Protein 8WCN (pdb70)

Structure (mmCIF, N/CA/C/O backbone):
data_8WCN
#
_entry.id   8WCN
#
_cell.length_a   1.00
_cell.length_b   1.00
_cell.length_c   1.00
_cell.angle_alpha   90.00
_cell.angle_beta   90.00
_cell.angle_gamma   90.00
#
_symmetry.space_group_name_H-M   'P 1'
#
loop_
_entity.id
_entity.type
_entity.pdbx_description
1 polymer 'Diguanylate cyclase'
2 non-polymer 'PHOSPHOMETHYLPHOSPHONIC ACID GUANYLATE ESTER'
3 non-polymer 'MAGNESIUM ION'
#
loop_
_atom_site.group_PDB
_atom_site.id
_atom_site.type_symbol
_atom_site.label_atom_id
_atom_site.label_alt_id
_atom_site.label_comp_id
_atom_site.label_asym_id
_atom_site.label_entity_id
_atom_site.label_seq_id
_atom_site.pdbx_PDB_ins_code
_atom_site.Cartn_x
_atom_site.Cartn_y
_atom_site.Cartn_z
_atom_site.occupancy
_atom_site.B_iso_or_equiv
_atom_site.auth_seq_id
_atom_site.auth_comp_id
_atom_site.auth_asym_id
_atom_site.auth_atom_id
_atom_site.pdbx_PDB_model_num
ATOM 1 N N . ASP A 1 32 ? 109.046 129.956 146.649 1.00 139.90 14 ASP A N 1
ATOM 2 C CA . ASP A 1 32 ? 110.446 129.559 146.720 1.00 142.03 14 ASP A CA 1
ATOM 3 C C . ASP A 1 32 ? 111.295 130.395 145.768 1.00 144.11 14 ASP A C 1
ATOM 4 O O . ASP A 1 32 ? 111.004 131.566 145.529 1.00 143.14 14 ASP A O 1
ATOM 9 N N . ASN A 1 33 ? 112.347 129.784 145.230 1.00 141.91 15 ASN A N 1
ATOM 10 C CA . ASN A 1 33 ? 113.223 130.484 144.309 1.00 139.25 15 ASN A CA 1
ATOM 11 C C . ASN A 1 33 ? 112.503 130.755 142.989 1.00 140.71 15 ASN A C 1
ATOM 12 O O . ASN A 1 33 ? 111.642 129.977 142.570 1.00 138.70 15 ASN A O 1
ATOM 17 N N . PRO A 1 34 ? 112.828 131.865 142.321 1.00 126.39 16 PRO A N 1
ATOM 18 C CA . PRO A 1 34 ? 112.303 132.065 140.961 1.00 125.04 16 PRO A CA 1
ATOM 19 C C . PRO A 1 34 ? 112.739 130.976 139.998 1.00 123.07 16 PRO A C 1
ATOM 20 O O . PRO A 1 34 ? 111.977 130.607 139.096 1.00 122.80 16 PRO A O 1
ATOM 24 N N . TYR A 1 35 ? 113.956 130.451 140.165 1.00 116.75 17 TYR A N 1
ATOM 25 C CA . TYR A 1 35 ? 114.423 129.368 139.306 1.00 113.47 17 TYR A CA 1
ATOM 26 C C . TYR A 1 35 ? 113.620 128.095 139.542 1.00 115.57 17 TYR A C 1
ATOM 27 O O . TYR A 1 35 ? 113.212 127.419 138.591 1.00 125.11 17 TYR A O 1
ATOM 36 N N . ALA A 1 36 ? 113.385 127.751 140.809 1.00 118.38 18 ALA A N 1
ATOM 37 C CA . ALA A 1 36 ? 112.578 126.574 141.112 1.00 114.97 18 ALA A CA 1
ATOM 38 C C . ALA A 1 36 ? 111.140 126.766 140.654 1.00 118.34 18 ALA A C 1
ATOM 39 O O . ALA A 1 36 ? 110.482 125.809 140.233 1.00 123.81 18 ALA A O 1
ATOM 41 N N . ARG A 1 37 ? 110.635 127.998 140.735 1.00 122.15 19 ARG A N 1
ATOM 42 C CA . ARG A 1 37 ? 109.263 128.266 140.318 1.00 125.93 19 ARG A CA 1
ATOM 43 C C . ARG A 1 37 ? 109.072 127.989 138.833 1.00 130.46 19 ARG A C 1
ATOM 44 O O . ARG A 1 37 ? 108.058 127.408 138.428 1.00 132.80 19 ARG A O 1
ATOM 52 N N . GLN A 1 38 ? 110.033 128.401 138.005 1.00 118.47 20 GLN A N 1
ATOM 53 C CA . GLN A 1 38 ? 109.926 128.155 136.571 1.00 111.16 20 GLN A CA 1
ATOM 54 C C . GLN A 1 38 ? 109.984 126.665 136.258 1.00 110.75 20 GLN A C 1
ATOM 55 O O . GLN A 1 38 ? 109.211 126.166 135.432 1.00 111.98 20 GLN A O 1
ATOM 61 N N . LEU A 1 39 ? 110.893 125.936 136.913 1.00 105.69 21 LEU A N 1
ATOM 62 C CA . LEU A 1 39 ? 111.048 124.512 136.629 1.00 110.04 21 LEU A CA 1
ATOM 63 C C . LEU A 1 39 ? 109.780 123.738 136.963 1.00 108.29 21 LEU A C 1
ATOM 64 O O . LEU A 1 39 ? 109.360 122.860 136.201 1.00 104.05 21 LEU A O 1
ATOM 69 N N . ARG A 1 40 ? 109.158 124.046 138.103 1.00 120.84 22 ARG A N 1
ATOM 70 C CA . ARG A 1 40 ? 107.891 123.409 138.445 1.00 118.21 22 ARG A CA 1
ATOM 71 C C . ARG A 1 40 ? 106.796 123.801 137.462 1.00 120.18 22 ARG A C 1
ATOM 72 O O . ARG A 1 40 ? 105.964 122.967 137.086 1.00 122.59 22 ARG A O 1
ATOM 80 N N . ASN A 1 41 ? 106.779 125.066 137.038 1.00 122.67 23 ASN A N 1
ATOM 81 C CA . ASN A 1 41 ? 105.757 125.522 136.103 1.00 127.25 23 ASN A CA 1
ATOM 82 C C . ASN A 1 41 ? 105.904 124.864 134.739 1.00 129.59 23 ASN A C 1
ATOM 83 O O . ASN A 1 41 ? 104.901 124.620 134.059 1.00 134.55 23 ASN A O 1
ATOM 88 N N . GLY A 1 42 ? 107.126 124.572 134.325 1.00 115.96 24 GLY A N 1
ATOM 89 C CA . GLY A 1 42 ? 107.340 124.066 132.980 1.00 115.64 24 GLY A CA 1
ATOM 90 C C . GLY A 1 42 ? 107.569 125.185 131.986 1.00 117.75 24 GLY A C 1
ATOM 91 O O . GLY A 1 42 ? 107.089 126.307 132.140 1.00 122.11 24 GLY A O 1
ATOM 92 N N . PHE A 1 43 ? 108.325 124.869 130.938 1.00 97.54 25 PHE A N 1
ATOM 93 C CA . PHE A 1 43 ? 108.731 125.875 129.964 1.00 94.61 25 PHE A CA 1
ATOM 94 C C . PHE A 1 43 ? 108.585 125.343 128.547 1.00 96.33 25 PHE A C 1
ATOM 95 O O . PHE A 1 43 ? 109.440 125.576 127.687 1.00 97.66 25 PHE A O 1
ATOM 103 N N . ARG A 1 44 ? 107.502 124.618 128.281 1.00 126.60 26 ARG A N 1
ATOM 104 C CA . ARG A 1 44 ? 107.182 124.275 126.904 1.00 127.27 26 ARG A CA 1
ATOM 105 C C . ARG A 1 44 ? 106.891 125.550 126.120 1.00 124.76 26 ARG A C 1
ATOM 106 O O . ARG A 1 44 ? 106.411 126.544 126.672 1.00 128.34 26 ARG A O 1
ATOM 114 N N . TRP A 1 45 ? 107.212 125.517 124.828 1.00 103.55 27 TRP A N 1
ATOM 115 C CA . TRP A 1 45 ? 107.233 126.641 123.892 1.00 110.37 27 TRP A CA 1
ATOM 116 C C . TRP A 1 45 ? 108.475 127.503 124.099 1.00 111.95 27 TRP A C 1
ATOM 117 O O . TRP A 1 45 ? 108.647 128.489 123.373 1.00 112.65 27 TRP A O 1
ATOM 128 N N . LEU A 1 46 ? 109.337 127.170 125.063 1.00 96.72 28 LEU A N 1
ATOM 129 C CA . LEU A 1 46 ? 110.662 127.774 125.222 1.00 98.86 28 LEU A CA 1
ATOM 130 C C . LEU A 1 46 ? 110.570 129.291 125.423 1.00 99.94 28 LEU A C 1
ATOM 131 O O . LEU A 1 46 ? 111.023 130.092 124.603 1.00 98.77 28 LEU A O 1
ATOM 136 N N . ARG A 1 47 ? 109.972 129.666 126.552 1.00 110.09 29 ARG A N 1
ATOM 137 C CA . ARG A 1 47 ? 109.904 131.069 126.941 1.00 103.78 29 ARG A CA 1
ATOM 138 C C . ARG A 1 47 ? 110.021 131.181 128.454 1.00 107.82 29 ARG A C 1
ATOM 139 O O . ARG A 1 47 ? 109.236 130.571 129.185 1.00 109.09 29 ARG A O 1
ATOM 147 N N . PHE A 1 48 ? 110.997 131.963 128.912 1.00 106.52 30 PHE A N 1
ATOM 148 C CA . PHE A 1 48 ? 111.205 132.230 130.326 1.00 105.18 30 PHE A CA 1
ATOM 149 C C . PHE A 1 48 ? 110.502 133.523 130.726 1.00 103.16 30 PHE A C 1
ATOM 150 O O . PHE A 1 48 ? 109.887 134.212 129.909 1.00 106.26 30 PHE A O 1
ATOM 158 N N . GLU A 1 49 ? 110.601 133.855 132.010 1.00 123.49 31 GLU A N 1
ATOM 159 C CA . GLU A 1 49 ? 110.149 135.150 132.488 1.00 131.76 31 GLU A CA 1
ATOM 160 C C . GLU A 1 49 ? 111.099 136.242 132.002 1.00 134.11 31 GLU A C 1
ATOM 161 O O . GLU A 1 49 ? 112.237 135.976 131.607 1.00 138.06 31 GLU A O 1
ATOM 167 N N . LYS A 1 50 ? 110.614 137.487 132.032 1.00 141.53 32 LYS A N 1
ATOM 168 C CA . LYS A 1 50 ? 111.385 138.599 131.484 1.00 143.63 32 LYS A CA 1
ATOM 169 C C . LYS A 1 50 ? 112.748 138.696 132.162 1.00 142.56 32 LYS A C 1
ATOM 170 O O . LYS A 1 50 ? 113.778 138.814 131.487 1.00 138.23 32 LYS A O 1
ATOM 176 N N . GLU A 1 51 ? 112.776 138.639 133.494 1.00 137.38 33 GLU A N 1
ATOM 177 C CA . GLU A 1 51 ? 114.053 138.663 134.201 1.00 135.76 33 GLU A CA 1
ATOM 178 C C . GLU A 1 51 ? 114.855 137.396 133.933 1.00 136.55 33 GLU A C 1
ATOM 179 O O . GLU A 1 51 ? 116.078 137.453 133.759 1.00 138.59 33 GLU A O 1
ATOM 185 N N . LEU A 1 52 ? 114.186 136.241 133.902 1.00 118.81 34 LEU A N 1
ATOM 186 C CA . LEU A 1 52 ? 114.885 134.990 133.632 1.00 115.79 34 LEU A CA 1
ATOM 187 C C . LEU A 1 52 ? 115.394 134.939 132.198 1.00 117.38 34 LEU A C 1
ATOM 188 O O . LEU A 1 52 ? 116.525 134.506 131.949 1.00 116.93 34 LEU A O 1
ATOM 193 N N . GLU A 1 53 ? 114.571 135.374 131.240 1.00 124.34 35 GLU A N 1
ATOM 194 C CA . GLU A 1 53 ? 114.986 135.344 129.841 1.00 123.16 35 GLU A CA 1
ATOM 195 C C . GLU A 1 53 ? 116.188 136.247 129.604 1.00 123.56 35 GLU A C 1
ATOM 196 O O . GLU A 1 53 ? 117.124 135.873 128.888 1.00 125.86 35 GLU A O 1
ATOM 202 N N . ASN A 1 54 ? 116.184 137.440 130.204 1.00 124.30 36 ASN A N 1
ATOM 203 C CA . ASN A 1 54 ? 117.332 138.332 130.079 1.00 128.69 36 ASN A CA 1
ATOM 204 C C . ASN A 1 54 ? 118.581 137.699 130.677 1.00 126.55 36 ASN A C 1
ATOM 205 O O . ASN A 1 54 ? 119.675 137.809 130.113 1.00 119.46 36 ASN A O 1
ATOM 210 N N . GLU A 1 55 ? 118.437 137.035 131.826 1.00 123.79 37 GLU A N 1
ATOM 211 C CA . GLU A 1 55 ? 119.551 136.277 132.381 1.00 121.02 37 GLU A CA 1
ATOM 212 C C . GLU A 1 55 ? 119.951 135.136 131.455 1.00 122.56 37 GLU A C 1
ATOM 213 O O . GLU A 1 55 ? 121.143 134.877 131.254 1.00 119.21 37 GLU A O 1
ATOM 219 N N . PHE A 1 56 ? 118.964 134.440 130.883 1.00 106.70 38 PHE A N 1
ATOM 220 C CA . PHE A 1 56 ? 119.267 133.340 129.974 1.00 95.62 38 PHE A CA 1
ATOM 221 C C . PHE A 1 56 ? 119.968 133.835 128.716 1.00 107.28 38 PHE A C 1
ATOM 222 O O . PHE A 1 56 ? 120.928 133.211 128.250 1.00 111.21 38 PHE A O 1
ATOM 230 N N . ARG A 1 57 ? 119.502 134.952 128.150 1.00 122.88 39 ARG A N 1
ATOM 231 C CA . ARG A 1 57 ? 120.136 135.487 126.949 1.00 118.40 39 ARG A CA 1
ATOM 232 C C . ARG A 1 57 ? 121.582 135.876 127.220 1.00 119.60 39 ARG A C 1
ATOM 233 O O . ARG A 1 57 ? 122.470 135.601 126.405 1.00 124.87 39 ARG A O 1
ATOM 241 N N . GLU A 1 58 ? 121.839 136.517 128.363 1.00 118.89 40 GLU A N 1
ATOM 242 C CA . GLU A 1 58 ? 123.215 136.793 128.757 1.00 120.35 40 GLU A CA 1
ATOM 243 C C . GLU A 1 58 ? 123.982 135.498 128.980 1.00 117.75 40 GLU A C 1
ATOM 244 O O . GLU A 1 58 ? 125.164 135.396 128.631 1.00 111.06 40 GLU A O 1
ATOM 250 N N . PHE A 1 59 ? 123.325 134.497 129.567 1.00 115.36 41 PHE A N 1
ATOM 251 C CA . PHE A 1 59 ? 123.938 133.180 129.694 1.00 114.68 41 PHE A CA 1
ATOM 252 C C . PHE A 1 59 ? 124.221 132.580 128.323 1.00 110.37 41 PHE A C 1
ATOM 253 O O . PHE A 1 59 ? 125.282 131.988 128.097 1.00 109.66 41 PHE A O 1
ATOM 261 N N . LEU A 1 60 ? 123.274 132.723 127.393 1.00 101.05 42 LEU A N 1
ATOM 262 C CA . LEU A 1 60 ? 123.470 132.197 126.047 1.00 100.96 42 LEU A CA 1
ATOM 263 C C . LEU A 1 60 ? 124.640 132.883 125.353 1.00 111.61 42 LEU A C 1
ATOM 264 O O . LEU A 1 60 ? 125.485 132.224 124.737 1.00 112.11 42 LEU A O 1
ATOM 269 N N . SER A 1 61 ? 124.709 134.213 125.451 1.00 123.24 43 SER A N 1
ATOM 270 C CA . SER A 1 61 ? 125.777 134.951 124.783 1.00 116.32 43 SER A CA 1
ATOM 271 C C . SER A 1 61 ? 127.139 134.620 125.379 1.00 115.64 43 SER A C 1
ATOM 272 O O . SER A 1 61 ? 128.132 134.511 124.652 1.00 116.48 43 SER A O 1
ATOM 275 N N . TRP A 1 62 ? 127.207 134.466 126.703 1.00 131.27 44 TRP A N 1
ATOM 276 C CA . TRP A 1 62 ? 128.484 134.194 127.354 1.00 135.88 44 TRP A CA 1
ATOM 277 C C . TRP A 1 62 ? 129.069 132.860 126.907 1.00 135.48 44 TRP A C 1
ATOM 278 O O . TRP A 1 62 ? 130.272 132.760 126.638 1.00 135.16 44 TRP A O 1
ATOM 289 N N . ASN A 1 63 ? 128.237 131.824 126.822 1.00 115.85 45 ASN A N 1
ATOM 290 C CA . ASN A 1 63 ? 128.727 130.499 126.468 1.00 108.51 45 ASN A CA 1
ATOM 291 C C . ASN A 1 63 ? 128.882 130.308 124.967 1.00 110.21 45 ASN A C 1
ATOM 292 O O . ASN A 1 63 ? 129.532 129.346 124.544 1.00 108.93 45 ASN A O 1
ATOM 297 N N . SER A 1 64 ? 128.309 131.194 124.158 1.00 112.83 46 SER A N 1
ATOM 298 C CA . SER A 1 64 ? 128.359 131.071 122.709 1.00 115.12 46 SER A CA 1
ATOM 299 C C . SER A 1 64 ? 129.547 131.796 122.093 1.00 117.32 46 SER A C 1
ATOM 300 O O . SER A 1 64 ? 129.687 131.787 120.867 1.00 116.84 46 SER A O 1
ATOM 303 N N . LEU A 1 65 ? 130.407 132.407 122.910 1.00 117.13 47 LEU A N 1
ATOM 304 C CA . LEU A 1 65 ? 131.534 133.162 122.370 1.00 115.65 47 LEU A CA 1
ATOM 305 C C . LEU A 1 65 ? 132.452 132.272 121.543 1.00 116.86 47 LEU A C 1
ATOM 306 O O . LEU A 1 65 ? 132.964 132.695 120.500 1.00 123.79 47 LEU A O 1
ATOM 311 N N . MET A 1 66 ? 132.675 131.035 121.992 1.00 101.92 48 MET A N 1
ATOM 312 C CA . MET A 1 66 ? 133.508 130.110 121.237 1.00 96.56 48 MET A CA 1
ATOM 313 C C . MET A 1 66 ? 132.894 129.764 119.888 1.00 103.15 48 MET A C 1
ATOM 314 O O . MET A 1 66 ? 133.632 129.576 118.916 1.00 115.42 48 MET A O 1
ATOM 319 N N . GLN A 1 67 ? 131.564 129.702 119.800 1.00 109.49 49 GLN A N 1
ATOM 320 C CA . GLN A 1 67 ? 130.921 129.281 118.561 1.00 114.93 49 GLN A CA 1
ATOM 321 C C . GLN A 1 67 ? 131.154 130.272 117.427 1.00 119.47 49 GLN A C 1
ATOM 322 O O . GLN A 1 67 ? 131.211 129.868 116.260 1.00 122.19 49 GLN A O 1
ATOM 328 N N . ARG A 1 68 ? 131.290 131.563 117.738 1.00 99.35 50 ARG A N 1
ATOM 329 C CA . ARG A 1 68 ? 131.518 132.546 116.684 1.00 95.11 50 ARG A CA 1
ATOM 330 C C . ARG A 1 68 ? 132.873 132.352 116.019 1.00 99.85 50 ARG A C 1
ATOM 331 O O . ARG A 1 68 ? 133.063 132.775 114.874 1.00 106.40 50 ARG A O 1
ATOM 339 N N . ARG A 1 69 ? 133.825 131.728 116.717 1.00 107.57 51 ARG A N 1
ATOM 340 C CA . ARG A 1 69 ? 135.110 131.418 116.099 1.00 111.67 51 ARG A CA 1
ATOM 341 C C . ARG A 1 69 ? 134.934 130.455 114.933 1.00 107.83 51 ARG A C 1
ATOM 342 O O . ARG A 1 69 ? 135.545 130.625 113.873 1.00 112.60 51 ARG A O 1
ATOM 350 N N . ALA A 1 70 ? 134.097 129.432 115.114 1.00 99.41 52 ALA A N 1
ATOM 351 C CA . ALA A 1 70 ? 133.874 128.466 114.044 1.00 106.57 52 ALA A CA 1
ATOM 352 C C . ALA A 1 70 ? 132.980 129.042 112.955 1.00 106.18 52 ALA A C 1
ATOM 353 O O . ALA A 1 70 ? 133.173 128.755 111.768 1.00 111.60 52 ALA A O 1
ATOM 355 N N . ALA A 1 71 ? 131.993 129.854 113.339 1.00 86.88 53 ALA A N 1
ATOM 356 C CA . ALA A 1 71 ? 131.059 130.408 112.362 1.00 91.58 53 ALA A CA 1
ATOM 357 C C . ALA A 1 71 ? 131.771 131.314 111.367 1.00 91.73 53 ALA A C 1
ATOM 358 O O . ALA A 1 71 ? 131.496 131.272 110.163 1.00 95.05 53 ALA A O 1
ATOM 360 N N . ILE A 1 72 ? 132.683 132.153 111.855 1.00 91.79 54 ILE A N 1
ATOM 361 C CA . ILE A 1 72 ? 133.471 132.989 110.955 1.00 89.41 54 ILE A CA 1
ATOM 362 C C . ILE A 1 72 ? 134.398 132.125 110.112 1.00 88.85 54 ILE A C 1
ATOM 363 O O . ILE A 1 72 ? 134.628 132.402 108.929 1.00 102.32 54 ILE A O 1
ATOM 368 N N . GLY A 1 73 ? 134.940 131.060 110.704 1.00 84.79 55 GLY A N 1
ATOM 369 C CA . GLY A 1 73 ? 135.836 130.189 109.961 1.00 86.32 55 GLY A CA 1
ATOM 370 C C . GLY A 1 73 ? 135.148 129.477 108.813 1.00 92.20 55 GLY A C 1
ATOM 371 O O . GLY A 1 73 ? 135.671 129.421 107.698 1.00 95.95 55 GLY A O 1
ATOM 372 N N . VAL A 1 74 ? 133.963 128.916 109.070 1.00 97.29 56 VAL A N 1
ATOM 373 C CA . VAL A 1 74 ? 133.277 128.153 108.030 1.00 97.42 56 VAL A CA 1
ATOM 374 C C . VAL A 1 74 ? 132.751 129.077 106.937 1.00 95.82 56 VAL A C 1
ATOM 375 O O . VAL A 1 74 ? 132.844 128.760 105.746 1.00 101.16 56 VAL A O 1
ATOM 379 N N . ALA A 1 75 ? 132.201 130.234 107.316 1.00 95.94 57 ALA A N 1
ATOM 380 C CA . ALA A 1 75 ? 131.653 131.153 106.323 1.00 95.61 57 ALA A CA 1
ATOM 381 C C . ALA A 1 75 ? 132.742 131.659 105.389 1.00 95.61 57 ALA A C 1
ATOM 382 O O . ALA A 1 75 ? 132.529 131.789 104.178 1.00 99.37 57 ALA A O 1
ATOM 384 N N . PHE A 1 76 ? 133.919 131.962 105.938 1.00 110.17 58 PHE A N 1
ATOM 385 C CA . PHE A 1 76 ? 135.061 132.311 105.101 1.00 111.44 58 PHE A CA 1
ATOM 386 C C . PHE A 1 76 ? 135.490 131.127 104.242 1.00 114.37 58 PHE A C 1
ATOM 387 O O . PHE A 1 76 ? 135.809 131.286 103.058 1.00 121.35 58 PHE A O 1
ATOM 395 N N . LEU A 1 77 ? 135.515 129.927 104.827 1.00 93.40 59 LEU A N 1
ATOM 396 C CA . LEU A 1 77 ? 135.922 128.747 104.071 1.00 97.45 59 LEU A CA 1
ATOM 397 C C . LEU A 1 77 ? 134.898 128.393 102.998 1.00 105.92 59 LEU A C 1
ATOM 398 O O . LEU A 1 77 ? 135.267 128.051 101.868 1.00 110.78 59 LEU A O 1
ATOM 403 N N . ILE A 1 78 ? 133.608 128.462 103.333 1.00 101.28 60 ILE A N 1
ATOM 404 C CA . ILE A 1 78 ? 132.572 128.066 102.381 1.00 98.84 60 ILE A CA 1
ATOM 405 C C . ILE A 1 78 ? 132.571 128.991 101.172 1.00 104.96 60 ILE A C 1
ATOM 406 O O . ILE A 1 78 ? 132.539 128.533 100.023 1.00 112.89 60 ILE A O 1
ATOM 411 N N . TRP A 1 79 ? 132.619 130.302 101.406 1.00 91.85 61 TRP A N 1
ATOM 412 C CA . TRP A 1 79 ? 132.583 131.244 100.293 1.00 85.29 61 TRP A CA 1
ATOM 413 C C . TRP A 1 79 ? 133.856 131.168 99.462 1.00 90.51 61 TRP A C 1
ATOM 414 O O . TRP A 1 79 ? 133.820 131.374 98.244 1.00 106.60 61 TRP A O 1
ATOM 425 N N . ALA A 1 80 ? 134.990 130.877 100.100 1.00 100.26 62 ALA A N 1
ATOM 426 C CA . ALA A 1 80 ? 136.218 130.660 99.345 1.00 106.78 62 ALA A CA 1
ATOM 427 C C . ALA A 1 80 ? 136.089 129.448 98.434 1.00 105.33 62 ALA A C 1
ATOM 428 O O . ALA A 1 80 ? 136.558 129.466 97.290 1.00 107.38 62 ALA A O 1
ATOM 430 N N . LEU A 1 81 ? 135.455 128.382 98.926 1.00 102.88 63 LEU A N 1
ATOM 431 C CA . LEU A 1 81 ? 135.242 127.196 98.106 1.00 110.60 63 LEU A CA 1
ATOM 432 C C . LEU A 1 81 ? 134.245 127.457 96.984 1.00 112.12 63 LEU A C 1
ATOM 433 O O . LEU A 1 81 ? 134.345 126.846 95.914 1.00 111.83 63 LEU A O 1
ATOM 438 N N . PHE A 1 82 ? 133.279 128.352 97.209 1.00 106.36 64 PHE A N 1
ATOM 439 C CA . PHE A 1 82 ? 132.344 128.716 96.149 1.00 103.52 64 PHE A CA 1
ATOM 440 C C . PHE A 1 82 ? 133.066 129.383 94.987 1.00 98.44 64 PHE A C 1
ATOM 441 O O . PHE A 1 82 ? 132.737 129.144 93.820 1.00 95.44 64 PHE A O 1
ATOM 449 N N . ILE A 1 83 ? 134.047 130.234 95.291 1.00 99.34 65 ILE A N 1
ATOM 450 C CA . ILE A 1 83 ? 134.804 130.916 94.245 1.00 100.60 65 ILE A CA 1
ATOM 451 C C . ILE A 1 83 ? 135.575 129.907 93.404 1.00 110.22 65 ILE A C 1
ATOM 452 O O . ILE A 1 83 ? 135.606 129.992 92.170 1.00 116.95 65 ILE A O 1
ATOM 457 N N . VAL A 1 84 ? 136.215 128.938 94.061 1.00 110.59 66 VAL A N 1
ATOM 458 C CA . VAL A 1 84 ? 136.997 127.938 93.341 1.00 110.41 66 VAL A CA 1
ATOM 459 C C . VAL A 1 84 ? 136.095 127.120 92.426 1.00 116.19 66 VAL A C 1
ATOM 460 O O . VAL A 1 84 ? 136.434 126.850 91.268 1.00 124.61 66 VAL A O 1
ATOM 464 N N . ALA A 1 85 ? 134.925 126.722 92.931 1.00 112.24 67 ALA A N 1
ATOM 465 C CA . ALA A 1 85 ? 134.001 125.931 92.125 1.00 109.60 67 ALA A CA 1
ATOM 466 C C . ALA A 1 85 ? 133.513 126.713 90.913 1.00 108.76 67 ALA A C 1
ATOM 467 O O . ALA A 1 85 ? 133.400 126.160 89.813 1.00 107.43 67 ALA A O 1
ATOM 469 N N . ASP A 1 86 ? 133.213 128.001 91.095 1.00 115.94 68 ASP A N 1
ATOM 470 C CA . ASP A 1 86 ? 132.731 128.811 89.981 1.00 115.96 68 ASP A CA 1
ATOM 471 C C . ASP A 1 86 ? 133.780 128.926 88.884 1.00 118.01 68 ASP A C 1
ATOM 472 O O . ASP A 1 86 ? 133.466 128.781 87.698 1.00 120.60 68 ASP A O 1
ATOM 477 N N . TRP A 1 87 ? 135.033 129.183 89.260 1.00 123.71 69 TRP A N 1
ATOM 478 C CA . TRP A 1 87 ? 136.105 129.257 88.276 1.00 124.19 69 TRP A CA 1
ATOM 479 C C . TRP A 1 87 ? 136.465 127.888 87.715 1.00 125.79 69 TRP A C 1
ATOM 480 O O . TRP A 1 87 ? 137.078 127.810 86.644 1.00 125.66 69 TRP A O 1
ATOM 491 N N . MET A 1 88 ? 136.080 126.810 88.403 1.00 128.39 70 MET A N 1
ATOM 492 C CA . MET A 1 88 ? 136.508 125.475 87.998 1.00 127.99 70 MET A CA 1
ATOM 493 C C . MET A 1 88 ? 135.988 125.117 86.611 1.00 134.68 70 MET A C 1
ATOM 494 O O . MET A 1 88 ? 136.731 124.574 85.785 1.00 141.00 70 MET A O 1
ATOM 499 N N . MET A 1 89 ? 134.725 125.426 86.326 1.00 135.89 71 MET A N 1
ATOM 500 C CA . MET A 1 89 ? 134.107 124.971 85.088 1.00 137.88 71 MET A CA 1
ATOM 501 C C . MET A 1 89 ? 133.548 126.075 84.202 1.00 133.46 71 MET A C 1
ATOM 502 O O . MET A 1 89 ? 133.363 125.837 83.007 1.00 135.11 71 MET A O 1
ATOM 507 N N . VAL A 1 90 ? 133.262 127.263 84.745 1.00 129.47 72 VAL A N 1
ATOM 508 C CA . VAL A 1 90 ? 132.663 128.321 83.937 1.00 133.01 72 VAL A CA 1
ATOM 509 C C . VAL A 1 90 ? 133.602 128.691 82.800 1.00 137.90 72 VAL A C 1
ATOM 510 O O . VAL A 1 90 ? 134.800 128.920 83.007 1.00 141.46 72 VAL A O 1
ATOM 514 N N . ASP A 1 91 ? 133.058 128.748 81.586 1.00 149.19 73 ASP A N 1
ATOM 515 C CA . ASP A 1 91 ? 133.843 129.068 80.399 1.00 149.40 73 ASP A CA 1
ATOM 516 C C . ASP A 1 91 ? 134.122 130.565 80.377 1.00 149.32 73 ASP A C 1
ATOM 517 O O . ASP A 1 91 ? 133.247 131.364 80.025 1.00 151.55 73 ASP A O 1
ATOM 522 N N . ILE A 1 92 ? 135.342 130.947 80.758 1.00 137.26 74 ILE A N 1
ATOM 523 C CA . ILE A 1 92 ? 135.722 132.355 80.727 1.00 137.25 74 ILE A CA 1
ATOM 524 C C . ILE A 1 92 ? 135.790 132.855 79.290 1.00 137.32 74 ILE A C 1
ATOM 525 O O . ILE A 1 92 ? 135.445 134.007 79.001 1.00 136.50 74 ILE A O 1
ATOM 530 N N . ARG A 1 93 ? 136.235 131.998 78.368 1.00 156.06 75 ARG A N 1
ATOM 531 C CA . ARG A 1 93 ? 136.342 132.401 76.969 1.00 161.15 75 ARG A CA 1
ATOM 532 C C . ARG A 1 93 ? 134.979 132.747 76.385 1.00 158.03 75 ARG A C 1
ATOM 533 O O . ARG A 1 93 ? 134.838 133.742 75.665 1.00 159.31 75 ARG A O 1
ATOM 541 N N . LEU A 1 94 ? 133.961 131.940 76.685 1.00 140.36 76 LEU A N 1
ATOM 542 C CA . LEU A 1 94 ? 132.635 132.193 76.134 1.00 141.15 76 LEU A CA 1
ATOM 543 C C . LEU A 1 94 ? 131.896 133.275 76.913 1.00 139.27 76 LEU A C 1
ATOM 544 O O . LEU A 1 94 ? 131.234 134.129 76.314 1.00 140.04 76 LEU A O 1
ATOM 549 N N . HIS A 1 95 ? 131.992 133.255 78.240 1.00 136.40 77 HIS A N 1
ATOM 550 C CA . HIS A 1 95 ? 131.291 134.207 79.102 1.00 138.41 77 HIS A CA 1
ATOM 551 C C . HIS A 1 95 ? 132.271 134.789 80.111 1.00 140.65 77 HIS A C 1
ATOM 552 O O . HIS A 1 95 ? 132.307 134.367 81.275 1.00 140.63 77 HIS A O 1
ATOM 559 N N . PRO A 1 96 ? 133.084 135.763 79.701 1.00 136.48 78 PRO A N 1
ATOM 560 C CA . PRO A 1 96 ? 134.000 136.401 80.655 1.00 135.14 78 PRO A CA 1
ATOM 561 C C . PRO A 1 96 ? 133.281 137.379 81.568 1.00 138.14 78 PRO A C 1
ATOM 562 O O . PRO A 1 96 ? 133.658 137.547 82.732 1.00 140.55 78 PRO A O 1
ATOM 566 N N . SER A 1 97 ? 132.242 138.032 81.043 1.00 136.05 79 SER A N 1
ATOM 567 C CA . SER A 1 97 ? 131.490 138.995 81.840 1.00 132.98 79 SER A CA 1
ATOM 568 C C . SER A 1 97 ? 130.796 138.319 83.015 1.00 132.12 79 SER A C 1
ATOM 569 O O . SER A 1 97 ? 130.780 138.857 84.128 1.00 133.39 79 SER A O 1
ATOM 572 N N . LEU A 1 98 ? 130.211 137.141 82.785 1.00 119.91 80 LEU A N 1
ATOM 573 C CA . LEU A 1 98 ? 129.532 136.424 83.861 1.00 119.22 80 LEU A CA 1
ATOM 574 C C . LEU A 1 98 ? 130.503 136.057 84.975 1.00 124.60 80 LEU A C 1
ATOM 575 O O . LEU A 1 98 ? 130.195 136.219 86.161 1.00 128.39 80 LEU A O 1
ATOM 580 N N . PHE A 1 99 ? 131.684 135.556 84.610 1.00 129.21 81 PHE A N 1
ATOM 581 C CA . PHE A 1 99 ? 132.664 135.172 85.619 1.00 130.85 81 PHE A CA 1
ATOM 582 C C . PHE A 1 99 ? 133.120 136.377 86.431 1.00 126.00 81 PHE A C 1
ATOM 583 O O . PHE A 1 99 ? 133.294 136.283 87.651 1.00 119.70 81 PHE A O 1
ATOM 591 N N . GLU A 1 100 ? 133.325 137.517 85.768 1.00 127.91 82 GLU A N 1
ATOM 592 C CA . GLU A 1 100 ? 133.775 138.712 86.474 1.00 129.10 82 GLU A CA 1
ATOM 593 C C . GLU A 1 100 ? 132.718 139.218 87.449 1.00 127.82 82 GLU A C 1
ATOM 594 O O . GLU A 1 100 ? 133.042 139.607 88.576 1.00 133.99 82 GLU A O 1
ATOM 600 N N . GLN A 1 101 ? 131.450 139.229 87.032 1.00 104.94 83 GLN A N 1
ATOM 601 C CA . GLN A 1 101 ? 130.395 139.713 87.917 1.00 108.71 83 GLN A CA 1
ATOM 602 C C . GLN A 1 101 ? 130.244 138.817 89.140 1.00 119.13 83 GLN A C 1
ATOM 603 O O . GLN A 1 101 ? 130.091 139.310 90.264 1.00 120.18 83 GLN A O 1
ATOM 609 N N . LEU A 1 102 ? 130.281 137.498 88.941 1.00 120.35 84 LEU A N 1
ATOM 610 C CA . LEU A 1 102 ? 130.196 136.576 90.069 1.00 112.50 84 LEU A CA 1
ATOM 611 C C . LEU A 1 102 ? 131.402 136.718 90.986 1.00 114.58 84 LEU A C 1
ATOM 612 O O . LEU A 1 102 ? 131.269 136.668 92.214 1.00 115.47 84 LEU A O 1
ATOM 617 N N . LEU A 1 103 ? 132.590 136.893 90.404 1.00 114.74 85 LEU A N 1
ATOM 618 C CA . LEU A 1 103 ? 133.799 137.044 91.206 1.00 110.99 85 LEU A CA 1
ATOM 619 C C . LEU A 1 103 ? 133.731 138.295 92.072 1.00 106.55 85 LEU A C 1
ATOM 620 O O . LEU A 1 103 ? 134.231 138.304 93.202 1.00 106.80 85 LEU A O 1
ATOM 625 N N . GLY A 1 104 ? 133.121 139.363 91.557 1.00 103.66 86 GLY A N 1
ATOM 626 C CA . GLY A 1 104 ? 132.981 140.574 92.349 1.00 104.25 86 GLY A CA 1
ATOM 627 C C . GLY A 1 104 ? 132.055 140.393 93.536 1.00 100.98 86 GLY A C 1
ATOM 628 O O . GLY A 1 104 ? 132.333 140.872 94.638 1.00 98.17 86 GLY A O 1
ATOM 629 N N . VAL A 1 105 ? 130.932 139.703 93.324 1.00 102.58 87 VAL A N 1
ATOM 630 C CA . VAL A 1 105 ? 129.948 139.534 94.391 1.00 108.21 87 VAL A CA 1
ATOM 631 C C . VAL A 1 105 ? 130.526 138.695 95.524 1.00 111.09 87 VAL A C 1
ATOM 632 O O . VAL A 1 105 ? 130.403 139.042 96.704 1.00 111.28 87 VAL A O 1
ATOM 636 N N . ARG A 1 106 ? 131.170 137.576 95.181 1.00 114.99 88 ARG A N 1
ATOM 637 C CA . ARG A 1 106 ? 131.674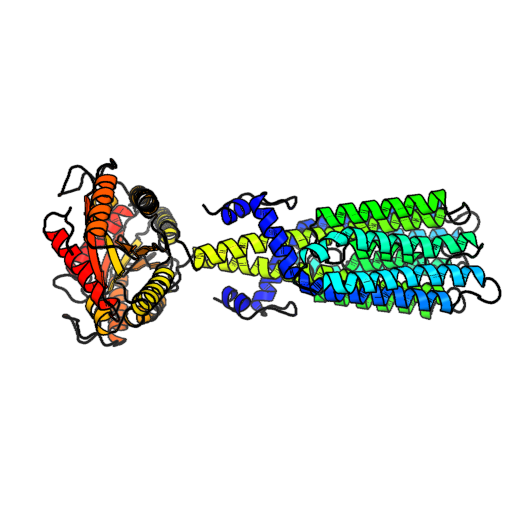 136.670 96.208 1.00 106.20 88 ARG A CA 1
ATOM 638 C C . ARG A 1 106 ? 132.773 137.319 97.043 1.00 121.21 88 ARG A C 1
ATOM 639 O O . ARG A 1 106 ? 132.797 137.164 98.270 1.00 125.03 88 ARG A O 1
ATOM 647 N N . LEU A 1 107 ? 133.693 138.046 96.404 1.00 123.19 89 LEU A N 1
ATOM 648 C CA . LEU A 1 107 ? 134.736 138.732 97.163 1.00 110.27 89 LEU A CA 1
ATOM 649 C C . LEU A 1 107 ? 134.151 139.832 98.037 1.00 112.06 89 LEU A C 1
ATOM 650 O O . LEU A 1 107 ? 134.745 140.203 99.056 1.00 117.22 89 LEU A O 1
ATOM 655 N N . GLY A 1 108 ? 132.995 140.373 97.652 1.00 118.68 90 GLY A N 1
ATOM 656 C CA . GLY A 1 108 ? 132.391 141.430 98.445 1.00 125.05 90 GLY A CA 1
ATOM 657 C C . GLY A 1 108 ? 132.021 140.974 99.843 1.00 124.79 90 GLY A C 1
ATOM 658 O O . GLY A 1 108 ? 132.311 141.659 100.826 1.00 129.40 90 GLY A O 1
ATOM 659 N N . MET A 1 109 ? 131.381 139.808 99.952 1.00 120.98 91 MET A N 1
ATOM 660 C CA . MET A 1 109 ? 131.010 139.299 101.266 1.00 121.20 91 MET A CA 1
ATOM 661 C C . MET A 1 109 ? 132.228 138.843 102.056 1.00 121.27 91 MET A C 1
ATOM 662 O O . MET A 1 109 ? 132.240 138.954 103.286 1.00 133.39 91 MET A O 1
ATOM 667 N N . ILE A 1 110 ? 133.253 138.325 101.376 1.00 104.89 92 ILE A N 1
ATOM 668 C CA . ILE A 1 110 ? 134.502 138.006 102.061 1.00 114.49 92 ILE A CA 1
ATOM 669 C C . ILE A 1 110 ? 135.106 139.268 102.662 1.00 113.96 92 ILE A C 1
ATOM 670 O O . ILE A 1 110 ? 135.627 139.254 103.784 1.00 105.83 92 ILE A O 1
ATOM 675 N N . GLY A 1 111 ? 135.037 140.380 101.929 1.00 120.94 93 GLY A N 1
ATOM 676 C CA . GLY A 1 111 ? 135.408 141.658 102.512 1.00 118.43 93 GLY A CA 1
ATOM 677 C C . GLY A 1 111 ? 134.508 142.044 103.670 1.00 124.63 93 GLY A C 1
ATOM 678 O O . GLY A 1 111 ? 134.970 142.592 104.673 1.00 128.85 93 GLY A O 1
ATOM 679 N N . LEU A 1 112 ? 133.209 141.764 103.546 1.00 113.56 94 LEU A N 1
ATOM 680 C CA . LEU A 1 112 ? 132.292 142.001 104.656 1.00 109.78 94 LEU A CA 1
ATOM 681 C C . LEU A 1 112 ? 132.616 141.084 105.829 1.00 111.67 94 LEU A C 1
ATOM 682 O O . LEU A 1 112 ? 132.462 141.473 106.992 1.00 111.17 94 LEU A O 1
ATOM 687 N N . LEU A 1 113 ? 133.064 139.859 105.546 1.00 119.60 95 LEU A N 1
ATOM 688 C CA . LEU A 1 113 ? 133.440 138.950 106.623 1.00 115.56 95 LEU A CA 1
ATOM 689 C C . LEU A 1 113 ? 134.711 139.414 107.322 1.00 122.21 95 LEU A C 1
ATOM 690 O O . LEU A 1 113 ? 134.892 139.165 108.519 1.00 132.21 95 LEU A O 1
ATOM 695 N N . LEU A 1 114 ? 135.611 140.080 106.594 1.00 110.52 96 LEU A N 1
ATOM 696 C CA . LEU A 1 114 ? 136.834 140.570 107.220 1.00 108.01 96 LEU A CA 1
ATOM 697 C C . LEU A 1 114 ? 136.624 141.892 107.946 1.00 107.72 96 LEU A C 1
ATOM 698 O O . LEU A 1 114 ? 137.503 142.309 108.707 1.00 107.73 96 LEU A O 1
ATOM 703 N N . VAL A 1 115 ? 135.493 142.561 107.732 1.00 96.82 97 VAL A N 1
ATOM 704 C CA . VAL A 1 115 ? 135.210 143.787 108.470 1.00 99.36 97 VAL A CA 1
ATOM 705 C C . VAL A 1 115 ? 134.321 143.519 109.684 1.00 98.22 97 VAL A C 1
ATOM 706 O O . VAL A 1 115 ? 134.339 144.293 110.645 1.00 101.67 97 VAL A O 1
ATOM 710 N N . VAL A 1 116 ? 133.546 142.433 109.666 1.00 105.14 98 VAL A N 1
ATOM 711 C CA . VAL A 1 116 ? 132.764 142.060 110.838 1.00 107.30 98 VAL A CA 1
ATOM 712 C C . VAL A 1 116 ? 133.603 141.218 111.795 1.00 104.99 98 VAL A C 1
ATOM 713 O O . VAL A 1 116 ? 133.368 141.228 113.010 1.00 106.72 98 VAL A O 1
ATOM 717 N N . TRP A 1 117 ? 134.602 140.508 111.274 1.00 119.60 99 TRP A N 1
ATOM 718 C CA . TRP A 1 117 ? 135.493 139.696 112.102 1.00 119.12 99 TRP A CA 1
ATOM 719 C C . TRP A 1 117 ? 136.132 140.465 113.253 1.00 120.53 99 TRP A C 1
ATOM 720 O O . TRP A 1 117 ? 136.150 139.937 114.376 1.00 121.06 99 TRP A O 1
ATOM 731 N N . PRO A 1 118 ? 136.673 141.677 113.069 1.00 123.33 100 PRO A N 1
ATOM 732 C CA . PRO A 1 118 ? 137.185 142.409 114.237 1.00 122.97 100 PRO A CA 1
ATOM 733 C C . PRO A 1 118 ? 136.099 142.806 115.218 1.00 124.14 100 PRO A C 1
ATOM 734 O O . PRO A 1 118 ? 136.407 143.089 116.382 1.00 128.20 100 PRO A O 1
ATOM 738 N N . ALA A 1 119 ? 134.841 142.842 114.787 1.00 114.48 101 ALA A N 1
ATOM 739 C CA . ALA A 1 119 ? 133.742 143.236 115.656 1.00 114.26 101 ALA A CA 1
ATOM 740 C C . ALA A 1 119 ? 133.099 142.062 116.381 1.00 106.45 101 ALA A C 1
ATOM 741 O O . ALA A 1 119 ? 132.126 142.270 117.113 1.00 106.44 101 ALA A O 1
ATOM 743 N N . ALA A 1 120 ? 133.605 140.843 116.199 1.00 100.00 102 ALA A N 1
ATOM 744 C CA . ALA A 1 120 ? 133.026 139.667 116.834 1.00 106.12 102 ALA A CA 1
ATOM 745 C C . ALA A 1 120 ? 133.968 138.955 117.790 1.00 106.30 102 ALA A C 1
ATOM 746 O O . ALA A 1 120 ? 133.496 138.312 118.729 1.00 109.52 102 ALA A O 1
ATOM 748 N N . PHE A 1 121 ? 135.278 139.045 117.577 1.00 111.16 103 PHE A N 1
ATOM 749 C CA . PHE A 1 121 ? 136.240 138.381 118.445 1.00 115.55 103 PHE A CA 1
ATOM 750 C C . PHE A 1 121 ? 136.628 139.210 119.661 1.00 115.85 103 PHE A C 1
ATOM 751 O O . PHE A 1 121 ? 137.238 138.670 120.589 1.00 113.51 103 PHE A O 1
ATOM 759 N N . LEU A 1 122 ? 136.296 140.496 119.681 1.00 111.86 104 LEU A N 1
ATOM 760 C CA . LEU A 1 122 ? 136.695 141.362 120.780 1.00 115.16 104 LEU A CA 1
ATOM 761 C C . LEU A 1 122 ? 135.677 141.265 121.906 1.00 119.35 104 LEU A C 1
ATOM 762 O O . LEU A 1 122 ? 134.506 141.609 121.697 1.00 118.61 104 LEU A O 1
ATOM 767 N N . PRO A 1 123 ? 136.066 140.804 123.097 1.00 128.31 105 PRO A N 1
ATOM 768 C CA . PRO A 1 123 ? 135.090 140.693 124.193 1.00 125.73 105 PRO A CA 1
ATOM 769 C C . PRO A 1 123 ? 134.521 142.026 124.640 1.00 129.84 105 PRO A C 1
ATOM 770 O O . PRO A 1 123 ? 133.456 142.051 125.269 1.00 134.72 105 PRO A O 1
ATOM 774 N N . SER A 1 124 ? 135.199 143.137 124.341 1.00 128.54 106 SER A N 1
ATOM 775 C CA . SER A 1 124 ? 134.736 144.436 124.815 1.00 132.51 106 SER A CA 1
ATOM 776 C C . SER A 1 124 ? 133.393 144.819 124.207 1.00 130.12 106 SER A C 1
ATOM 777 O O . SER A 1 124 ? 132.599 145.514 124.850 1.00 131.87 106 SER A O 1
ATOM 780 N N . LEU A 1 125 ? 133.119 144.382 122.981 1.00 117.22 107 LEU A N 1
ATOM 781 C CA . LEU A 1 125 ? 131.866 144.679 122.299 1.00 120.52 107 LEU A CA 1
ATOM 782 C C . LEU A 1 125 ? 131.176 143.401 121.832 1.00 119.69 107 LEU A C 1
ATOM 783 O O . LEU A 1 125 ? 130.659 143.321 120.716 1.00 119.72 107 LEU A O 1
ATOM 788 N N . ARG A 1 126 ? 131.149 142.383 122.696 1.00 118.42 108 ARG A N 1
ATOM 789 C CA . ARG A 1 126 ? 130.491 141.133 122.332 1.00 116.49 108 ARG A CA 1
ATOM 790 C C . ARG A 1 126 ? 129.000 141.334 122.100 1.00 117.88 108 ARG A C 1
ATOM 791 O O . ARG A 1 126 ? 128.393 140.606 121.308 1.00 126.36 108 ARG A O 1
ATOM 799 N N . LYS A 1 127 ? 128.391 142.310 122.776 1.00 127.15 109 LYS A N 1
ATOM 800 C CA . LYS A 1 127 ? 126.995 142.634 122.503 1.00 132.71 109 LYS A CA 1
ATOM 801 C C . LYS A 1 127 ? 126.839 143.201 121.097 1.00 132.12 109 LYS A C 1
ATOM 802 O O . LYS A 1 127 ? 125.832 142.960 120.422 1.00 126.55 109 LYS A O 1
ATOM 808 N N . VAL A 1 128 ? 127.826 143.976 120.646 1.00 131.44 110 VAL A N 1
ATOM 809 C CA . VAL A 1 128 ? 127.835 144.435 119.261 1.00 129.86 110 VAL A CA 1
ATOM 810 C C . VAL A 1 128 ? 128.059 143.265 118.313 1.00 136.86 110 VAL A C 1
ATOM 811 O O . VAL A 1 128 ? 127.495 143.230 117.212 1.00 142.59 110 VAL A O 1
ATOM 815 N N . GLY A 1 129 ? 128.874 142.290 118.723 1.00 139.86 111 GLY A N 1
ATOM 816 C CA . GLY A 1 129 ? 129.179 141.169 117.846 1.00 137.13 111 GLY A CA 1
ATOM 817 C C . GLY A 1 129 ? 127.953 140.369 117.451 1.00 134.26 111 GLY A C 1
ATOM 818 O O . GLY A 1 129 ? 127.850 139.894 116.318 1.00 137.50 111 GLY A O 1
ATOM 819 N N . ASP A 1 130 ? 127.006 140.206 118.376 1.00 125.15 112 ASP A N 1
ATOM 820 C CA . ASP A 1 130 ? 125.761 139.506 118.084 1.00 121.85 112 ASP A CA 1
ATOM 821 C C . ASP A 1 130 ? 124.613 140.473 117.829 1.00 122.47 112 ASP A C 1
ATOM 822 O O . ASP A 1 130 ? 123.454 140.052 117.760 1.00 126.87 112 ASP A O 1
ATOM 827 N N . ALA A 1 131 ? 124.910 141.761 117.692 1.00 110.57 113 ALA A N 1
ATOM 828 C CA . ALA A 1 131 ? 123.917 142.741 117.284 1.00 113.61 113 ALA A CA 1
ATOM 829 C C . ALA A 1 131 ? 123.721 142.772 115.776 1.00 111.73 113 ALA A C 1
ATOM 830 O O . ALA A 1 131 ? 122.831 143.478 115.293 1.00 119.15 113 ALA A O 1
ATOM 832 N N . ILE A 1 132 ? 124.526 142.020 115.029 1.00 97.38 114 ILE A N 1
ATOM 833 C CA . ILE A 1 132 ? 124.478 142.027 113.573 1.00 101.25 114 ILE A CA 1
ATOM 834 C C . ILE A 1 132 ? 124.393 140.596 113.060 1.00 108.11 114 ILE A C 1
ATOM 835 O O . ILE A 1 132 ? 124.500 140.353 111.853 1.00 102.46 114 ILE A O 1
ATOM 840 N N . ALA A 1 133 ? 124.219 139.639 113.973 1.00 106.50 115 ALA A N 1
ATOM 841 C CA . ALA A 1 133 ? 124.154 138.235 113.570 1.00 96.81 115 ALA A CA 1
ATOM 842 C C . ALA A 1 133 ? 122.999 137.948 112.620 1.00 94.29 115 ALA A C 1
ATOM 843 O O . ALA A 1 133 ? 123.221 137.259 111.609 1.00 95.40 115 ALA A O 1
ATOM 845 N N . PRO A 1 134 ? 121.764 138.407 112.865 1.00 92.35 116 PRO A N 1
ATOM 846 C CA . PRO A 1 134 ? 120.751 138.307 111.802 1.00 93.34 116 PRO A CA 1
ATOM 847 C C . PRO A 1 134 ? 121.122 139.092 110.556 1.00 100.98 116 PRO A C 1
ATOM 848 O O . PRO A 1 134 ? 120.765 138.687 109.443 1.00 99.54 116 PRO A O 1
ATOM 852 N N . TYR A 1 135 ? 121.822 140.218 110.716 1.00 116.41 117 TYR A N 1
ATOM 853 C CA . TYR A 1 135 ? 122.246 141.001 109.559 1.00 107.98 117 TYR A CA 1
ATOM 854 C C . TYR A 1 135 ? 123.277 140.243 108.734 1.00 106.84 117 TYR A C 1
ATOM 855 O O . TYR A 1 135 ? 123.199 140.208 107.501 1.00 111.91 117 TYR A O 1
ATOM 864 N N . CYS A 1 136 ? 124.259 139.634 109.402 1.00 97.57 118 CYS A N 1
ATOM 865 C CA . CYS A 1 136 ? 125.321 138.936 108.684 1.00 101.97 118 CYS A CA 1
ATOM 866 C C . CYS A 1 136 ? 124.781 137.738 107.915 1.00 108.69 118 CYS A C 1
ATOM 867 O O . CYS A 1 136 ? 125.191 137.489 106.776 1.00 111.21 118 CYS A O 1
ATOM 870 N N . LEU A 1 137 ? 123.866 136.978 108.523 1.00 107.30 119 LEU A N 1
ATOM 871 C CA . LEU A 1 137 ? 123.337 135.789 107.861 1.00 104.74 119 LEU A CA 1
ATOM 872 C C . LEU A 1 137 ? 122.503 136.154 106.639 1.00 101.70 119 LEU A C 1
ATOM 873 O O . LEU A 1 137 ? 122.572 135.473 105.610 1.00 97.43 119 LEU A O 1
ATOM 878 N N . LEU A 1 138 ? 121.708 137.222 106.735 1.00 103.01 120 LEU A N 1
ATOM 879 C CA . LEU A 1 138 ? 120.868 137.621 105.611 1.00 102.67 120 LEU A CA 1
ATOM 880 C C . LEU A 1 138 ? 121.715 138.019 104.408 1.00 104.01 120 LEU A C 1
ATOM 881 O O . LEU A 1 138 ? 121.374 137.695 103.265 1.00 108.12 120 LEU A O 1
ATOM 886 N N . LEU A 1 139 ? 122.821 138.726 104.647 1.00 98.20 121 LEU A N 1
ATOM 887 C CA . LEU A 1 139 ? 123.712 139.098 103.553 1.00 98.32 121 LEU A CA 1
ATOM 888 C C . LEU A 1 139 ? 124.312 137.865 102.889 1.00 103.81 121 LEU A C 1
ATOM 889 O O . LEU A 1 139 ? 124.475 137.827 101.664 1.00 108.56 121 LEU A O 1
ATOM 894 N N . ILE A 1 140 ? 124.653 136.848 103.684 1.00 106.78 122 ILE A N 1
ATOM 895 C CA . ILE A 1 140 ? 125.188 135.609 103.126 1.00 107.60 122 ILE A CA 1
ATOM 896 C C . ILE A 1 140 ? 124.156 134.937 102.230 1.00 109.57 122 ILE A C 1
ATOM 897 O O . ILE A 1 140 ? 124.481 134.440 101.145 1.00 108.40 122 ILE A O 1
ATOM 902 N N . ASN A 1 141 ? 122.896 134.909 102.669 1.00 103.06 123 ASN A N 1
ATOM 903 C CA . ASN A 1 141 ? 121.839 134.348 101.836 1.00 95.75 123 ASN A CA 1
ATOM 904 C C . ASN A 1 141 ? 121.670 135.146 100.550 1.00 103.00 123 ASN A C 1
ATOM 905 O O . ASN A 1 141 ? 121.413 134.574 99.486 1.00 113.15 123 ASN A O 1
ATOM 910 N N . LEU A 1 142 ? 121.805 136.472 100.631 1.00 100.97 124 LEU A N 1
ATOM 911 C CA . LEU A 1 142 ? 121.632 137.309 99.448 1.00 93.87 124 LEU A CA 1
ATOM 912 C C . LEU A 1 142 ? 122.668 136.982 98.382 1.00 85.73 124 LEU A C 1
ATOM 913 O O . LEU A 1 142 ? 122.342 136.909 97.192 1.00 95.76 124 LEU A O 1
ATOM 918 N N . ALA A 1 143 ? 123.921 136.786 98.787 1.00 78.29 125 ALA A N 1
ATOM 919 C CA . ALA A 1 143 ? 124.966 136.501 97.811 1.00 91.98 125 ALA A CA 1
ATOM 920 C C . ALA A 1 143 ? 124.831 135.095 97.245 1.00 100.65 125 ALA A C 1
ATOM 921 O O . ALA A 1 143 ? 125.285 134.826 96.127 1.00 111.57 125 ALA A O 1
ATOM 923 N N . VAL A 1 144 ? 124.224 134.182 98.005 1.00 91.48 126 VAL A N 1
ATOM 924 C CA . VAL A 1 144 ? 123.988 132.833 97.495 1.00 90.23 126 VAL A CA 1
ATOM 925 C C . VAL A 1 144 ? 123.054 132.879 96.293 1.00 85.30 126 VAL A C 1
ATOM 926 O O . VAL A 1 144 ? 123.275 132.194 95.287 1.00 84.79 126 VAL A O 1
ATOM 930 N N . LEU A 1 145 ? 121.997 133.685 96.377 1.00 87.53 127 LEU A N 1
ATOM 931 C CA . LEU A 1 145 ? 121.082 133.827 95.253 1.00 89.04 127 LEU A CA 1
ATOM 932 C C . LEU A 1 145 ? 121.651 134.726 94.165 1.00 99.20 127 LEU A C 1
ATOM 933 O O . LEU A 1 145 ? 121.433 134.468 92.977 1.00 100.03 127 LEU A O 1
ATOM 938 N N . ALA A 1 146 ? 122.375 135.781 94.548 1.00 98.96 128 ALA A N 1
ATOM 939 C CA . ALA A 1 146 ? 122.934 136.694 93.557 1.00 89.50 128 ALA A CA 1
ATOM 940 C C . ALA A 1 146 ? 123.995 136.015 92.703 1.00 93.47 128 ALA A C 1
ATOM 941 O O . ALA A 1 146 ? 124.115 136.321 91.512 1.00 104.52 128 ALA A O 1
ATOM 943 N N . CYS A 1 147 ? 124.772 135.101 93.284 1.00 98.67 129 CYS A N 1
ATOM 944 C CA . CYS A 1 147 ? 125.740 134.351 92.496 1.00 100.90 129 CYS A CA 1
ATOM 945 C C . CYS A 1 147 ? 125.086 133.254 91.672 1.00 103.48 129 CYS A C 1
ATOM 946 O O . CYS A 1 147 ? 125.784 132.564 90.923 1.00 108.04 129 CYS A O 1
ATOM 949 N N . ASP A 1 148 ? 123.766 133.153 91.719 1.00 105.40 130 ASP A N 1
ATOM 950 C CA . ASP A 1 148 ? 123.075 132.167 90.891 1.00 102.99 130 ASP A CA 1
ATOM 951 C C . ASP A 1 148 ? 122.307 132.835 89.841 1.00 94.23 130 ASP A C 1
ATOM 952 O O . ASP A 1 148 ? 122.452 132.516 88.676 1.00 98.42 130 ASP A O 1
ATOM 957 N N . VAL A 1 149 ? 121.472 133.776 90.233 1.00 91.68 131 VAL A N 1
ATOM 958 C CA . VAL A 1 149 ? 120.588 134.374 89.236 1.00 99.64 131 VAL A CA 1
ATOM 959 C C . VAL A 1 149 ? 121.379 134.936 88.060 1.00 103.37 131 VAL A C 1
ATOM 960 O O . VAL A 1 149 ? 120.839 135.089 86.959 1.00 112.17 131 VAL A O 1
ATOM 964 N N . LEU A 1 150 ? 122.662 135.248 88.260 1.00 96.44 132 LEU A N 1
ATOM 965 C CA . LEU A 1 150 ? 123.459 135.785 87.163 1.00 95.79 132 LEU A CA 1
ATOM 966 C C . LEU A 1 150 ? 123.735 134.734 86.096 1.00 100.59 132 LEU A C 1
ATOM 967 O O . LEU A 1 150 ? 124.036 135.085 84.950 1.00 99.57 132 LEU A O 1
ATOM 972 N N . PHE A 1 151 ? 123.637 133.448 86.445 1.00 108.63 133 PHE A N 1
ATOM 973 C CA . PHE A 1 151 ? 123.768 132.396 85.440 1.00 103.41 133 PHE A CA 1
ATOM 974 C C . PHE A 1 151 ? 122.687 132.523 84.375 1.00 102.55 133 PHE A C 1
ATOM 975 O O . PHE A 1 151 ? 122.963 132.414 83.175 1.00 103.48 133 PHE A O 1
ATOM 983 N N . GLU A 1 152 ? 121.444 132.751 84.797 1.00 112.80 134 GLU A N 1
ATOM 984 C CA . GLU A 1 152 ? 120.355 132.941 83.850 1.00 108.98 134 GLU A CA 1
ATOM 985 C C . GLU A 1 152 ? 120.360 134.331 83.229 1.00 115.64 134 GLU A C 1
ATOM 986 O O . GLU A 1 152 ? 119.781 134.519 82.153 1.00 118.56 134 GLU A O 1
ATOM 992 N N . TRP A 1 153 ? 120.999 135.307 83.880 1.00 113.54 135 TRP A N 1
ATOM 993 C CA . TRP A 1 153 ? 121.171 136.618 83.263 1.00 108.51 135 TRP A CA 1
ATOM 994 C C . TRP A 1 153 ? 122.035 136.521 82.013 1.00 105.82 135 TRP A C 1
ATOM 995 O O . TRP A 1 153 ? 121.745 137.159 80.995 1.00 107.09 135 TRP A O 1
ATOM 1006 N N . HIS A 1 154 ? 123.094 135.719 82.069 1.00 101.46 136 HIS A N 1
ATOM 1007 C CA . HIS A 1 154 ? 124.003 135.544 80.947 1.00 106.66 136 HIS A CA 1
ATOM 1008 C C . HIS A 1 154 ? 123.660 134.327 80.096 1.00 113.28 136 HIS A C 1
ATOM 1009 O O . HIS A 1 154 ? 124.445 133.959 79.218 1.00 116.59 136 HIS A O 1
ATOM 1016 N N . GLY A 1 155 ? 122.513 133.700 80.337 1.00 121.69 137 GLY A N 1
ATOM 1017 C CA . GLY A 1 155 ? 122.074 132.572 79.532 1.00 118.02 137 GLY A CA 1
ATOM 1018 C C . GLY A 1 155 ? 122.916 131.321 79.654 1.00 112.64 137 GLY A C 1
ATOM 1019 O O . GLY A 1 155 ? 123.206 130.674 78.639 1.00 113.00 137 GLY A O 1
ATOM 1020 N N . VAL A 1 156 ? 123.318 130.961 80.868 1.00 111.50 138 VAL A N 1
ATOM 1021 C CA . VAL A 1 156 ? 124.061 129.725 81.104 1.00 114.42 138 VAL A CA 1
ATOM 1022 C C . VAL A 1 156 ? 123.343 128.928 82.187 1.00 117.45 138 VAL A C 1
ATOM 1023 O O . VAL A 1 156 ? 123.102 129.455 83.282 1.00 114.30 138 VAL A O 1
ATOM 1027 N N . PRO A 1 157 ? 122.974 127.673 81.928 1.00 110.69 139 PRO A N 1
ATOM 1028 C CA . PRO A 1 157 ? 122.282 126.884 82.954 1.00 102.62 139 PRO A CA 1
ATOM 1029 C C . PRO A 1 157 ? 123.176 126.628 84.157 1.00 107.22 139 PRO A C 1
ATOM 1030 O O . PRO A 1 157 ? 124.387 126.441 84.027 1.00 111.20 139 PRO A O 1
ATOM 1034 N N . ARG A 1 158 ? 122.562 126.608 85.337 1.00 100.61 140 ARG A N 1
ATOM 1035 C CA . ARG A 1 158 ? 123.307 126.383 86.564 1.00 100.88 140 ARG A CA 1
ATOM 1036 C C . ARG A 1 158 ? 123.629 124.901 86.729 1.00 91.62 140 ARG A C 1
ATOM 1037 O O . ARG A 1 158 ? 123.160 124.044 85.977 1.00 96.73 140 ARG A O 1
ATOM 1045 N N . PHE A 1 159 ? 124.451 124.606 87.731 1.00 96.94 141 PHE A N 1
ATOM 1046 C CA . PHE A 1 159 ? 124.955 123.255 87.923 1.00 105.37 141 PHE A CA 1
ATOM 1047 C C . PHE A 1 159 ? 124.979 122.804 89.377 1.00 116.73 141 PHE A C 1
ATOM 1048 O O . PHE A 1 159 ? 125.315 121.644 89.635 1.00 125.75 141 PHE A O 1
ATOM 1056 N N . THR A 1 160 ? 124.638 123.669 90.328 1.00 107.29 142 THR A N 1
ATOM 1057 C CA . THR A 1 160 ? 124.752 123.370 91.753 1.00 101.63 142 THR A CA 1
ATOM 1058 C C . THR A 1 160 ? 123.506 123.838 92.497 1.00 98.65 142 THR A C 1
ATOM 1059 O O . THR A 1 160 ? 123.585 124.605 93.456 1.00 107.05 142 THR A O 1
ATOM 1063 N N . GLN A 1 161 ? 122.330 123.402 92.031 1.00 63.12 143 GLN A N 1
ATOM 1064 C CA . GLN A 1 161 ? 121.067 123.765 92.672 1.00 72.85 143 GLN A CA 1
ATOM 1065 C C . GLN A 1 161 ? 121.100 123.620 94.191 1.00 81.92 143 GLN A C 1
ATOM 1066 O O . GLN A 1 161 ? 120.297 124.257 94.881 1.00 87.48 143 GLN A O 1
ATOM 1072 N N . LEU A 1 162 ? 122.006 122.799 94.725 1.00 85.12 144 LEU A N 1
ATOM 1073 C CA . LEU A 1 162 ? 122.150 122.662 96.170 1.00 81.47 144 LEU A CA 1
ATOM 1074 C C . LEU A 1 162 ? 122.664 123.935 96.830 1.00 83.29 144 LEU A C 1
ATOM 1075 O O . LEU A 1 162 ? 122.663 124.020 98.063 1.00 88.01 144 LEU A O 1
ATOM 1080 N N . GLY A 1 163 ? 123.120 124.913 96.046 1.00 83.52 145 GLY A N 1
ATOM 1081 C CA . GLY A 1 163 ? 123.691 126.117 96.631 1.00 76.75 145 GLY A CA 1
ATOM 1082 C C . GLY A 1 163 ? 122.706 126.887 97.489 1.00 79.54 145 GLY A C 1
ATOM 1083 O O . GLY A 1 163 ? 123.055 127.386 98.561 1.00 84.05 145 GLY A O 1
ATOM 1084 N N . ALA A 1 164 ? 121.458 126.998 97.028 1.00 79.53 146 ALA A N 1
ATOM 1085 C CA . ALA A 1 164 ? 120.455 127.735 97.790 1.00 74.26 146 ALA A CA 1
ATOM 1086 C C . ALA A 1 164 ? 120.177 127.069 99.131 1.00 74.99 146 ALA A C 1
ATOM 1087 O O . ALA A 1 164 ? 119.842 127.744 100.111 1.00 76.56 146 ALA A O 1
ATOM 1089 N N . THR A 1 165 ? 120.301 125.742 99.191 1.00 87.43 147 THR A N 1
ATOM 1090 C CA . THR A 1 165 ? 120.072 125.029 100.444 1.00 87.19 147 THR A CA 1
ATOM 1091 C C . THR A 1 165 ? 121.111 125.404 101.492 1.00 86.87 147 THR A C 1
ATOM 1092 O O . THR A 1 165 ? 120.778 125.584 102.670 1.00 88.65 147 THR A O 1
ATOM 1096 N N . LEU A 1 166 ? 122.375 125.534 101.083 1.00 85.58 148 LEU A N 1
ATOM 1097 C CA . LEU A 1 166 ? 123.432 125.861 102.036 1.00 85.04 148 LEU A CA 1
ATOM 1098 C C . LEU A 1 166 ? 123.212 127.231 102.663 1.00 86.67 148 LEU A C 1
ATOM 1099 O O . LEU A 1 166 ? 123.642 127.480 103.795 1.00 86.72 148 LEU A O 1
ATOM 1104 N N . GLY A 1 167 ? 122.550 128.137 101.943 1.00 89.09 149 GLY A N 1
ATOM 1105 C CA . GLY A 1 167 ? 122.205 129.423 102.519 1.00 88.48 149 GLY A CA 1
ATOM 1106 C C . GLY A 1 167 ? 121.143 129.338 103.593 1.00 87.70 149 GLY A C 1
ATOM 1107 O O . GLY A 1 167 ? 121.045 130.239 104.432 1.00 81.98 149 GLY A O 1
ATOM 1108 N N . ILE A 1 168 ? 120.342 128.276 103.584 1.00 72.95 150 ILE A N 1
ATOM 1109 C CA . ILE A 1 168 ? 119.330 128.071 104.613 1.00 69.35 150 ILE A CA 1
ATOM 1110 C C . ILE A 1 168 ? 119.915 127.382 105.838 1.00 69.72 150 ILE A C 1
ATOM 1111 O O . ILE A 1 168 ? 119.609 127.756 106.972 1.00 79.77 150 ILE A O 1
ATOM 1116 N N . LEU A 1 169 ? 120.763 126.372 105.635 1.00 70.54 151 LEU A N 1
ATOM 1117 C CA . LEU A 1 169 ? 121.368 125.670 106.760 1.00 76.48 151 LEU A CA 1
ATOM 1118 C C . LEU A 1 169 ? 122.288 126.563 107.579 1.00 83.62 151 LEU A C 1
ATOM 1119 O O . LEU A 1 169 ? 122.558 126.248 108.742 1.00 91.63 151 LEU A O 1
ATOM 1124 N N . ALA A 1 170 ? 122.782 127.659 107.003 1.00 90.81 152 ALA A N 1
ATOM 1125 C CA . ALA A 1 170 ? 123.579 128.601 107.777 1.00 88.50 152 ALA A CA 1
ATOM 1126 C C . ALA A 1 170 ? 122.763 129.264 108.875 1.00 89.70 152 ALA A C 1
ATOM 1127 O O . ALA A 1 170 ? 123.331 129.678 109.890 1.00 111.18 152 ALA A O 1
ATOM 1129 N N . VAL A 1 171 ? 121.446 129.369 108.694 1.00 65.57 153 VAL A N 1
ATOM 1130 C CA . VAL A 1 171 ? 120.596 129.977 109.712 1.00 66.41 153 VAL A CA 1
ATOM 1131 C C . VAL A 1 171 ? 120.601 129.136 110.981 1.00 76.89 153 VAL A C 1
ATOM 1132 O O . VAL A 1 171 ? 120.563 129.667 112.097 1.00 86.06 153 VAL A O 1
ATOM 1136 N N . PHE A 1 172 ? 120.670 127.818 110.834 1.00 75.58 154 PHE A N 1
ATOM 1137 C CA . PHE A 1 172 ? 120.601 126.907 111.967 1.00 73.96 154 PHE A CA 1
ATOM 1138 C C . PHE A 1 172 ? 121.952 126.667 112.621 1.00 75.42 154 PHE A C 1
ATOM 1139 O O . PHE A 1 172 ? 122.042 125.841 113.533 1.00 92.39 154 PHE A O 1
ATOM 1147 N N . PHE A 1 173 ? 122.997 127.354 112.176 1.00 76.26 155 PHE A N 1
ATOM 1148 C CA . PHE A 1 173 ? 124.284 127.239 112.837 1.00 75.49 155 PHE A CA 1
ATOM 1149 C C . PHE A 1 173 ? 124.182 127.775 114.263 1.00 91.99 155 PHE A C 1
ATOM 1150 O O . PHE A 1 173 ? 123.502 128.777 114.503 1.00 104.45 155 PHE A O 1
ATOM 1158 N N . PRO A 1 174 ? 124.840 127.133 115.230 1.00 100.48 156 PRO A N 1
ATOM 1159 C CA . PRO A 1 174 ? 124.703 127.569 116.626 1.00 101.88 156 PRO A CA 1
ATOM 1160 C C . PRO A 1 174 ? 125.388 128.898 116.897 1.00 104.02 156 PRO A C 1
ATOM 1161 O O . PRO A 1 174 ? 126.516 128.941 117.397 1.00 98.14 156 PRO A O 1
ATOM 1165 N N . LEU A 1 175 ? 124.708 129.992 116.565 1.00 108.73 157 LEU A N 1
ATOM 1166 C CA . LEU A 1 175 ? 125.220 131.336 116.787 1.00 99.85 157 LEU A CA 1
ATOM 1167 C C . LEU A 1 175 ? 124.872 131.884 118.162 1.00 109.20 157 LEU A C 1
ATOM 1168 O O . LEU A 1 175 ? 125.171 133.049 118.440 1.00 112.04 157 LEU A O 1
ATOM 1173 N N . GLY A 1 176 ? 124.249 131.084 119.022 1.00 112.52 158 GLY A N 1
ATOM 1174 C CA . GLY A 1 176 ? 123.830 131.567 120.318 1.00 112.03 158 GLY A CA 1
ATOM 1175 C C . GLY A 1 176 ? 122.513 132.305 120.325 1.00 117.47 158 GLY A C 1
ATOM 1176 O O . GLY A 1 176 ? 122.157 132.893 121.351 1.00 121.74 158 GLY A O 1
ATOM 1177 N N . LEU A 1 177 ? 121.784 132.302 119.214 1.00 108.47 159 LEU A N 1
ATOM 1178 C CA . LEU A 1 177 ? 120.487 132.952 119.159 1.00 103.99 159 LEU A CA 1
ATOM 1179 C C . LEU A 1 177 ? 119.412 132.045 119.754 1.00 108.55 159 LEU A C 1
ATOM 1180 O O . LEU A 1 177 ? 119.616 130.848 119.970 1.00 105.54 159 LEU A O 1
ATOM 1185 N N . ALA A 1 178 ? 118.251 132.634 120.018 1.00 111.59 160 ALA A N 1
ATOM 1186 C CA . ALA A 1 178 ? 117.144 131.893 120.598 1.00 109.01 160 ALA A CA 1
ATOM 1187 C C . ALA A 1 178 ? 116.525 130.957 119.563 1.00 109.58 160 ALA A C 1
ATOM 1188 O O . ALA A 1 178 ? 116.879 130.966 118.382 1.00 108.64 160 ALA A O 1
ATOM 1190 N N . PHE A 1 179 ? 115.589 130.128 120.028 1.00 86.93 161 PHE A N 1
ATOM 1191 C CA . PHE A 1 179 ? 114.901 129.215 119.122 1.00 84.60 161 PHE A CA 1
ATOM 1192 C C . PHE A 1 179 ? 114.076 129.981 118.098 1.00 81.22 161 PHE A C 1
ATOM 1193 O O . PHE A 1 179 ? 114.180 129.734 116.892 1.00 87.12 161 PHE A O 1
ATOM 1201 N N . TRP A 1 180 ? 113.254 130.923 118.561 1.00 86.17 162 TRP A N 1
ATOM 1202 C CA . TRP A 1 180 ? 112.359 131.629 117.652 1.00 89.34 162 TRP A CA 1
ATOM 1203 C C . TRP A 1 180 ? 113.114 132.582 116.737 1.00 92.24 162 TRP A C 1
ATOM 1204 O O . TRP A 1 180 ? 112.621 132.917 115.655 1.00 96.66 162 TRP A O 1
ATOM 1215 N N . ALA A 1 181 ? 114.298 133.036 117.150 1.00 91.97 163 ALA A N 1
ATOM 1216 C CA . ALA A 1 181 ? 115.105 133.883 116.279 1.00 86.66 163 ALA A CA 1
ATOM 1217 C C . ALA A 1 181 ? 115.575 133.113 115.051 1.00 88.15 163 ALA A C 1
ATOM 1218 O O . ALA A 1 181 ? 115.503 133.614 113.923 1.00 92.76 163 ALA A O 1
ATOM 1220 N N . CYS A 1 182 ? 116.060 131.886 115.252 1.00 94.58 164 CYS A N 1
ATOM 1221 C CA . CYS A 1 182 ? 116.527 131.082 114.128 1.00 95.35 164 CYS A CA 1
ATOM 1222 C C . CYS A 1 182 ? 115.368 130.628 113.248 1.00 93.24 164 CYS A C 1
ATOM 1223 O O . CYS A 1 182 ? 115.488 130.600 112.018 1.00 97.28 164 CYS A O 1
ATOM 1226 N N . VAL A 1 183 ? 114.241 130.261 113.860 1.00 100.79 165 VAL A N 1
ATOM 1227 C CA . VAL A 1 183 ? 113.107 129.747 113.095 1.00 89.58 165 VAL A CA 1
ATOM 1228 C C . VAL A 1 183 ? 112.539 130.830 112.185 1.00 102.80 165 VAL A C 1
ATOM 1229 O O . VAL A 1 183 ? 112.254 130.588 111.007 1.00 114.99 165 VAL A O 1
ATOM 1233 N N . ARG A 1 184 ? 112.368 132.042 112.717 1.00 103.21 166 ARG A N 1
ATOM 1234 C CA . ARG A 1 184 ? 111.825 133.123 111.900 1.00 99.59 166 ARG A CA 1
ATOM 1235 C C . ARG A 1 184 ? 112.820 133.562 110.834 1.00 101.82 166 ARG A C 1
ATOM 1236 O O . ARG A 1 184 ? 112.422 134.059 109.775 1.00 114.77 166 ARG A O 1
ATOM 1244 N N . LEU A 1 185 ? 114.116 133.388 111.094 1.00 78.53 167 LEU A N 1
ATOM 1245 C CA . LEU A 1 185 ? 115.121 133.784 110.114 1.00 85.74 167 LEU A CA 1
ATOM 1246 C C . LEU A 1 185 ? 115.114 132.856 108.907 1.00 93.51 167 LEU A C 1
ATOM 1247 O O . LEU A 1 185 ? 115.150 133.319 107.762 1.00 101.49 167 LEU A O 1
ATOM 1252 N N . ALA A 1 186 ? 115.065 131.542 109.144 1.00 88.89 168 ALA A N 1
ATOM 1253 C CA . ALA A 1 186 ? 115.077 130.587 108.040 1.00 81.26 168 ALA A CA 1
ATOM 1254 C C . ALA A 1 186 ? 113.809 130.689 107.205 1.00 81.46 168 ALA A C 1
ATOM 1255 O O . ALA A 1 186 ? 113.849 130.524 105.981 1.00 97.32 168 ALA A O 1
ATOM 1257 N N . LEU A 1 187 ? 112.670 130.952 107.849 1.00 82.27 169 LEU A N 1
ATOM 1258 C CA . LEU A 1 187 ? 111.430 131.139 107.104 1.00 89.23 169 LEU A CA 1
ATOM 1259 C C . LEU A 1 187 ? 111.522 132.346 106.179 1.00 87.97 169 LEU A C 1
ATOM 1260 O O . LEU A 1 187 ? 111.031 132.307 105.045 1.00 88.89 169 LEU A O 1
ATOM 1265 N N . LEU A 1 188 ? 112.138 133.432 106.649 1.00 84.05 170 LEU A N 1
ATOM 1266 C CA . LEU A 1 188 ? 112.360 134.585 105.782 1.00 93.32 170 LEU A CA 1
ATOM 1267 C C . LEU A 1 188 ? 113.305 134.239 104.638 1.00 100.30 170 LEU A C 1
ATOM 1268 O O . LEU A 1 188 ? 113.086 134.657 103.495 1.00 100.24 170 LEU A O 1
ATOM 1273 N N . CYS A 1 189 ? 114.367 133.481 104.926 1.00 91.32 171 CYS A N 1
ATOM 1274 C CA . CYS A 1 189 ? 115.268 133.036 103.867 1.00 85.10 171 CYS A CA 1
ATOM 1275 C C . CYS A 1 189 ? 114.544 132.132 102.879 1.00 92.56 171 CYS A C 1
ATOM 1276 O O . CYS A 1 189 ? 114.843 132.141 101.679 1.00 92.31 171 CYS A O 1
ATOM 1279 N N . LEU A 1 190 ? 113.593 131.335 103.368 1.00 102.07 172 LEU A N 1
ATOM 1280 C CA . LEU A 1 190 ? 112.783 130.513 102.478 1.00 93.44 172 LEU A CA 1
ATOM 1281 C C . LEU A 1 190 ? 111.949 131.378 101.544 1.00 91.23 172 LEU A C 1
ATOM 1282 O O . LEU A 1 190 ? 111.763 131.039 100.370 1.00 96.76 172 LEU A O 1
ATOM 1287 N N . ALA A 1 191 ? 111.432 132.499 102.051 1.00 90.06 173 ALA A N 1
ATOM 1288 C CA . ALA A 1 191 ? 110.612 133.379 101.226 1.00 92.45 173 ALA A CA 1
ATOM 1289 C C . ALA A 1 191 ? 111.418 133.981 100.082 1.00 96.44 173 ALA A C 1
ATOM 1290 O O . ALA A 1 191 ? 110.918 134.100 98.958 1.00 102.36 173 ALA A O 1
ATOM 1292 N N . LEU A 1 192 ? 112.664 134.376 100.352 1.00 92.28 174 LEU A N 1
ATOM 1293 C CA . LEU A 1 192 ? 113.483 134.993 99.313 1.00 91.16 174 LEU A CA 1
ATOM 1294 C C . LEU A 1 192 ? 113.793 134.012 98.190 1.00 93.59 174 LEU A C 1
ATOM 1295 O O . LEU A 1 192 ? 113.804 134.391 97.013 1.00 90.03 174 LEU A O 1
ATOM 1300 N N . ASN A 1 193 ? 114.052 132.747 98.532 1.00 97.09 175 ASN A N 1
ATOM 1301 C CA . ASN A 1 193 ? 114.309 131.737 97.508 1.00 95.70 175 ASN A CA 1
ATOM 1302 C C . ASN A 1 193 ? 113.118 131.594 96.570 1.00 100.56 175 ASN A C 1
ATOM 1303 O O . ASN A 1 193 ? 113.279 131.531 95.346 1.00 103.69 175 ASN A O 1
ATOM 1308 N N . LEU A 1 194 ? 111.909 131.539 97.130 1.00 99.12 176 LEU A N 1
ATOM 1309 C CA . LEU A 1 194 ? 110.712 131.428 96.305 1.00 93.68 176 LEU A CA 1
ATOM 1310 C C . LEU A 1 194 ? 110.476 132.704 95.506 1.00 99.12 176 LEU A C 1
ATOM 1311 O O . LEU A 1 194 ? 110.004 132.658 94.364 1.00 104.86 176 LEU A O 1
ATOM 1316 N N . ALA A 1 195 ? 110.790 133.859 96.096 1.00 86.63 177 ALA A N 1
ATOM 1317 C CA . ALA A 1 195 ? 110.530 135.124 95.418 1.00 83.46 177 ALA A CA 1
ATOM 1318 C C . ALA A 1 195 ? 111.491 135.349 94.258 1.00 93.86 177 ALA A C 1
ATOM 1319 O O . ALA A 1 195 ? 111.070 135.749 93.166 1.00 109.38 177 ALA A O 1
ATOM 1321 N N . VAL A 1 196 ? 112.785 135.102 94.471 1.00 94.09 178 VAL A N 1
ATOM 1322 C CA . VAL A 1 196 ? 113.768 135.411 93.436 1.00 98.27 178 VAL A CA 1
ATOM 1323 C C . VAL A 1 196 ? 113.623 134.481 92.237 1.00 103.09 178 VAL A C 1
ATOM 1324 O O . VAL A 1 196 ? 113.791 134.910 91.089 1.00 102.14 178 VAL A O 1
ATOM 1328 N N . PHE A 1 197 ? 113.308 133.205 92.469 1.00 94.22 179 PHE A N 1
ATOM 1329 C CA . PHE A 1 197 ? 113.210 132.254 91.369 1.00 88.72 179 PHE A CA 1
ATOM 1330 C C . PHE A 1 197 ? 111.930 132.437 90.567 1.00 91.41 179 PHE A C 1
ATOM 1331 O O . PHE A 1 197 ? 111.905 132.132 89.371 1.00 95.75 179 PHE A O 1
ATOM 1339 N N . LEU A 1 198 ? 110.862 132.919 91.200 1.00 96.86 180 LEU A N 1
ATOM 1340 C CA . LEU A 1 198 ? 109.633 133.207 90.476 1.00 100.40 180 LEU A CA 1
ATOM 1341 C C . LEU A 1 198 ? 109.709 134.502 89.678 1.00 103.50 180 LEU A C 1
ATOM 1342 O O . LEU A 1 198 ? 109.048 134.614 88.641 1.00 104.89 180 LEU A O 1
ATOM 1347 N N . LEU A 1 199 ? 110.494 135.477 90.135 1.00 101.77 181 LEU A N 1
ATOM 1348 C CA . LEU A 1 199 ? 110.526 136.792 89.502 1.00 101.91 181 LEU A CA 1
ATOM 1349 C C . LEU A 1 199 ? 111.764 136.972 88.624 1.00 109.51 181 LEU A C 1
ATOM 1350 O O . LEU A 1 199 ? 111.647 137.285 87.436 1.00 114.78 181 LEU A O 1
ATOM 1355 N N . PHE A 1 200 ? 112.954 136.776 89.191 1.00 120.37 182 PHE A N 1
ATOM 1356 C CA . PHE A 1 200 ? 114.202 136.879 88.444 1.00 123.49 182 PHE A CA 1
ATOM 1357 C C . PHE A 1 200 ? 114.684 135.538 87.905 1.00 124.10 182 PHE A C 1
ATOM 1358 O O . PHE A 1 200 ? 115.759 135.476 87.302 1.00 121.66 182 PHE A O 1
ATOM 1366 N N . GLY A 1 201 ? 113.922 134.470 88.108 1.00 130.80 183 GLY A N 1
ATOM 1367 C CA . GLY A 1 201 ? 114.304 133.149 87.659 1.00 131.19 183 GLY A CA 1
ATOM 1368 C C . GLY A 1 201 ? 113.833 132.769 86.274 1.00 133.72 183 GLY A C 1
ATOM 1369 O O . GLY A 1 201 ? 113.957 131.600 85.894 1.00 134.45 183 GLY A O 1
ATOM 1370 N N . GLY A 1 202 ? 113.281 133.711 85.511 1.00 140.63 184 GLY A N 1
ATOM 1371 C CA . GLY A 1 202 ? 112.853 133.407 84.161 1.00 139.65 184 GLY A CA 1
ATOM 1372 C C . GLY A 1 202 ? 111.713 132.403 84.132 1.00 143.03 184 GLY A C 1
ATOM 1373 O O . GLY A 1 202 ? 110.902 132.306 85.058 1.00 141.10 184 GLY A O 1
ATOM 1374 N N . GLU A 1 203 ? 111.655 131.639 83.039 1.00 150.37 185 GLU A N 1
ATOM 1375 C CA . GLU A 1 203 ? 110.606 130.642 82.872 1.00 150.04 185 GLU A CA 1
ATOM 1376 C C . GLU A 1 203 ? 111.132 129.349 82.258 1.00 147.59 185 GLU A C 1
ATOM 1377 O O . GLU A 1 203 ? 110.328 128.507 81.842 1.00 150.05 185 GLU A O 1
ATOM 1383 N N . GLU A 1 204 ? 112.450 129.156 82.195 1.00 139.66 186 GLU A N 1
ATOM 1384 C CA . GLU A 1 204 ? 113.018 127.987 81.540 1.00 143.64 186 GLU A CA 1
ATOM 1385 C C . GLU A 1 204 ? 113.344 126.849 82.497 1.00 143.18 186 GLU A C 1
ATOM 1386 O O . GLU A 1 204 ? 113.333 125.688 82.076 1.00 139.53 186 GLU A O 1
ATOM 1392 N N . ASN A 1 205 ? 113.626 127.143 83.763 1.00 119.83 187 ASN A N 1
ATOM 1393 C CA . ASN A 1 205 ? 113.937 126.123 84.757 1.00 113.55 187 ASN A CA 1
ATOM 1394 C C . ASN A 1 205 ? 113.072 126.297 85.993 1.00 109.11 187 ASN A C 1
ATOM 1395 O O . ASN A 1 205 ? 113.502 126.026 87.117 1.00 106.71 187 ASN A O 1
ATOM 1400 N N . LEU A 1 206 ? 111.835 126.757 85.804 1.00 110.56 188 LEU A N 1
ATOM 1401 C CA . LEU A 1 206 ? 110.965 127.000 86.948 1.00 105.58 188 LEU A CA 1
ATOM 1402 C C . LEU A 1 206 ? 110.604 125.705 87.662 1.00 109.25 188 LEU A C 1
ATOM 1403 O O . LEU A 1 206 ? 110.790 125.593 88.878 1.00 110.88 188 LEU A O 1
ATOM 1408 N N . ARG A 1 207 ? 110.127 124.701 86.919 1.00 112.43 189 ARG A N 1
ATOM 1409 C CA . ARG A 1 207 ? 109.630 123.479 87.550 1.00 112.45 189 ARG A CA 1
ATOM 1410 C C . ARG A 1 207 ? 110.705 122.814 88.401 1.00 108.83 189 ARG A C 1
ATOM 1411 O O . ARG A 1 207 ? 110.396 122.147 89.395 1.00 112.78 189 ARG A O 1
ATOM 1419 N N . THR A 1 208 ? 111.973 122.981 88.028 1.00 91.77 190 THR A N 1
ATOM 1420 C CA . THR A 1 208 ? 113.056 122.531 88.894 1.00 92.33 190 THR A CA 1
ATOM 1421 C C . THR A 1 208 ? 113.162 123.405 90.139 1.00 107.38 190 THR A C 1
ATOM 1422 O O . THR A 1 208 ? 113.502 122.917 91.223 1.00 113.75 190 THR A O 1
ATOM 1426 N N . ASN A 1 209 ? 112.865 124.701 90.006 1.00 103.19 191 ASN A N 1
ATOM 1427 C CA . ASN A 1 209 ? 113.079 125.627 91.115 1.00 89.44 191 ASN A CA 1
ATOM 1428 C C . ASN A 1 209 ? 112.092 125.393 92.253 1.00 91.64 191 ASN A C 1
ATOM 1429 O O . ASN A 1 209 ? 112.495 125.325 93.420 1.00 99.14 191 ASN A O 1
ATOM 1434 N N . LEU A 1 210 ? 110.797 125.278 91.945 1.00 81.31 192 LEU A N 1
ATOM 1435 C CA . LEU A 1 210 ? 109.825 125.063 93.014 1.00 86.91 192 LEU A CA 1
ATOM 1436 C C . LEU A 1 210 ? 110.053 123.729 93.711 1.00 93.87 192 LEU A C 1
ATOM 1437 O O . LEU A 1 210 ? 109.848 123.615 94.925 1.00 93.45 192 LEU A O 1
ATOM 1442 N N . LEU A 1 211 ? 110.468 122.706 92.962 1.00 92.29 193 LEU A N 1
ATOM 1443 C CA . LEU A 1 211 ? 110.779 121.424 93.586 1.00 85.38 193 LEU A CA 1
ATOM 1444 C C . LEU A 1 211 ? 111.920 121.562 94.584 1.00 88.99 193 LEU A C 1
ATOM 1445 O O . LEU A 1 211 ? 111.851 121.026 95.695 1.00 96.90 193 LEU A O 1
ATOM 1450 N N . ASN A 1 212 ? 112.978 122.280 94.206 1.00 75.16 194 ASN A N 1
ATOM 1451 C CA . ASN A 1 212 ? 114.093 122.484 95.123 1.00 78.61 194 ASN A CA 1
ATOM 1452 C C . ASN A 1 212 ? 113.682 123.343 96.312 1.00 89.66 194 ASN A C 1
ATOM 1453 O O . ASN A 1 212 ? 114.085 123.075 97.449 1.00 89.63 194 ASN A O 1
ATOM 1458 N N . THR A 1 213 ? 112.887 124.387 96.069 1.00 89.62 195 THR A N 1
ATOM 1459 C CA . THR A 1 213 ? 112.401 125.215 97.168 1.00 83.35 195 THR A CA 1
ATOM 1460 C C . THR A 1 213 ? 111.474 124.427 98.084 1.00 94.67 195 THR A C 1
ATOM 1461 O O . THR A 1 213 ? 111.520 124.587 99.309 1.00 93.30 195 THR A O 1
ATOM 1465 N N . LEU A 1 214 ? 110.619 123.576 97.511 1.00 87.79 196 LEU A N 1
ATOM 1466 C CA . LEU A 1 214 ? 109.778 122.713 98.334 1.00 78.32 196 LEU A CA 1
ATOM 1467 C C . LEU A 1 214 ? 110.622 121.730 99.134 1.00 80.52 196 LEU A C 1
ATOM 1468 O O . LEU A 1 214 ? 110.332 121.461 100.305 1.00 96.76 196 LEU A O 1
ATOM 1473 N N . TYR A 1 215 ? 111.667 121.175 98.516 1.00 71.63 197 TYR A N 1
ATOM 1474 C CA . TYR A 1 215 ? 112.555 120.275 99.243 1.00 72.76 197 TYR A CA 1
ATOM 1475 C C . TYR A 1 215 ? 113.285 121.011 100.357 1.00 85.27 197 TYR A C 1
ATOM 1476 O O . TYR A 1 215 ? 113.560 120.435 101.415 1.00 95.99 197 TYR A O 1
ATOM 1485 N N . ASN A 1 216 ? 113.615 122.285 100.133 1.00 75.75 198 ASN A N 1
ATOM 1486 C CA . ASN A 1 216 ? 114.245 123.078 101.183 1.00 75.26 198 ASN A CA 1
ATOM 1487 C C . ASN A 1 216 ? 113.300 123.289 102.357 1.00 75.98 198 ASN A C 1
ATOM 1488 O O . ASN A 1 216 ? 113.743 123.394 103.505 1.00 78.12 198 ASN A O 1
ATOM 1493 N N . GLY A 1 217 ? 111.995 123.365 102.089 1.00 77.15 199 GLY A N 1
ATOM 1494 C CA . GLY A 1 217 ? 111.036 123.473 103.175 1.00 80.47 199 GLY A CA 1
ATOM 1495 C C . GLY A 1 217 ? 111.089 122.281 104.109 1.00 75.01 199 GLY A C 1
ATOM 1496 O O . GLY A 1 217 ? 110.960 122.426 105.327 1.00 81.01 199 GLY A O 1
ATOM 1497 N N . LEU A 1 218 ? 111.279 121.085 103.551 1.00 68.88 200 LEU A N 1
ATOM 1498 C CA . LEU A 1 218 ? 111.460 119.900 104.381 1.00 69.23 200 LEU A CA 1
ATOM 1499 C C . LEU A 1 218 ? 112.773 119.969 105.149 1.00 72.43 200 LEU A C 1
ATOM 1500 O O . LEU A 1 218 ? 112.876 119.449 106.266 1.00 82.67 200 LEU A O 1
ATOM 1505 N N . VAL A 1 219 ? 113.790 120.601 104.560 1.00 72.48 201 VAL A N 1
ATOM 1506 C CA . VAL A 1 219 ? 115.070 120.759 105.243 1.00 78.51 201 VAL A CA 1
ATOM 1507 C C . VAL A 1 219 ? 114.901 121.611 106.494 1.00 81.81 201 VAL A C 1
ATOM 1508 O O . VAL A 1 219 ? 115.457 121.303 107.555 1.00 77.01 201 VAL A O 1
ATOM 1512 N N . VAL A 1 220 ? 114.136 122.699 106.387 1.00 91.90 202 VAL A N 1
ATOM 1513 C CA . VAL A 1 220 ? 113.862 123.543 107.547 1.00 82.18 202 VAL A CA 1
ATOM 1514 C C . VAL A 1 220 ? 113.072 122.770 108.595 1.00 89.77 202 VAL A C 1
ATOM 1515 O O . VAL A 1 220 ? 113.360 122.848 109.795 1.00 94.47 202 VAL A O 1
ATOM 1519 N N . LEU A 1 221 ? 112.060 122.017 108.158 1.00 85.23 203 LEU A N 1
ATOM 1520 C CA . LEU A 1 221 ? 111.231 121.268 109.097 1.00 69.86 203 LEU A CA 1
ATOM 1521 C C . LEU A 1 221 ? 112.044 120.213 109.835 1.00 74.59 203 LEU A C 1
ATOM 1522 O O . LEU A 1 221 ? 111.884 120.034 111.048 1.00 89.68 203 LEU A O 1
ATOM 1527 N N . ILE A 1 222 ? 112.914 119.498 109.122 1.00 67.61 204 ILE A N 1
ATOM 1528 C CA . ILE A 1 222 ? 113.724 118.467 109.761 1.00 72.29 204 ILE A CA 1
ATOM 1529 C C . ILE A 1 222 ? 114.679 119.086 110.773 1.00 75.84 204 ILE A C 1
ATOM 1530 O O . ILE A 1 222 ? 114.843 118.574 111.886 1.00 85.70 204 ILE A O 1
ATOM 1535 N N . CYS A 1 223 ? 115.321 120.197 110.407 1.00 75.13 205 CYS A N 1
ATOM 1536 C CA . CYS A 1 223 ? 116.267 120.835 111.315 1.00 75.48 205 CYS A CA 1
ATOM 1537 C C . CYS A 1 223 ? 115.564 121.507 112.487 1.00 76.51 205 CYS A C 1
ATOM 1538 O O . CYS A 1 223 ? 116.179 121.717 113.537 1.00 82.57 205 CYS A O 1
ATOM 1541 N N . SER A 1 224 ? 114.285 121.854 112.328 1.00 83.92 206 SER A N 1
ATOM 1542 C CA . SER A 1 224 ? 113.544 122.458 113.431 1.00 89.48 206 SER A CA 1
ATOM 1543 C C . SER A 1 224 ? 113.292 121.450 114.545 1.00 90.26 206 SER A C 1
ATOM 1544 O O . SER A 1 224 ? 113.249 121.818 115.725 1.00 93.84 206 SER A O 1
ATOM 1547 N N . PHE A 1 225 ? 113.111 120.176 114.191 1.00 80.04 207 PHE A N 1
ATOM 1548 C CA . PHE A 1 225 ? 112.945 119.139 115.205 1.00 74.34 207 PHE A CA 1
ATOM 1549 C C . PHE A 1 225 ? 114.164 119.063 116.114 1.00 85.08 207 PHE A C 1
ATOM 1550 O O . PHE A 1 225 ? 114.038 119.035 117.342 1.00 100.61 207 PHE A O 1
ATOM 1558 N N . ALA A 1 226 ? 115.360 119.027 115.522 1.00 78.69 208 ALA A N 1
ATOM 1559 C CA . ALA A 1 226 ? 116.575 118.930 116.322 1.00 85.72 208 ALA A CA 1
ATOM 1560 C C . ALA A 1 226 ? 116.831 120.215 117.098 1.00 88.71 208 ALA A C 1
ATOM 1561 O O . ALA A 1 226 ? 117.365 120.181 118.212 1.00 93.68 208 ALA A O 1
ATOM 1563 N N . LEU A 1 227 ? 116.466 121.361 116.519 1.00 81.30 209 LEU A N 1
ATOM 1564 C CA . LEU A 1 227 ? 116.675 122.632 117.205 1.00 74.30 209 LEU A CA 1
ATOM 1565 C C . LEU A 1 227 ? 115.826 122.726 118.464 1.00 74.06 209 LEU A C 1
ATOM 1566 O O . LEU A 1 227 ? 116.278 123.253 119.487 1.00 87.48 209 LEU A O 1
ATOM 1571 N N . TYR A 1 228 ? 114.589 122.227 118.409 1.00 86.64 210 TYR A N 1
ATOM 1572 C CA . TYR A 1 228 ? 113.710 122.302 119.571 1.00 91.07 210 TYR A CA 1
ATOM 1573 C C . TYR A 1 228 ? 114.276 121.507 120.738 1.00 78.07 210 TYR A C 1
ATOM 1574 O O . TYR A 1 228 ? 114.242 121.959 121.887 1.00 83.63 210 TYR A O 1
ATOM 1583 N N . LEU A 1 229 ? 114.795 120.310 120.464 1.00 71.76 211 LEU A N 1
ATOM 1584 C CA . LEU A 1 229 ? 115.362 119.498 121.533 1.00 75.82 211 LEU A CA 1
ATOM 1585 C C . LEU A 1 229 ? 116.616 120.141 122.107 1.00 94.35 211 LEU A C 1
ATOM 1586 O O . LEU A 1 229 ? 116.886 120.030 123.308 1.00 104.95 211 LEU A O 1
ATOM 1591 N N . GLN A 1 230 ? 117.402 120.811 121.261 1.00 93.03 212 GLN A N 1
ATOM 1592 C CA . GLN A 1 230 ? 118.601 121.490 121.743 1.00 83.38 212 GLN A CA 1
ATOM 1593 C C . GLN A 1 230 ? 118.251 122.609 122.714 1.00 89.07 212 GLN A C 1
ATOM 1594 O O . GLN A 1 230 ? 118.803 122.685 123.817 1.00 90.89 212 GLN A O 1
ATOM 1600 N N . ASP A 1 231 ? 117.336 123.494 122.317 1.00 94.50 213 ASP A N 1
ATOM 1601 C CA . ASP A 1 231 ? 116.994 124.628 123.169 1.00 90.89 213 ASP A CA 1
ATOM 1602 C C . ASP A 1 231 ? 116.276 124.178 124.434 1.00 92.64 213 ASP A C 1
ATOM 1603 O O . ASP A 1 231 ? 116.521 124.721 125.517 1.00 98.45 213 ASP A O 1
ATOM 1608 N N . TYR A 1 232 ? 115.384 123.191 124.321 1.00 80.12 214 TYR A N 1
ATOM 1609 C CA . TYR A 1 232 ? 114.688 122.690 125.502 1.00 75.62 214 TYR A CA 1
ATOM 1610 C C . TYR A 1 232 ? 115.666 122.075 126.493 1.00 81.45 214 TYR A C 1
ATOM 1611 O O . TYR A 1 232 ? 115.566 122.299 127.704 1.00 101.65 214 TYR A O 1
ATOM 1620 N N . ALA A 1 233 ? 116.620 121.285 125.996 1.00 76.47 215 ALA A N 1
ATOM 1621 C CA . ALA A 1 233 ? 117.616 120.692 126.880 1.00 83.26 215 ALA A CA 1
ATOM 1622 C C . ALA A 1 233 ? 118.496 121.761 127.512 1.00 94.35 215 ALA A C 1
ATOM 1623 O O . ALA A 1 233 ? 118.870 121.653 128.686 1.00 100.33 215 ALA A O 1
ATOM 1625 N N . GLN A 1 234 ? 118.846 122.795 126.746 1.00 96.93 216 GLN A N 1
ATOM 1626 C CA . GLN A 1 234 ? 119.680 123.868 127.279 1.00 96.40 216 GLN A CA 1
ATOM 1627 C C . GLN A 1 234 ? 118.957 124.637 128.377 1.00 92.99 216 GLN A C 1
ATOM 1628 O O . GLN A 1 234 ? 119.535 124.928 129.430 1.00 96.18 216 GLN A O 1
ATOM 1634 N N . ARG A 1 235 ? 117.686 124.975 128.148 1.00 79.91 217 ARG A N 1
ATOM 1635 C CA . ARG A 1 235 ? 116.960 125.816 129.095 1.00 81.97 217 ARG A CA 1
ATOM 1636 C C . ARG A 1 235 ? 116.763 125.120 130.434 1.00 93.76 217 ARG A C 1
ATOM 1637 O O . ARG A 1 235 ? 116.848 125.759 131.490 1.00 104.80 217 ARG A O 1
ATOM 1645 N N . GLU A 1 236 ? 116.480 123.814 130.413 1.00 95.33 218 GLU A N 1
ATOM 1646 C CA . GLU A 1 236 ? 116.278 123.082 131.659 1.00 90.06 218 GLU A CA 1
ATOM 1647 C C . GLU A 1 236 ? 117.544 123.053 132.498 1.00 92.94 218 GLU A C 1
ATOM 1648 O O . GLU A 1 236 ? 117.472 123.120 133.729 1.00 93.80 218 GLU A O 1
ATOM 1654 N N . GLN A 1 237 ? 118.704 122.959 131.854 1.00 101.75 219 GLN A N 1
ATOM 1655 C CA . GLN A 1 237 ? 119.958 122.955 132.592 1.00 111.44 219 GLN A CA 1
ATOM 1656 C C . GLN A 1 237 ? 120.154 124.263 133.352 1.00 114.36 219 GLN A C 1
ATOM 1657 O O . GLN A 1 237 ? 120.503 124.254 134.538 1.00 113.83 219 GLN A O 1
ATOM 1663 N N . PHE A 1 238 ? 119.915 125.399 132.690 1.00 101.60 220 PHE A N 1
ATOM 1664 C CA . PHE A 1 238 ? 120.140 126.695 133.325 1.00 92.84 220 PHE A CA 1
ATOM 1665 C C . PHE A 1 238 ? 119.251 126.864 134.550 1.00 102.42 220 PHE A C 1
ATOM 1666 O O . PHE A 1 238 ? 119.695 127.361 135.591 1.00 107.03 220 PHE A O 1
ATOM 1674 N N . LEU A 1 239 ? 117.984 126.456 134.443 1.00 93.22 221 LEU A N 1
ATOM 1675 C CA . LEU A 1 239 ? 117.129 126.421 135.623 1.00 85.30 221 LEU A CA 1
ATOM 1676 C C . LEU A 1 239 ? 117.673 125.446 136.657 1.00 89.60 221 LEU A C 1
ATOM 1677 O O . LEU A 1 239 ? 117.698 125.748 137.855 1.00 97.34 221 LEU A O 1
ATOM 1682 N N . GLY A 1 240 ? 118.114 124.270 136.211 1.00 95.42 222 GLY A N 1
ATOM 1683 C CA . GLY A 1 240 ? 118.641 123.290 137.143 1.00 101.47 222 GLY A CA 1
ATOM 1684 C C . GLY A 1 240 ? 119.933 123.734 137.799 1.00 105.41 222 GLY A C 1
ATOM 1685 O O . GLY A 1 240 ? 120.103 123.592 139.012 1.00 113.54 222 GLY A O 1
ATOM 1686 N N . ARG A 1 241 ? 120.859 124.282 137.010 1.00 103.65 223 ARG A N 1
ATOM 1687 C CA . ARG A 1 241 ? 122.157 124.669 137.556 1.00 102.09 223 ARG A CA 1
ATOM 1688 C C . ARG A 1 241 ? 122.021 125.799 138.568 1.00 101.11 223 ARG A C 1
ATOM 1689 O O . ARG A 1 241 ? 122.669 125.777 139.620 1.00 100.68 223 ARG A O 1
ATOM 1697 N N . ARG A 1 242 ? 121.188 126.797 138.267 1.00 101.78 224 ARG A N 1
ATOM 1698 C CA . ARG A 1 242 ? 120.950 127.874 139.222 1.00 103.09 224 ARG A CA 1
ATOM 1699 C C . ARG A 1 242 ? 120.286 127.340 140.484 1.00 104.19 224 ARG A C 1
ATOM 1700 O O . ARG A 1 242 ? 120.642 127.728 141.602 1.00 107.73 224 ARG A O 1
ATOM 1708 N N . LEU A 1 243 ? 119.311 126.444 140.319 1.00 98.47 225 LEU A N 1
ATOM 1709 C CA . LEU A 1 243 ? 118.609 125.888 141.470 1.00 98.55 225 LEU A CA 1
ATOM 1710 C C . LEU A 1 243 ? 119.505 124.951 142.270 1.00 96.66 225 LEU A C 1
ATOM 1711 O O . LEU A 1 243 ? 119.509 124.991 143.506 1.00 95.14 225 LEU A O 1
ATOM 1716 N N . LEU A 1 244 ? 120.264 124.095 141.584 1.00 98.82 226 LEU A N 1
ATOM 1717 C CA . LEU A 1 244 ? 121.131 123.150 142.280 1.00 96.93 226 LEU A CA 1
ATOM 1718 C C . LEU A 1 244 ? 122.206 123.875 143.079 1.00 101.34 226 LEU A C 1
ATOM 1719 O O . LEU A 1 244 ? 122.446 123.559 144.249 1.00 106.79 226 LEU A O 1
ATOM 1724 N N . GLY A 1 245 ? 122.865 124.855 142.460 1.00 116.65 227 GLY A N 1
ATOM 1725 C CA . GLY A 1 245 ? 123.931 125.561 143.153 1.00 118.82 227 GLY A CA 1
ATOM 1726 C C . GLY A 1 245 ? 123.425 126.375 144.327 1.00 122.03 227 GLY A C 1
ATOM 1727 O O . GLY A 1 245 ? 124.019 126.369 145.407 1.00 124.53 227 GLY A O 1
ATOM 1728 N N . MET A 1 246 ? 122.316 127.091 144.129 1.00 124.49 228 MET A N 1
ATOM 1729 C CA . MET A 1 246 ? 121.788 127.941 145.190 1.00 120.19 228 MET A CA 1
ATOM 1730 C C . MET A 1 246 ? 121.276 127.125 146.369 1.00 122.02 228 MET A C 1
ATOM 1731 O O . MET A 1 246 ? 121.503 127.501 147.523 1.00 127.40 228 MET A O 1
ATOM 1736 N N . MET A 1 247 ? 120.591 126.010 146.106 1.00 129.46 229 MET A N 1
ATOM 1737 C CA . MET A 1 247 ? 120.048 125.206 147.196 1.00 131.49 229 MET A CA 1
ATOM 1738 C C . MET A 1 247 ? 121.150 124.464 147.943 1.00 129.62 229 MET A C 1
ATOM 1739 O O . MET A 1 247 ? 121.104 124.349 149.173 1.00 131.84 229 MET A O 1
ATOM 1744 N N . ALA A 1 248 ? 122.152 123.961 147.222 1.00 128.32 230 ALA A N 1
ATOM 1745 C CA . ALA A 1 248 ? 123.212 123.189 147.861 1.00 127.09 230 ALA A CA 1
ATOM 1746 C C . ALA A 1 248 ? 124.188 124.093 148.603 1.00 131.05 230 ALA A C 1
ATOM 1747 O O . ALA A 1 248 ? 124.347 123.986 149.824 1.00 134.83 230 ALA A O 1
ATOM 1749 N N . GLU A 1 249 ? 124.857 124.988 147.875 1.00 148.13 231 GLU A N 1
ATOM 1750 C CA . GLU A 1 249 ? 125.858 125.844 148.502 1.00 148.75 231 GLU A CA 1
ATOM 1751 C C . GLU A 1 249 ? 125.220 126.816 149.487 1.00 146.44 231 GLU A C 1
ATOM 1752 O O . GLU A 1 249 ? 125.648 126.904 150.643 1.00 149.11 231 GLU A O 1
ATOM 1758 N N . GLN A 1 250 ? 124.186 127.531 149.062 1.00 150.12 232 GLN A N 1
ATOM 1759 C CA . GLN A 1 250 ? 123.550 128.557 149.876 1.00 151.91 232 GLN A CA 1
ATOM 1760 C C . GLN A 1 250 ? 122.237 128.029 150.445 1.00 148.36 232 GLN A C 1
ATOM 1761 O O . GLN A 1 250 ? 121.851 126.879 150.222 1.00 146.00 232 GLN A O 1
ATOM 1767 N N . ASP A 1 251 ? 121.560 128.896 151.198 1.00 154.11 233 ASP A N 1
ATOM 1768 C CA . ASP A 1 251 ? 120.177 128.696 151.615 1.00 155.63 233 ASP A CA 1
ATOM 1769 C C . ASP A 1 251 ? 119.964 127.425 152.428 1.00 156.43 233 ASP A C 1
ATOM 1770 O O . ASP A 1 251 ? 120.922 126.785 152.871 1.00 159.11 233 ASP A O 1
ATOM 1775 N N . SER A 1 252 ? 118.699 127.071 152.639 1.00 154.60 234 SER A N 1
ATOM 1776 C CA . SER A 1 252 ? 118.322 125.871 153.368 1.00 153.95 234 SER A CA 1
ATOM 1777 C C . SER A 1 252 ? 116.913 125.484 152.949 1.00 156.68 234 SER A C 1
ATOM 1778 O O . SER A 1 252 ? 116.204 126.260 152.303 1.00 158.24 234 SER A O 1
ATOM 1781 N N . LEU A 1 253 ? 116.514 124.265 153.316 1.00 158.15 235 LEU A N 1
ATOM 1782 C CA . LEU A 1 253 ? 115.188 123.785 152.941 1.00 157.04 235 LEU A CA 1
ATOM 1783 C C . LEU A 1 253 ? 114.094 124.641 153.568 1.00 155.09 235 LEU A C 1
ATOM 1784 O O . LEU A 1 253 ? 113.094 124.959 152.914 1.00 154.34 235 LEU A O 1
ATOM 1789 N N . THR A 1 254 ? 114.266 125.025 154.831 1.00 153.30 236 THR A N 1
ATOM 1790 C CA . THR A 1 254 ? 113.283 125.856 155.515 1.00 155.30 236 THR A CA 1
ATOM 1791 C C . THR A 1 254 ? 113.963 127.041 156.190 1.00 155.00 236 THR A C 1
ATOM 1792 O O . THR A 1 254 ? 113.341 128.087 156.401 1.00 150.96 236 THR A O 1
ATOM 1796 N N . GLY A 1 255 ? 115.243 126.890 156.516 1.00 160.01 237 GLY A N 1
ATOM 1797 C CA . GLY A 1 255 ? 115.962 127.915 157.246 1.00 158.11 237 GLY A CA 1
ATOM 1798 C C . GLY A 1 255 ? 116.435 129.072 156.392 1.00 157.01 237 GLY A C 1
ATOM 1799 O O . GLY A 1 255 ? 115.726 129.521 155.487 1.00 155.17 237 GLY A O 1
ATOM 1800 N N . LEU A 1 256 ? 117.639 129.568 156.679 1.00 158.37 238 LEU A N 1
ATOM 1801 C CA . LEU A 1 256 ? 118.183 130.746 156.016 1.00 155.06 238 LEU A CA 1
ATOM 1802 C C . LEU A 1 256 ? 119.401 130.418 155.163 1.00 154.07 238 LEU A C 1
ATOM 1803 O O . LEU A 1 256 ? 119.402 130.688 153.960 1.00 157.54 238 LEU A O 1
ATOM 1808 N N . VAL A 1 257 ? 120.446 129.841 155.760 1.00 154.98 239 VAL A N 1
ATOM 1809 C CA . VAL A 1 257 ? 121.687 129.524 155.060 1.00 157.96 239 VAL A CA 1
ATOM 1810 C C . VAL A 1 257 ? 122.210 128.201 155.603 1.00 160.37 239 VAL A C 1
ATOM 1811 O O . VAL A 1 257 ? 122.048 127.892 156.787 1.00 161.55 239 VAL A O 1
ATOM 1815 N N . ASN A 1 258 ? 122.832 127.412 154.727 1.00 162.87 240 ASN A N 1
ATOM 1816 C CA . ASN A 1 258 ? 123.433 126.152 155.144 1.00 160.17 240 ASN A CA 1
ATOM 1817 C C . ASN A 1 258 ? 124.524 126.391 156.181 1.00 163.54 240 ASN A C 1
ATOM 1818 O O . ASN A 1 258 ? 125.183 127.434 156.197 1.00 164.88 240 ASN A O 1
ATOM 1823 N N . ARG A 1 259 ? 124.706 125.403 157.060 1.00 173.86 241 ARG A N 1
ATOM 1824 C CA . ARG A 1 259 ? 125.711 125.522 158.111 1.00 173.70 241 ARG A CA 1
ATOM 1825 C C . ARG A 1 259 ? 127.116 125.622 157.532 1.00 175.82 241 ARG A C 1
ATOM 1826 O O . ARG A 1 259 ? 127.931 126.425 158.002 1.00 178.02 241 ARG A O 1
ATOM 1834 N N . ARG A 1 260 ? 127.424 124.812 156.517 1.00 169.89 242 ARG A N 1
ATOM 1835 C CA . ARG A 1 260 ? 128.768 124.832 155.949 1.00 171.61 242 ARG A CA 1
ATOM 1836 C C . ARG A 1 260 ? 129.070 126.174 155.288 1.00 173.01 242 ARG A C 1
ATOM 1837 O O . ARG A 1 260 ? 130.197 126.675 155.375 1.00 172.03 242 ARG A O 1
ATOM 1845 N N . TYR A 1 261 ? 128.078 126.774 154.622 1.00 165.77 243 TYR A N 1
ATOM 1846 C CA . TYR A 1 261 ? 128.293 128.087 154.025 1.00 164.11 243 TYR A CA 1
ATOM 1847 C C . TYR A 1 261 ? 128.421 129.161 155.098 1.00 167.38 243 TYR A C 1
ATOM 1848 O O . TYR A 1 261 ? 129.186 130.117 154.929 1.00 171.41 243 TYR A O 1
ATOM 1857 N N . TYR A 1 262 ? 127.693 129.015 156.207 1.00 177.68 244 TYR A N 1
ATOM 1858 C CA . TYR A 1 262 ? 127.864 129.928 157.332 1.00 179.24 244 TYR A CA 1
ATOM 1859 C C . TYR A 1 262 ? 129.294 129.892 157.852 1.00 179.88 244 TYR A C 1
ATOM 1860 O O . TYR A 1 262 ? 129.851 130.929 158.231 1.00 180.67 244 TYR A O 1
ATOM 1869 N N . GLU A 1 263 ? 129.900 128.704 157.889 1.00 188.03 245 GLU A N 1
ATOM 1870 C CA . GLU A 1 263 ? 131.279 128.592 158.352 1.00 189.98 245 GLU A CA 1
ATOM 1871 C C . GLU A 1 263 ? 132.232 129.353 157.440 1.00 191.70 245 GLU A C 1
ATOM 1872 O O . GLU A 1 263 ? 133.146 130.037 157.916 1.00 193.34 245 GLU A O 1
ATOM 1878 N N . LEU A 1 264 ? 132.038 129.244 156.124 1.00 188.26 246 LEU A N 1
ATOM 1879 C CA . LEU A 1 264 ? 132.908 129.945 155.184 1.00 188.41 246 LEU A CA 1
ATOM 1880 C C . LEU A 1 264 ? 132.768 131.456 155.337 1.00 188.70 246 LEU A C 1
ATOM 1881 O O . LEU A 1 264 ? 133.763 132.189 155.315 1.00 189.65 246 LEU A O 1
ATOM 1886 N N . LEU A 1 265 ? 131.533 131.941 155.487 1.00 195.47 247 LEU A N 1
ATOM 1887 C CA . LEU A 1 265 ? 131.323 133.371 155.688 1.00 197.13 247 LEU A CA 1
ATOM 1888 C C . LEU A 1 265 ? 131.924 133.841 157.005 1.00 198.30 247 LEU A C 1
ATOM 1889 O O . LEU A 1 265 ? 132.560 134.900 157.062 1.00 200.66 247 LEU A O 1
ATOM 1894 N N . ALA A 1 266 ? 131.729 133.069 158.076 1.00 204.26 248 ALA A N 1
ATOM 1895 C CA . ALA A 1 266 ? 132.240 133.474 159.381 1.00 204.81 248 ALA A CA 1
ATOM 1896 C C . ALA A 1 266 ? 133.760 133.553 159.381 1.00 205.92 248 ALA A C 1
ATOM 1897 O O . ALA A 1 266 ? 134.341 134.494 159.933 1.00 207.42 248 ALA A O 1
ATOM 1899 N N . GLN A 1 267 ? 134.424 132.569 158.768 1.00 219.70 249 GLN A N 1
ATOM 1900 C CA . GLN A 1 267 ? 135.878 132.620 158.659 1.00 221.58 249 GLN A CA 1
ATOM 1901 C C . GLN A 1 267 ? 136.323 133.798 157.801 1.00 221.39 249 GLN A C 1
ATOM 1902 O O . GLN A 1 267 ? 137.289 134.493 158.139 1.00 221.52 249 GLN A O 1
ATOM 1908 N N . ARG A 1 268 ? 135.633 134.034 156.683 1.00 217.49 250 ARG A N 1
ATOM 1909 C CA . ARG A 1 268 ? 135.960 135.178 155.839 1.00 216.49 250 ARG A CA 1
ATOM 1910 C C . ARG A 1 268 ? 135.687 136.492 156.560 1.00 216.33 250 ARG A C 1
ATOM 1911 O O . ARG A 1 268 ? 136.474 137.440 156.457 1.00 217.78 250 ARG A O 1
ATOM 1919 N N . ALA A 1 269 ? 134.571 136.570 157.289 1.00 221.75 251 ALA A N 1
ATOM 1920 C CA . ALA A 1 269 ? 134.259 137.784 158.036 1.00 222.85 251 ALA A CA 1
ATOM 1921 C C . ALA A 1 269 ? 135.288 138.041 159.130 1.00 223.41 251 ALA A C 1
ATOM 1922 O O . ALA A 1 269 ? 135.715 139.184 159.331 1.00 223.92 251 ALA A O 1
ATOM 1924 N N . LEU A 1 270 ? 135.691 136.993 159.851 1.00 233.75 252 LEU A N 1
ATOM 1925 C CA . LEU A 1 270 ? 136.722 137.153 160.872 1.00 234.50 252 LEU A CA 1
ATOM 1926 C C . LEU A 1 270 ? 138.047 137.574 160.252 1.00 236.02 252 LEU A C 1
ATOM 1927 O O . LEU A 1 270 ? 138.751 138.434 160.795 1.00 236.42 252 LEU A O 1
ATOM 1932 N N . GLU A 1 271 ? 138.409 136.974 159.115 1.00 253.40 253 GLU A N 1
ATOM 1933 C CA . GLU A 1 271 ? 139.630 137.373 158.424 1.00 254.14 253 GLU A CA 1
ATOM 1934 C C . GLU A 1 271 ? 139.543 138.815 157.940 1.00 254.78 253 GLU A C 1
ATOM 1935 O O . GLU A 1 271 ? 140.505 139.581 158.072 1.00 254.42 253 GLU A O 1
ATOM 1941 N N . GLN A 1 272 ? 138.399 139.201 157.371 1.00 255.49 254 GLN A N 1
ATOM 1942 C CA . GLN A 1 272 ? 138.222 140.581 156.933 1.00 254.23 254 GLN A CA 1
ATOM 1943 C C . GLN A 1 272 ? 138.220 141.539 158.117 1.00 255.34 254 GLN A C 1
ATOM 1944 O O . GLN A 1 272 ? 138.813 142.622 158.049 1.00 255.98 254 GLN A O 1
ATOM 1950 N N . GLY A 1 273 ? 137.556 141.159 159.210 1.00 267.33 255 GLY A N 1
ATOM 1951 C CA . GLY A 1 273 ? 137.526 142.019 160.382 1.00 267.44 255 GLY A CA 1
ATOM 1952 C C . GLY A 1 273 ? 138.900 142.233 160.988 1.00 267.63 255 GLY A C 1
ATOM 1953 O O . GLY A 1 273 ? 139.239 143.342 161.406 1.00 267.94 255 GLY A O 1
ATOM 1954 N N . ALA A 1 274 ? 139.707 141.171 161.047 1.00 272.10 256 ALA A N 1
ATOM 1955 C CA . ALA A 1 274 ? 141.065 141.305 161.566 1.00 271.77 256 ALA A CA 1
ATOM 1956 C C . ALA A 1 274 ? 141.930 142.144 160.634 1.00 272.04 256 ALA A C 1
ATOM 1957 O O . ALA A 1 274 ? 142.837 142.853 161.087 1.00 271.57 256 ALA A O 1
ATOM 1959 N N . ARG A 1 275 ? 141.671 142.068 159.326 1.00 276.47 257 ARG A N 1
ATOM 1960 C CA . ARG A 1 275 ? 142.457 142.839 158.368 1.00 275.97 257 ARG A CA 1
ATOM 1961 C C . ARG A 1 275 ? 142.286 144.337 158.585 1.00 276.40 257 ARG A C 1
ATOM 1962 O O . ARG A 1 275 ? 143.266 145.091 158.563 1.00 276.84 257 ARG A O 1
ATOM 1970 N N . GLU A 1 276 ? 141.051 144.788 158.796 1.00 272.66 258 GLU A N 1
ATOM 1971 C CA . GLU A 1 276 ? 140.769 146.195 159.046 1.00 272.15 258 GLU A CA 1
ATOM 1972 C C . GLU A 1 276 ? 140.644 146.523 160.528 1.00 272.24 258 GLU A C 1
ATOM 1973 O O . GLU A 1 276 ? 140.311 147.662 160.870 1.00 272.06 258 GLU A O 1
ATOM 1979 N N . GLU A 1 277 ? 140.902 145.553 161.409 1.00 280.47 259 GLU A N 1
ATOM 1980 C CA . GLU A 1 277 ? 141.003 145.775 162.853 1.00 280.21 259 GLU A CA 1
ATOM 1981 C C . GLU A 1 277 ? 139.714 146.366 163.429 1.00 279.58 259 GLU A C 1
ATOM 1982 O O . GLU A 1 277 ? 139.681 147.489 163.937 1.00 279.16 259 GLU A O 1
ATOM 1988 N N . LYS A 1 278 ? 138.642 145.583 163.339 1.00 258.90 260 LYS A N 1
ATOM 1989 C CA . LYS A 1 278 ? 137.376 145.951 163.955 1.00 257.56 260 LYS A CA 1
ATOM 1990 C C . LYS A 1 278 ? 136.692 144.692 164.466 1.00 256.99 260 LYS A C 1
ATOM 1991 O O . LYS A 1 278 ? 136.759 143.632 163.837 1.00 256.42 260 LYS A O 1
ATOM 1997 N N . GLY A 1 279 ? 136.035 144.820 165.616 1.00 246.36 261 GLY A N 1
ATOM 1998 C CA . GLY A 1 279 ? 135.371 143.683 166.214 1.00 246.71 261 GLY A CA 1
ATOM 1999 C C . GLY A 1 279 ? 134.139 143.252 165.444 1.00 246.85 261 GLY A C 1
ATOM 2000 O O . GLY A 1 279 ? 133.530 144.015 164.693 1.00 246.59 261 GLY A O 1
ATOM 2001 N N . VAL A 1 280 ? 133.770 141.989 165.641 1.00 237.89 262 VAL A N 1
ATOM 2002 C CA . VAL A 1 280 ? 132.606 141.388 165.002 1.00 238.18 262 VAL A CA 1
ATOM 2003 C C . VAL A 1 280 ? 131.697 140.840 166.093 1.00 237.84 262 VAL A C 1
ATOM 2004 O O . VAL A 1 280 ? 132.153 140.100 166.972 1.00 237.93 262 VAL A O 1
ATOM 2008 N N . ALA A 1 281 ? 130.420 141.203 166.038 1.00 225.84 263 ALA A N 1
ATOM 2009 C CA . ALA A 1 281 ? 129.450 140.797 167.043 1.00 225.42 263 ALA A CA 1
ATOM 2010 C C . ALA A 1 281 ? 128.660 139.583 166.569 1.00 225.41 263 ALA A C 1
ATOM 2011 O O . ALA A 1 281 ? 128.254 139.496 165.407 1.00 225.24 263 ALA A O 1
ATOM 2013 N N . LEU A 1 282 ? 128.446 138.643 167.488 1.00 214.10 264 LEU A N 1
ATOM 2014 C CA . LEU A 1 282 ? 127.710 137.419 167.207 1.00 212.35 264 LEU A CA 1
ATOM 2015 C C . LEU A 1 282 ? 126.548 137.289 168.179 1.00 211.80 264 LEU A C 1
ATOM 2016 O O . LEU A 1 282 ? 126.691 137.567 169.373 1.00 210.90 264 LEU A O 1
ATOM 2021 N N . ILE A 1 283 ? 125.398 136.868 167.660 1.00 206.90 265 ILE A N 1
ATOM 2022 C CA . ILE A 1 283 ? 124.196 136.652 168.455 1.00 207.95 265 ILE A CA 1
A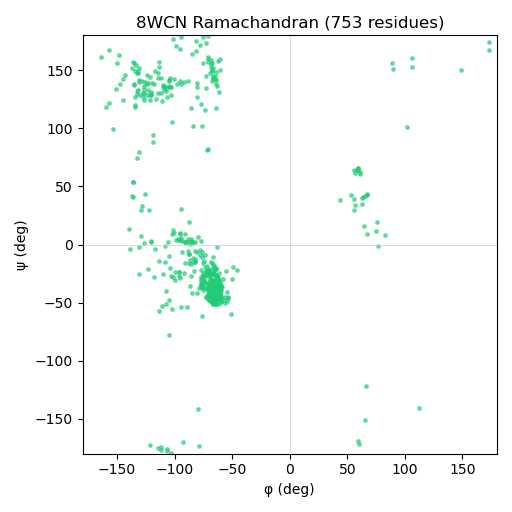TOM 2023 C C . ILE A 1 283 ? 123.619 135.289 168.096 1.00 208.87 265 ILE A C 1
ATOM 2024 O O . ILE A 1 283 ? 123.504 134.950 166.913 1.00 210.06 265 ILE A O 1
ATOM 2029 N N . LEU A 1 284 ? 123.279 134.502 169.113 1.00 205.00 266 LEU A N 1
ATOM 2030 C CA . LEU A 1 284 ? 122.646 133.203 168.928 1.00 203.13 266 LEU A CA 1
ATOM 2031 C C . LEU A 1 284 ? 121.218 133.260 169.448 1.00 203.12 266 LEU A C 1
ATOM 2032 O O . LEU A 1 284 ? 120.979 133.708 170.575 1.00 203.16 266 LEU A O 1
ATOM 2037 N N . VAL A 1 285 ? 120.277 132.805 168.629 1.00 199.53 267 VAL A N 1
ATOM 2038 C CA . VAL A 1 285 ? 118.860 132.787 168.971 1.00 200.97 267 VAL A CA 1
ATOM 2039 C C . VAL A 1 285 ? 118.448 131.345 169.235 1.00 200.95 267 VAL A C 1
ATOM 2040 O O . VAL A 1 285 ? 118.791 130.440 168.465 1.00 201.26 267 VAL A O 1
ATOM 2044 N N . ASP A 1 286 ? 117.739 131.129 170.340 1.00 202.27 268 ASP A N 1
ATOM 2045 C CA . ASP A 1 286 ? 117.327 129.800 170.760 1.00 200.02 268 ASP A CA 1
ATOM 2046 C C . ASP A 1 286 ? 115.854 129.812 171.141 1.00 200.61 268 ASP A C 1
ATOM 2047 O O . ASP A 1 286 ? 115.325 130.811 171.635 1.00 203.28 268 ASP A O 1
ATOM 2052 N N . VAL A 1 287 ? 115.194 128.682 170.904 1.00 197.21 269 VAL A N 1
ATOM 2053 C CA . VAL A 1 287 ? 113.790 128.488 171.246 1.00 198.59 269 VAL A CA 1
ATOM 2054 C C . VAL A 1 287 ? 113.730 127.795 172.600 1.00 200.86 269 VAL A C 1
ATOM 2055 O O . VAL A 1 287 ? 114.540 126.904 172.883 1.00 202.49 269 VAL A O 1
ATOM 2059 N N . ASP A 1 288 ? 112.779 128.205 173.435 1.00 209.96 270 ASP A N 1
ATOM 2060 C CA . ASP A 1 288 ? 112.664 127.707 174.799 1.00 209.33 270 ASP A CA 1
ATOM 2061 C C . ASP A 1 288 ? 111.447 126.800 174.923 1.00 209.23 270 ASP A C 1
ATOM 2062 O O . ASP A 1 288 ? 110.370 127.124 174.411 1.00 208.68 270 ASP A O 1
ATOM 2067 N N . ASP A 1 289 ? 111.629 125.664 175.595 1.00 207.64 271 ASP A N 1
ATOM 2068 C CA . ASP A 1 289 ? 110.553 124.719 175.889 1.00 207.76 271 ASP A CA 1
ATOM 2069 C C . ASP A 1 289 ? 109.857 124.254 174.609 1.00 205.81 271 ASP A C 1
ATOM 2070 O O . ASP A 1 289 ? 108.662 124.466 174.402 1.00 206.00 271 ASP A O 1
ATOM 2075 N N . PHE A 1 290 ? 110.636 123.605 173.744 1.00 192.58 272 PHE A N 1
ATOM 2076 C CA . PHE A 1 290 ? 110.126 123.128 172.466 1.00 190.88 272 PHE A CA 1
ATOM 2077 C C . PHE A 1 290 ? 109.479 121.752 172.558 1.00 192.77 272 PHE A C 1
ATOM 2078 O O . PHE A 1 290 ? 108.738 121.375 171.643 1.00 193.19 272 PHE A O 1
ATOM 2086 N N . LYS A 1 291 ? 109.738 120.994 173.629 1.00 203.57 273 LYS A N 1
ATOM 2087 C CA . LYS A 1 291 ? 109.073 119.704 173.793 1.00 205.57 273 LYS A CA 1
ATOM 2088 C C . LYS A 1 291 ? 107.561 119.860 173.874 1.00 205.94 273 LYS A C 1
ATOM 2089 O O . LYS A 1 291 ? 106.819 119.084 173.261 1.00 206.11 273 LYS A O 1
ATOM 2095 N N . ALA A 1 292 ? 107.084 120.857 174.625 1.00 216.95 274 ALA A N 1
ATOM 2096 C CA . ALA A 1 292 ? 105.644 121.061 174.750 1.00 217.34 274 ALA A CA 1
ATOM 2097 C C . ALA A 1 292 ? 105.013 121.364 173.399 1.00 217.21 274 ALA A C 1
ATOM 2098 O O . ALA A 1 292 ? 103.934 120.853 173.078 1.00 216.71 274 ALA A O 1
ATOM 2100 N N . TYR A 1 293 ? 105.675 122.194 172.594 1.00 219.71 275 TYR A N 1
ATOM 2101 C CA . TYR A 1 293 ? 105.136 122.544 171.285 1.00 219.80 275 TYR A CA 1
ATOM 2102 C C . TYR A 1 293 ? 105.056 121.320 170.380 1.00 219.34 275 TYR A C 1
ATOM 2103 O O . TYR A 1 293 ? 104.062 121.127 169.669 1.00 219.50 275 TYR A O 1
ATOM 2112 N N . ASN A 1 294 ? 106.088 120.474 170.401 1.00 214.51 276 ASN A N 1
ATOM 2113 C CA . ASN A 1 294 ? 106.123 119.325 169.502 1.00 216.24 276 ASN A CA 1
ATOM 2114 C C . ASN A 1 294 ? 105.055 118.297 169.860 1.00 217.51 276 ASN A C 1
ATOM 2115 O O . ASN A 1 294 ? 104.345 117.795 168.981 1.00 217.02 276 ASN A O 1
ATOM 2120 N N . ASP A 1 295 ? 104.922 117.969 171.144 1.00 230.89 277 ASP A N 1
ATOM 2121 C CA . ASP A 1 295 ? 104.062 116.865 171.555 1.00 230.90 277 ASP A CA 1
ATOM 2122 C C . ASP A 1 295 ? 102.614 117.277 171.792 1.00 231.32 277 ASP A C 1
ATOM 2123 O O . ASP A 1 295 ? 101.763 116.404 171.990 1.00 230.60 277 ASP A O 1
ATOM 2128 N N . HIS A 1 296 ? 102.311 118.572 171.777 1.00 239.26 278 HIS A N 1
ATOM 2129 C CA . HIS A 1 296 ? 100.948 119.060 171.951 1.00 239.19 278 HIS A CA 1
ATOM 2130 C C . HIS A 1 296 ? 100.335 119.592 170.667 1.00 239.01 278 HIS A C 1
ATOM 2131 O O . HIS A 1 296 ? 99.153 119.356 170.409 1.00 238.02 278 HIS A O 1
ATOM 2138 N N . TYR A 1 297 ? 101.113 120.304 169.856 1.00 231.39 279 TYR A N 1
ATOM 2139 C CA . TYR A 1 297 ? 100.622 120.881 168.612 1.00 230.51 279 TYR A CA 1
ATOM 2140 C C . TYR A 1 297 ? 100.990 120.061 167.384 1.00 231.31 279 TYR A C 1
ATOM 2141 O O . TYR A 1 297 ? 100.307 120.164 166.360 1.00 231.99 279 TYR A O 1
ATOM 2150 N N . GLY A 1 298 ? 102.040 119.259 167.459 1.00 223.56 280 GLY A N 1
ATOM 2151 C CA . GLY A 1 298 ? 102.401 118.362 166.384 1.00 222.34 280 GLY A CA 1
ATOM 2152 C C . GLY A 1 298 ? 103.630 118.840 165.625 1.00 221.20 280 GLY A C 1
ATOM 2153 O O . GLY A 1 298 ? 104.021 120.010 165.674 1.00 219.43 280 GLY A O 1
ATOM 2154 N N . HIS A 1 299 ? 104.247 117.896 164.914 1.00 213.22 281 HIS A N 1
ATOM 2155 C CA . HIS A 1 299 ? 105.402 118.221 164.080 1.00 212.66 281 HIS A CA 1
ATOM 2156 C C . HIS A 1 299 ? 105.092 119.236 162.986 1.00 211.56 281 HIS A C 1
ATOM 2157 O O . HIS A 1 299 ? 105.871 120.193 162.833 1.00 210.90 281 HIS A O 1
ATOM 2164 N N . PRO A 1 300 ? 104.016 119.106 162.194 1.00 208.09 282 PRO A N 1
ATOM 2165 C CA . PRO A 1 300 ? 103.758 120.144 161.181 1.00 207.23 282 PRO A CA 1
ATOM 2166 C C . PRO A 1 300 ? 103.541 121.519 161.783 1.00 208.03 282 PRO A C 1
ATOM 2167 O O . PRO A 1 300 ? 103.870 122.529 161.149 1.00 206.47 282 PRO A O 1
ATOM 2171 N N . ALA A 1 301 ? 102.988 121.589 162.995 1.00 210.25 283 ALA A N 1
ATOM 2172 C CA . ALA A 1 301 ? 102.966 122.858 163.712 1.00 209.41 283 ALA A CA 1
ATOM 2173 C C . ALA A 1 301 ? 104.364 123.263 164.157 1.00 207.82 283 ALA A C 1
ATOM 2174 O O . ALA A 1 301 ? 104.691 124.456 164.168 1.00 206.62 283 ALA A O 1
ATOM 2176 N N . GLY A 1 302 ? 105.199 122.289 164.526 1.00 202.50 284 GLY A N 1
ATOM 2177 C CA . GLY A 1 302 ? 106.549 122.610 164.961 1.00 203.74 284 GLY A CA 1
ATOM 2178 C C . GLY A 1 302 ? 107.388 123.221 163.856 1.00 203.12 284 GLY A C 1
ATOM 2179 O O . GLY A 1 302 ? 108.069 124.229 164.061 1.00 201.62 284 GLY A O 1
ATOM 2180 N N . ASP A 1 303 ? 107.351 122.619 162.664 1.00 198.59 285 ASP A N 1
ATOM 2181 C CA . ASP A 1 303 ? 108.080 123.198 161.542 1.00 197.93 285 ASP A CA 1
ATOM 2182 C C . ASP A 1 303 ? 107.397 124.457 161.026 1.00 197.15 285 ASP A C 1
ATOM 2183 O O . ASP A 1 303 ? 108.046 125.296 160.391 1.00 197.12 285 ASP A O 1
ATOM 2188 N N . ALA A 1 304 ? 106.097 124.603 161.278 1.00 194.42 286 ALA A N 1
ATOM 2189 C CA . ALA A 1 304 ? 105.402 125.844 160.965 1.00 194.28 286 ALA A CA 1
ATOM 2190 C C . ALA A 1 304 ? 105.966 126.982 161.804 1.00 194.65 286 ALA A C 1
ATOM 2191 O O . ALA A 1 304 ? 106.219 128.070 161.286 1.00 194.47 286 ALA A O 1
ATOM 2193 N N . ALA A 1 305 ? 106.184 126.737 163.098 1.00 195.26 287 ALA A N 1
ATOM 2194 C CA . ALA A 1 305 ? 106.759 127.771 163.953 1.00 196.37 287 ALA A CA 1
ATOM 2195 C C . ALA A 1 305 ? 108.152 128.167 163.480 1.00 193.92 287 ALA A C 1
ATOM 2196 O O . ALA A 1 305 ? 108.618 129.280 163.748 1.00 191.34 287 ALA A O 1
ATOM 2198 N N . LEU A 1 306 ? 108.832 127.261 162.775 1.00 187.12 288 LEU A N 1
ATOM 2199 C CA . LEU A 1 306 ? 110.179 127.544 162.292 1.00 185.69 288 LEU A CA 1
ATOM 2200 C C . LEU A 1 306 ? 110.174 128.597 161.188 1.00 185.88 288 LEU A C 1
ATOM 2201 O O . LEU A 1 306 ? 110.993 129.524 161.203 1.00 187.61 288 LEU A O 1
ATOM 2206 N N . ARG A 1 307 ? 109.269 128.469 160.214 1.00 184.32 289 ARG A N 1
ATOM 2207 C CA . ARG A 1 307 ? 109.376 129.290 159.010 1.00 185.42 289 ARG A CA 1
ATOM 2208 C C . ARG A 1 307 ? 108.899 130.724 159.242 1.00 186.23 289 ARG A C 1
ATOM 2209 O O . ARG A 1 307 ? 109.452 131.660 158.651 1.00 185.02 289 ARG A O 1
ATOM 2217 N N . GLN A 1 308 ? 107.887 130.933 160.092 1.00 188.71 290 GLN A N 1
ATOM 2218 C CA . GLN A 1 308 ? 107.641 132.296 160.566 1.00 188.02 290 GLN A CA 1
ATOM 2219 C C . GLN A 1 308 ? 108.807 132.827 161.386 1.00 186.23 290 GLN A C 1
ATOM 2220 O O . GLN A 1 308 ? 109.126 134.017 161.300 1.00 184.62 290 GLN A O 1
ATOM 2226 N N . LEU A 1 309 ? 109.455 131.976 162.183 1.00 184.49 291 LEU A N 1
ATOM 2227 C CA . LEU A 1 309 ? 110.632 132.427 162.918 1.00 185.11 291 LEU A CA 1
ATOM 2228 C C . LEU A 1 309 ? 111.738 132.846 161.957 1.00 184.93 291 LEU A C 1
ATOM 2229 O O . LEU A 1 309 ? 112.447 133.829 162.205 1.00 185.21 291 LEU A O 1
ATOM 2234 N N . GLY A 1 310 ? 111.903 132.110 160.857 1.00 191.41 292 GLY A N 1
ATOM 2235 C CA . GLY A 1 310 ? 112.917 132.475 159.882 1.00 191.67 292 GLY A CA 1
ATOM 2236 C C . GLY A 1 310 ? 112.626 133.791 159.186 1.00 192.09 292 GLY A C 1
ATOM 2237 O O . GLY A 1 310 ? 113.520 134.624 159.014 1.00 192.50 292 GLY A O 1
ATOM 2238 N N . VAL A 1 311 ? 111.374 133.998 158.771 1.00 196.24 293 VAL A N 1
ATOM 2239 C CA . VAL A 1 311 ? 111.042 135.200 158.010 1.00 197.72 293 VAL A CA 1
ATOM 2240 C C . VAL A 1 311 ? 111.116 136.440 158.897 1.00 197.04 293 VAL A C 1
ATOM 2241 O O . VAL A 1 311 ? 111.557 137.507 158.452 1.00 196.53 293 VAL A O 1
ATOM 2245 N N . VAL A 1 312 ? 110.699 136.328 160.161 1.00 199.67 294 VAL A N 1
ATOM 2246 C CA . VAL A 1 312 ? 110.782 137.479 161.054 1.00 201.41 294 VAL A CA 1
ATOM 2247 C C . VAL A 1 312 ? 112.216 137.763 161.477 1.00 199.03 294 VAL A C 1
ATOM 2248 O O . VAL A 1 312 ? 112.540 138.908 161.813 1.00 199.93 294 VAL A O 1
ATOM 2252 N N . LEU A 1 313 ? 113.087 136.753 161.478 1.00 196.65 295 LEU A N 1
ATOM 2253 C CA . LEU A 1 313 ? 114.502 137.008 161.707 1.00 196.86 295 LEU A CA 1
ATOM 2254 C C . LEU A 1 313 ? 115.157 137.592 160.462 1.00 197.69 295 LEU A C 1
ATOM 2255 O O . LEU A 1 313 ? 116.040 138.450 160.566 1.00 199.05 295 LEU A O 1
ATOM 2260 N N . ARG A 1 314 ? 114.739 137.131 159.281 1.00 202.76 296 ARG A N 1
ATOM 2261 C CA . ARG A 1 314 ? 115.286 137.665 158.039 1.00 204.53 296 ARG A CA 1
ATOM 2262 C C . ARG A 1 314 ? 114.916 139.132 157.856 1.00 205.92 296 ARG A C 1
ATOM 2263 O O . ARG A 1 314 ? 115.754 139.942 157.444 1.00 205.50 296 ARG A O 1
ATOM 2271 N N . GLN A 1 315 ? 113.665 139.493 158.156 1.00 221.40 297 GLN A N 1
ATOM 2272 C CA . GLN A 1 315 ? 113.251 140.886 158.032 1.00 221.44 297 GLN A CA 1
ATOM 2273 C C . GLN A 1 315 ? 113.949 141.773 159.055 1.00 221.88 297 GLN A C 1
ATOM 2274 O O . GLN A 1 315 ? 114.098 142.979 158.828 1.00 222.43 297 GLN A O 1
ATOM 2280 N N . GLY A 1 316 ? 114.379 141.203 160.177 1.00 206.43 298 GLY A N 1
ATOM 2281 C CA . GLY A 1 316 ? 115.138 141.927 161.171 1.00 203.59 298 GLY A CA 1
ATOM 2282 C C . GLY A 1 316 ? 116.622 141.992 160.911 1.00 202.89 298 GLY A C 1
ATOM 2283 O O . GLY A 1 316 ? 117.364 142.555 161.722 1.00 201.54 298 GLY A O 1
ATOM 2284 N N . ALA A 1 317 ? 117.082 141.428 159.798 1.00 206.88 299 ALA A N 1
ATOM 2285 C CA . ALA A 1 317 ? 118.491 141.424 159.416 1.00 205.95 299 ALA A CA 1
ATOM 2286 C C . ALA A 1 317 ? 118.608 142.157 158.084 1.00 210.05 299 ALA A C 1
ATOM 2287 O O . ALA A 1 317 ? 118.441 141.560 157.018 1.00 209.88 299 ALA A O 1
ATOM 2289 N N . ARG A 1 318 ? 118.896 143.458 158.150 1.00 225.21 300 ARG A N 1
ATOM 2290 C CA . ARG A 1 318 ? 119.011 144.283 156.957 1.00 224.83 300 ARG A CA 1
ATOM 2291 C C . ARG A 1 318 ? 120.321 145.054 156.874 1.00 223.90 300 ARG A C 1
ATOM 2292 O O . ARG A 1 318 ? 120.512 145.811 155.916 1.00 223.74 300 ARG A O 1
ATOM 2300 N N . ARG A 1 319 ? 121.220 144.889 157.839 1.00 225.73 301 ARG A N 1
ATOM 2301 C CA . ARG A 1 319 ? 122.488 145.596 157.806 1.00 227.02 301 ARG A CA 1
ATOM 2302 C C . ARG A 1 319 ? 123.357 145.072 156.662 1.00 227.79 301 ARG A C 1
ATOM 2303 O O . ARG A 1 319 ? 123.208 143.925 156.236 1.00 227.65 301 ARG A O 1
ATOM 2311 N N . PRO A 1 320 ? 124.254 145.901 156.131 1.00 223.32 302 PRO A N 1
ATOM 2312 C CA . PRO A 1 320 ? 125.165 145.417 155.090 1.00 221.45 302 PRO A CA 1
ATOM 2313 C C . PRO A 1 320 ? 126.136 144.384 155.637 1.00 221.24 302 PRO A C 1
ATOM 2314 O O . PRO A 1 320 ? 126.604 144.476 156.775 1.00 221.84 302 PRO A O 1
ATOM 2318 N N . LEU A 1 321 ? 126.440 143.393 154.797 1.00 204.05 303 LEU A N 1
ATOM 2319 C CA . LEU A 1 321 ? 127.329 142.288 155.161 1.00 202.98 303 LEU A CA 1
ATOM 2320 C C . LEU A 1 321 ? 126.872 141.610 156.450 1.00 202.74 303 LEU A C 1
ATOM 2321 O O . LEU A 1 321 ? 127.672 141.288 157.330 1.00 201.93 303 LEU A O 1
ATOM 2326 N N . ASP A 1 322 ? 125.565 141.395 156.561 1.00 207.67 304 ASP A N 1
ATOM 2327 C CA . ASP A 1 322 ? 124.965 140.742 157.715 1.00 206.94 304 ASP A CA 1
ATOM 2328 C C . ASP A 1 322 ? 124.620 139.305 157.347 1.00 207.97 304 ASP A C 1
ATOM 2329 O O . ASP A 1 322 ? 123.958 139.062 156.333 1.00 209.34 304 ASP A O 1
ATOM 2334 N N . ILE A 1 323 ? 125.066 138.361 158.170 1.00 193.65 305 ILE A N 1
ATOM 2335 C CA . ILE A 1 323 ? 124.904 136.936 157.901 1.00 193.03 305 ILE A CA 1
ATOM 2336 C C . ILE A 1 323 ? 123.910 136.366 158.900 1.00 189.44 305 ILE A C 1
ATOM 2337 O O . ILE A 1 323 ? 124.100 136.488 160.116 1.00 188.02 305 ILE A O 1
ATOM 2342 N N . ALA A 1 324 ? 122.851 135.746 158.387 1.00 164.78 306 ALA A N 1
ATOM 2343 C CA . ALA A 1 324 ? 121.885 135.022 159.200 1.00 166.50 306 ALA A CA 1
ATOM 2344 C C . ALA A 1 324 ? 121.743 133.620 158.631 1.00 170.98 306 ALA A C 1
ATOM 2345 O O . ALA A 1 324 ? 121.538 133.458 157.424 1.00 171.81 306 ALA A O 1
ATOM 2347 N N . ALA A 1 325 ? 121.848 132.612 159.494 1.00 171.22 307 ALA A N 1
ATOM 2348 C CA . ALA A 1 325 ? 121.886 131.231 159.036 1.00 168.68 307 ALA A CA 1
ATOM 2349 C C . ALA A 1 325 ? 121.251 130.326 160.080 1.00 168.22 307 ALA A C 1
ATOM 2350 O O . ALA A 1 325 ? 121.076 130.703 161.242 1.00 167.75 307 ALA A O 1
ATOM 2352 N N . ARG A 1 326 ? 120.907 129.115 159.645 1.00 171.55 308 ARG A N 1
ATOM 2353 C CA . ARG A 1 326 ? 120.391 128.068 160.523 1.00 172.49 308 ARG A CA 1
ATOM 2354 C C . ARG A 1 326 ? 121.524 127.083 160.781 1.00 172.14 308 ARG A C 1
ATOM 2355 O O . ARG A 1 326 ? 121.883 126.288 159.907 1.00 172.66 308 ARG A O 1
ATOM 2363 N N . LEU A 1 327 ? 122.096 127.144 161.985 1.00 184.17 309 LEU A N 1
ATOM 2364 C CA . LEU A 1 327 ? 123.200 126.253 162.324 1.00 186.24 309 LEU A CA 1
ATOM 2365 C C . LEU A 1 327 ? 122.750 124.798 162.356 1.00 186.69 309 LEU A C 1
ATOM 2366 O O . LEU A 1 327 ? 123.477 123.906 161.905 1.00 186.88 309 LEU A O 1
ATOM 2371 N N . GLY A 1 328 ? 121.568 124.541 162.882 1.00 189.12 310 GLY A N 1
ATOM 2372 C CA . GLY A 1 328 ? 121.034 123.197 162.972 1.00 187.86 310 GLY A CA 1
ATOM 2373 C C . GLY A 1 328 ? 120.153 123.057 164.193 1.00 189.78 310 GLY A C 1
ATOM 2374 O O . GLY A 1 328 ? 120.338 123.713 165.216 1.00 191.83 310 GLY A O 1
ATOM 2375 N N . GLY A 1 329 ? 119.169 122.170 164.082 1.00 187.97 311 GLY A N 1
ATOM 2376 C CA . GLY A 1 329 ? 118.228 121.963 165.163 1.00 188.26 311 GLY A CA 1
ATOM 2377 C C . GLY A 1 329 ? 117.349 123.166 165.433 1.00 186.43 311 GLY A C 1
ATOM 2378 O O . GLY A 1 329 ? 116.636 123.633 164.540 1.00 186.80 311 GLY A O 1
ATOM 2379 N N . GLU A 1 330 ? 117.388 123.679 166.663 1.00 188.34 312 GLU A N 1
ATOM 2380 C CA . GLU A 1 330 ? 116.555 124.805 167.057 1.00 189.49 312 GLU A CA 1
ATOM 2381 C C . GLU A 1 330 ? 117.311 126.120 167.171 1.00 192.08 312 GLU A C 1
ATOM 2382 O O . GLU A 1 330 ? 116.672 127.164 167.332 1.00 193.62 312 GLU A O 1
ATOM 2388 N N . GLU A 1 331 ? 118.639 126.105 167.104 1.00 197.37 313 GLU A N 1
ATOM 2389 C CA . GLU A 1 331 ? 119.448 127.288 167.366 1.00 198.43 313 GLU A CA 1
ATOM 2390 C C . GLU A 1 331 ? 119.972 127.868 166.059 1.00 196.70 313 GLU A C 1
ATOM 2391 O O . GLU A 1 331 ? 120.305 127.124 165.131 1.00 194.18 313 GLU A O 1
ATOM 2397 N N . PHE A 1 332 ? 120.030 129.196 165.991 1.00 188.31 314 PHE A N 1
ATOM 2398 C CA . PHE A 1 332 ? 120.511 129.912 164.820 1.00 184.95 314 PHE A CA 1
ATOM 2399 C C . PHE A 1 332 ? 121.447 131.025 165.269 1.00 185.26 314 PHE A C 1
ATOM 2400 O O . PHE A 1 332 ? 121.376 131.503 166.404 1.00 185.49 314 PHE A O 1
ATOM 2408 N N . ALA A 1 333 ? 122.326 131.440 164.362 1.00 192.79 315 ALA A N 1
ATOM 2409 C CA . ALA A 1 333 ? 123.318 132.463 164.653 1.00 195.92 315 ALA A CA 1
ATOM 2410 C C . ALA A 1 333 ? 123.263 133.554 163.596 1.00 197.36 315 ALA A C 1
ATOM 2411 O O . ALA A 1 333 ? 123.087 133.273 162.407 1.00 195.86 315 ALA A O 1
ATOM 2413 N N . VAL A 1 334 ? 123.413 134.801 164.040 1.00 202.26 316 VAL A N 1
ATOM 2414 C CA . VAL A 1 334 ? 123.428 135.964 163.161 1.00 199.42 316 VAL A CA 1
ATOM 2415 C C . VAL A 1 334 ? 124.736 136.710 163.384 1.00 199.46 316 VAL A C 1
ATOM 2416 O O . VAL A 1 334 ? 125.127 136.956 164.531 1.00 198.10 316 VAL A O 1
ATOM 2420 N N . LEU A 1 335 ? 125.407 137.068 162.294 1.00 212.55 317 LEU A N 1
ATOM 2421 C CA . LEU A 1 335 ? 126.697 137.740 162.343 1.00 214.50 317 LEU A CA 1
ATOM 2422 C C . LEU A 1 335 ? 126.523 139.216 162.012 1.00 216.40 317 LEU A C 1
ATOM 2423 O O . LEU A 1 335 ? 125.799 139.571 161.077 1.00 216.47 317 LEU A O 1
ATOM 2428 N N . LEU A 1 336 ? 127.197 140.072 162.777 1.00 222.22 318 LEU A N 1
ATOM 2429 C CA . LEU A 1 336 ? 127.096 141.518 162.630 1.00 220.61 318 LEU A CA 1
ATOM 2430 C C . LEU A 1 336 ? 128.466 142.094 162.303 1.00 219.19 318 LEU A C 1
ATOM 2431 O O . LEU A 1 336 ? 129.476 141.668 162.874 1.00 218.03 318 LEU A O 1
ATOM 2436 N N . TYR A 1 337 ? 128.495 143.062 161.391 1.00 238.42 319 TYR A N 1
ATOM 2437 C CA . TYR A 1 337 ? 129.726 143.701 160.946 1.00 240.05 319 TYR A CA 1
ATOM 2438 C C . TYR A 1 337 ? 129.624 145.192 161.240 1.00 241.24 319 TYR A C 1
ATOM 2439 O O . TYR A 1 337 ? 128.635 145.833 160.866 1.00 241.87 319 TYR A O 1
ATOM 2448 N N . ASP A 1 338 ? 130.641 145.733 161.914 1.00 248.02 320 ASP A N 1
ATOM 2449 C CA . ASP A 1 338 ? 130.755 147.166 162.191 1.00 248.00 320 ASP A CA 1
ATOM 2450 C C . ASP A 1 338 ? 129.578 147.662 163.034 1.00 247.91 320 ASP A C 1
ATOM 2451 O O . ASP A 1 338 ? 128.805 148.532 162.629 1.00 248.44 320 ASP A O 1
ATOM 2456 N N . SER A 1 339 ? 129.457 147.086 164.228 1.00 249.97 321 SER A N 1
ATOM 2457 C CA . SER A 1 339 ? 128.420 147.474 165.171 1.00 250.54 321 SER A CA 1
ATOM 2458 C C . SER A 1 339 ? 129.019 147.568 166.566 1.00 250.05 321 SER A C 1
ATOM 2459 O O . SER A 1 339 ? 129.992 146.882 166.889 1.00 250.00 321 SER A O 1
ATOM 2462 N N . GLU A 1 340 ? 128.427 148.426 167.390 1.00 250.11 322 GLU A N 1
ATOM 2463 C CA . GLU A 1 340 ? 128.858 148.615 168.766 1.00 250.26 322 GLU A CA 1
ATOM 2464 C C . GLU A 1 340 ? 127.969 147.817 169.714 1.00 250.90 322 GLU A C 1
ATOM 2465 O O . GLU A 1 340 ? 126.939 147.261 169.325 1.00 251.06 322 GLU A O 1
ATOM 2471 N N . GLU A 1 341 ? 128.385 147.770 170.982 1.00 250.78 323 GLU A N 1
ATOM 2472 C CA . GLU A 1 341 ? 127.638 147.010 171.979 1.00 250.83 323 GLU A CA 1
ATOM 2473 C C . GLU A 1 341 ? 126.235 147.573 172.170 1.00 251.07 323 GLU A C 1
ATOM 2474 O O . GLU A 1 341 ? 125.273 146.815 172.339 1.00 251.05 323 GLU A O 1
ATOM 2480 N N . GLY A 1 342 ? 126.101 148.900 172.152 1.00 256.77 324 GLY A N 1
ATOM 2481 C CA . GLY A 1 342 ? 124.783 149.499 172.290 1.00 257.08 324 GLY A CA 1
ATOM 2482 C C . GLY A 1 342 ? 123.850 149.131 171.153 1.00 257.24 324 GLY A C 1
ATOM 2483 O O . GLY A 1 342 ? 122.674 148.834 171.374 1.00 256.89 324 GLY A O 1
ATOM 2484 N N . ASN A 1 343 ? 124.360 149.151 169.919 1.00 251.69 325 ASN A N 1
ATOM 2485 C CA . ASN A 1 343 ? 123.535 148.778 168.774 1.00 250.10 325 ASN A CA 1
ATOM 2486 C C . ASN A 1 343 ? 123.127 147.312 168.837 1.00 249.46 325 ASN A C 1
ATOM 2487 O O . ASN A 1 343 ? 121.970 146.971 168.567 1.00 248.96 325 ASN A O 1
ATOM 2492 N N . THR A 1 344 ? 124.065 146.431 169.191 1.00 246.56 326 THR A N 1
ATOM 2493 C CA . THR A 1 344 ? 123.760 145.005 169.258 1.00 246.21 326 THR A CA 1
ATOM 2494 C C . THR A 1 344 ? 122.710 144.718 170.323 1.00 244.63 326 THR A C 1
ATOM 2495 O O . THR A 1 344 ? 121.797 143.912 170.113 1.00 244.36 326 THR A O 1
ATOM 2499 N N . LEU A 1 345 ? 122.831 145.365 171.484 1.00 238.39 327 LEU A N 1
ATOM 2500 C CA . LEU A 1 345 ? 121.817 145.207 172.521 1.00 238.89 327 LEU A CA 1
ATOM 2501 C C . LEU A 1 345 ? 120.476 145.766 172.065 1.00 238.75 327 LEU A C 1
ATOM 2502 O O . LEU A 1 345 ? 119.422 145.183 172.345 1.00 237.69 327 LEU A O 1
ATOM 2507 N N . ALA A 1 346 ? 120.496 146.900 171.360 1.00 239.87 328 ALA A N 1
ATOM 2508 C CA . ALA A 1 346 ? 119.254 147.515 170.904 1.00 239.06 328 ALA A CA 1
ATOM 2509 C C . ALA A 1 346 ? 118.539 146.632 169.887 1.00 238.30 328 ALA A C 1
ATOM 2510 O O . ALA A 1 346 ? 117.329 146.404 169.990 1.00 238.32 328 ALA A O 1
ATOM 2512 N N . ILE A 1 347 ? 119.275 146.126 168.894 1.00 233.62 329 ILE A N 1
ATOM 2513 C CA . ILE A 1 347 ? 118.650 145.302 167.863 1.00 233.15 329 ILE A CA 1
ATOM 2514 C C . ILE A 1 347 ? 118.171 143.979 168.449 1.00 233.04 329 ILE A C 1
ATOM 2515 O O . ILE A 1 347 ? 117.146 143.433 168.024 1.00 232.61 329 ILE A O 1
ATOM 2520 N N . ALA A 1 348 ? 118.903 143.439 169.426 1.00 233.15 330 ALA A N 1
ATOM 2521 C CA . ALA A 1 348 ? 118.485 142.192 170.055 1.00 232.93 330 ALA A CA 1
ATOM 2522 C C . ALA A 1 348 ? 117.174 142.366 170.811 1.00 232.85 330 ALA A C 1
ATOM 2523 O O . ALA A 1 348 ? 116.317 141.475 170.797 1.00 231.73 330 ALA A O 1
ATOM 2525 N N . GLU A 1 349 ? 117.004 143.505 171.485 1.00 236.67 331 GLU A N 1
ATOM 2526 C CA . GLU A 1 349 ? 115.796 143.720 172.275 1.00 236.47 331 GLU A CA 1
ATOM 2527 C C . GLU A 1 349 ? 114.563 143.848 171.389 1.00 235.60 331 GLU A C 1
ATOM 2528 O O . GLU A 1 349 ? 113.524 143.241 171.672 1.00 234.95 331 GLU A O 1
ATOM 2534 N N . ARG A 1 350 ? 114.656 144.633 170.312 1.00 233.02 332 ARG A N 1
ATOM 2535 C CA . ARG A 1 350 ? 113.485 144.863 169.470 1.00 232.58 332 ARG A CA 1
ATOM 2536 C C . ARG A 1 350 ? 113.031 143.581 168.782 1.00 232.76 332 ARG A C 1
ATOM 2537 O O . ARG A 1 350 ? 111.826 143.328 168.667 1.00 233.68 332 ARG A O 1
ATOM 2545 N N . LEU A 1 351 ? 113.975 142.759 168.316 1.00 225.21 333 LEU A N 1
ATOM 2546 C CA . LEU A 1 351 ? 113.594 141.481 167.722 1.00 224.79 333 LEU A CA 1
ATOM 2547 C C . LEU A 1 351 ? 112.990 140.552 168.767 1.00 225.05 333 LEU A C 1
ATOM 2548 O O . LEU A 1 351 ? 112.062 139.792 168.467 1.00 224.96 333 LEU A O 1
ATOM 2553 N N . ARG A 1 352 ? 113.507 140.596 169.998 1.00 225.45 334 ARG A N 1
ATOM 2554 C CA . ARG A 1 352 ? 112.902 139.828 171.080 1.00 225.20 334 ARG A CA 1
ATOM 2555 C C . ARG A 1 352 ? 111.481 140.300 171.357 1.00 225.75 334 ARG A C 1
ATOM 2556 O O . ARG A 1 352 ? 110.575 139.484 171.561 1.00 225.72 334 ARG A O 1
ATOM 2564 N N . GLN A 1 353 ? 111.267 141.617 171.371 1.00 235.86 335 GLN A N 1
ATOM 2565 C CA . GLN A 1 353 ? 109.913 142.139 171.523 1.00 236.48 335 GLN A CA 1
ATOM 2566 C C . GLN A 1 353 ? 109.051 141.782 170.319 1.00 236.12 335 GLN A C 1
ATOM 2567 O O . GLN A 1 353 ? 107.854 141.507 170.463 1.00 236.04 335 GLN A O 1
ATOM 2573 N N . ALA A 1 354 ? 109.642 141.788 169.122 1.00 227.57 336 ALA A N 1
ATOM 2574 C CA . ALA A 1 354 ? 108.884 141.467 167.917 1.00 226.17 336 ALA A CA 1
ATOM 2575 C C . ALA A 1 354 ? 108.389 140.026 167.944 1.00 225.70 336 ALA A C 1
ATOM 2576 O O . ALA A 1 354 ? 107.214 139.757 167.671 1.00 225.75 336 ALA A O 1
ATOM 2578 N N . VAL A 1 355 ? 109.274 139.083 168.275 1.00 224.37 337 VAL A N 1
ATOM 2579 C CA . VAL A 1 355 ? 108.858 137.686 168.344 1.00 224.54 337 VAL A CA 1
ATOM 2580 C C . VAL A 1 355 ? 107.915 137.463 169.520 1.00 225.61 337 VAL A C 1
ATOM 2581 O O . VAL A 1 355 ? 107.008 136.626 169.446 1.00 225.28 337 VAL A O 1
ATOM 2585 N N . GLU A 1 356 ? 108.109 138.195 170.620 1.00 229.63 338 GLU A N 1
ATOM 2586 C CA . GLU A 1 356 ? 107.152 138.137 171.720 1.00 228.86 338 GLU A CA 1
ATOM 2587 C C . GLU A 1 356 ? 105.798 138.689 171.296 1.00 229.03 338 GLU A C 1
ATOM 2588 O O . GLU A 1 356 ? 104.753 138.161 171.695 1.00 227.55 338 GLU A O 1
ATOM 2594 N N . ALA A 1 357 ? 105.798 139.754 170.489 1.00 231.61 339 ALA A N 1
ATOM 2595 C CA . ALA A 1 357 ? 104.543 140.313 169.997 1.00 231.13 339 ALA A CA 1
ATOM 2596 C C . ALA A 1 357 ? 103.796 139.312 169.125 1.00 230.70 339 ALA A C 1
ATOM 2597 O O . ALA A 1 357 ? 102.562 139.338 169.056 1.00 230.39 339 ALA A O 1
ATOM 2599 N N . LEU A 1 358 ? 104.526 138.429 168.449 1.00 218.89 340 LEU A N 1
ATOM 2600 C CA . LEU A 1 358 ? 103.899 137.392 167.639 1.00 216.69 340 LEU A CA 1
ATOM 2601 C C . LEU A 1 358 ? 103.096 136.446 168.519 1.00 217.46 340 LEU A C 1
ATOM 2602 O O . LEU A 1 358 ? 103.650 135.774 169.393 1.00 217.47 340 LEU A O 1
ATOM 2607 N N . GLY A 1 359 ? 101.788 136.398 168.285 1.00 223.69 341 GLY A N 1
ATOM 2608 C CA . GLY A 1 359 ? 100.918 135.555 169.080 1.00 224.15 341 GLY A CA 1
ATOM 2609 C C . GLY A 1 359 ? 100.867 134.125 168.587 1.00 224.02 341 GLY A C 1
ATOM 2610 O O . GLY A 1 359 ? 100.195 133.824 167.596 1.00 223.68 341 GLY A O 1
ATOM 2611 N N . ILE A 1 360 ? 101.580 133.234 169.271 1.00 230.18 342 ILE A N 1
ATOM 2612 C CA . ILE A 1 360 ? 101.617 131.817 168.931 1.00 230.63 342 ILE A CA 1
ATOM 2613 C C . ILE A 1 360 ? 101.270 131.025 170.183 1.00 230.19 342 ILE A C 1
ATOM 2614 O O . ILE A 1 360 ? 101.844 131.266 171.252 1.00 228.06 342 ILE A O 1
ATOM 2619 N N . GLU A 1 361 ? 100.334 130.089 170.054 1.00 235.68 343 GLU A N 1
ATOM 2620 C CA . GLU A 1 361 ? 99.941 129.270 171.191 1.00 234.92 343 GLU A CA 1
ATOM 2621 C C . GLU A 1 361 ? 101.022 128.243 171.513 1.00 234.72 343 GLU A C 1
ATOM 2622 O O . GLU A 1 361 ? 101.329 127.361 170.706 1.00 235.36 343 GLU A O 1
ATOM 2628 N N . HIS A 1 362 ? 101.618 128.383 172.696 1.00 233.80 344 HIS A N 1
ATOM 2629 C CA . HIS A 1 362 ? 102.656 127.467 173.153 1.00 233.94 344 HIS A CA 1
ATOM 2630 C C . HIS A 1 362 ? 102.336 127.159 174.616 1.00 234.37 344 HIS A C 1
ATOM 2631 O O . HIS A 1 362 ? 103.158 127.380 175.510 1.00 234.95 344 HIS A O 1
ATOM 2638 N N . LEU A 1 363 ? 101.099 126.707 174.865 1.00 226.97 345 LEU A N 1
ATOM 2639 C CA . LEU A 1 363 ? 100.532 126.635 176.212 1.00 226.69 345 LEU A CA 1
ATOM 2640 C C . LEU A 1 363 ? 101.437 125.955 177.234 1.00 227.21 345 LEU A C 1
ATOM 2641 O O . LEU A 1 363 ? 101.241 126.145 178.439 1.00 228.01 345 LEU A O 1
ATOM 2646 N N . GLY A 1 364 ? 102.419 125.174 176.796 1.00 234.39 346 GLY A N 1
ATOM 2647 C CA . GLY A 1 364 ? 103.304 124.511 177.728 1.00 234.62 346 GLY A CA 1
ATOM 2648 C C . GLY A 1 364 ? 104.403 125.373 178.305 1.00 235.25 346 GLY A C 1
ATOM 2649 O O . GLY A 1 364 ? 105.268 124.859 179.021 1.00 236.78 346 GLY A O 1
ATOM 2650 N N . SER A 1 365 ? 104.392 126.674 178.018 1.00 237.09 347 SER A N 1
ATOM 2651 C CA . SER A 1 365 ? 105.459 127.562 178.461 1.00 237.46 347 SER A CA 1
ATOM 2652 C C . SER A 1 365 ? 105.455 127.722 179.975 1.00 237.60 347 SER A C 1
ATOM 2653 O O . SER A 1 365 ? 104.394 127.799 180.605 1.00 237.99 347 SER A O 1
ATOM 2656 N N . SER A 1 366 ? 106.650 127.762 180.557 1.00 232.75 348 SER A N 1
ATOM 2657 C CA . SER A 1 366 ? 106.834 128.063 181.968 1.00 232.43 348 SER A CA 1
ATOM 2658 C C . SER A 1 366 ? 107.376 129.467 182.203 1.00 234.09 348 SER A C 1
ATOM 2659 O O . SER A 1 366 ? 107.620 129.837 183.355 1.00 234.84 348 SER A O 1
ATOM 2662 N N . ALA A 1 367 ? 107.574 130.253 181.143 1.00 232.61 349 ALA A N 1
ATOM 2663 C CA . ALA A 1 367 ? 108.125 131.595 181.261 1.00 231.87 349 ALA A CA 1
ATOM 2664 C C . ALA A 1 367 ? 107.196 132.680 180.736 1.00 231.06 349 ALA A C 1
ATOM 2665 O O . ALA A 1 367 ? 107.581 133.855 180.740 1.00 230.31 349 ALA A O 1
ATOM 2667 N N . GLY A 1 368 ? 105.997 132.329 180.280 1.00 242.42 350 GLY A N 1
ATOM 2668 C CA . GLY A 1 368 ? 105.064 133.309 179.781 1.00 243.17 350 GLY A CA 1
ATOM 2669 C C . GLY A 1 368 ? 103.836 132.684 179.152 1.00 244.02 350 GLY A C 1
ATOM 2670 O O . GLY A 1 368 ? 103.735 131.461 179.009 1.00 243.55 350 GLY A O 1
ATOM 2671 N N . PRO A 1 369 ? 102.867 133.521 178.776 1.00 247.55 351 PRO A N 1
ATOM 2672 C CA . PRO A 1 369 ? 101.661 132.993 178.116 1.00 246.86 351 PRO A CA 1
ATOM 2673 C C . PRO A 1 369 ? 101.951 132.283 176.806 1.00 246.05 351 PRO A C 1
ATOM 2674 O O . PRO A 1 369 ? 101.278 131.296 176.483 1.00 244.75 351 PRO A O 1
ATOM 2678 N N . CYS A 1 370 ? 102.932 132.752 176.045 1.00 243.77 352 CYS A N 1
ATOM 2679 C CA . CYS A 1 370 ? 103.298 132.177 174.759 1.00 243.41 352 CYS A CA 1
ATOM 2680 C C . CYS A 1 370 ? 104.761 131.743 174.792 1.00 243.38 352 CYS A C 1
ATOM 2681 O O . CYS A 1 370 ? 105.418 131.768 175.836 1.00 243.42 352 CYS A O 1
ATOM 2684 N N . LEU A 1 371 ? 105.267 131.336 173.630 1.00 227.61 353 LEU A N 1
ATOM 2685 C CA . LEU A 1 371 ? 106.636 130.851 173.538 1.00 227.29 353 LEU A CA 1
ATOM 2686 C C . LEU A 1 371 ? 107.631 131.973 173.817 1.00 227.38 353 LEU A C 1
ATOM 2687 O O . LEU A 1 371 ? 107.416 133.133 173.460 1.00 226.16 353 LEU A O 1
ATOM 2692 N N . THR A 1 372 ? 108.735 131.609 174.463 1.00 224.88 354 THR A N 1
ATOM 2693 C CA . THR A 1 372 ? 109.777 132.552 174.833 1.00 223.05 354 THR A CA 1
ATOM 2694 C C . THR A 1 372 ? 111.050 132.231 174.064 1.00 221.75 354 THR A C 1
ATOM 2695 O O . THR A 1 372 ? 111.332 131.070 173.753 1.00 223.65 354 THR A O 1
ATOM 2699 N N . ILE A 1 373 ? 111.816 133.272 173.754 1.00 196.47 355 ILE A N 1
ATOM 2700 C CA . ILE A 1 373 ? 113.019 133.155 172.941 1.00 196.93 355 ILE A CA 1
ATOM 2701 C C . ILE A 1 373 ? 114.204 133.666 173.747 1.00 196.02 355 ILE A C 1
ATOM 2702 O O . ILE A 1 373 ? 114.157 134.772 174.298 1.00 196.77 355 ILE A O 1
ATOM 2707 N N . SER A 1 374 ? 115.261 132.862 173.814 1.00 197.10 356 SER A N 1
ATOM 2708 C CA . SER A 1 374 ? 116.486 133.248 174.498 1.00 198.58 356 SER A CA 1
ATOM 2709 C C . SER A 1 374 ? 117.524 133.711 173.485 1.00 199.33 356 SER A C 1
ATOM 2710 O O . SER A 1 374 ? 117.625 133.160 172.385 1.00 200.38 356 SER A O 1
ATOM 2713 N N . LEU A 1 375 ? 118.291 134.732 173.861 1.00 216.52 357 LEU A N 1
ATOM 2714 C CA . LEU A 1 375 ? 119.299 135.314 172.988 1.00 216.60 357 LEU A CA 1
ATOM 2715 C C . LEU A 1 375 ? 120.617 135.447 173.736 1.00 216.68 357 LEU A C 1
ATOM 2716 O O . LEU A 1 375 ? 120.637 135.772 174.927 1.00 218.47 357 LEU A O 1
ATOM 2721 N N . GLY A 1 376 ? 121.716 135.194 173.030 1.00 214.17 358 GLY A N 1
ATOM 2722 C CA . GLY A 1 376 ? 123.040 135.353 173.599 1.00 215.59 358 GLY A CA 1
ATOM 2723 C C . GLY A 1 376 ? 123.983 136.087 172.668 1.00 216.14 358 GLY A C 1
ATOM 2724 O O . GLY A 1 376 ? 124.244 135.626 171.553 1.00 217.01 358 GLY A O 1
ATOM 2725 N N . VAL A 1 377 ? 124.503 137.228 173.112 1.00 221.52 359 VAL A N 1
ATOM 2726 C CA . VAL A 1 377 ? 125.350 138.086 172.293 1.00 222.68 359 VAL A CA 1
ATOM 2727 C C . VAL A 1 377 ? 126.777 138.016 172.818 1.00 222.50 359 VAL A C 1
ATOM 2728 O O . VAL A 1 377 ? 127.006 138.052 174.032 1.00 220.44 359 VAL A O 1
ATOM 2732 N N . ALA A 1 378 ? 127.735 137.901 171.900 1.00 230.73 360 ALA A N 1
ATOM 2733 C CA . ALA A 1 378 ? 129.147 137.879 172.248 1.00 231.08 360 ALA A CA 1
ATOM 2734 C C . ALA A 1 378 ? 129.906 138.823 171.329 1.00 229.99 360 ALA A C 1
ATOM 2735 O O . ALA A 1 378 ? 129.474 139.107 170.209 1.00 229.53 360 ALA A O 1
ATOM 2737 N N . TYR A 1 379 ? 131.045 139.307 171.816 1.00 241.69 361 TYR A N 1
ATOM 2738 C CA . TYR A 1 379 ? 131.893 140.230 171.077 1.00 243.11 361 TYR A CA 1
ATOM 2739 C C . TYR A 1 379 ? 133.223 139.560 170.764 1.00 244.63 361 TYR A C 1
ATOM 2740 O O . TYR A 1 379 ? 133.750 138.795 171.578 1.00 244.36 361 TYR A O 1
ATOM 2749 N N . SER A 1 380 ? 133.761 139.849 169.582 1.00 252.91 362 SER A N 1
ATOM 2750 C CA . SER A 1 380 ? 135.015 139.272 169.127 1.00 252.42 362 SER A CA 1
ATOM 2751 C C . SER A 1 380 ? 136.057 140.366 168.940 1.00 253.26 362 SER A C 1
ATOM 2752 O O . SER A 1 380 ? 135.729 141.511 168.615 1.00 252.31 362 SER A O 1
ATOM 2755 N N . THR A 1 381 ? 137.317 140.002 169.153 1.00 269.23 363 THR A N 1
ATOM 2756 C CA . THR A 1 381 ? 138.447 140.904 169.007 1.00 269.38 363 THR A CA 1
ATOM 2757 C C . THR A 1 381 ? 139.225 140.556 167.739 1.00 268.46 363 THR A C 1
ATOM 2758 O O . THR A 1 381 ? 138.836 139.675 166.964 1.00 267.11 363 THR A O 1
ATOM 2762 N N . SER A 1 382 ? 140.335 141.258 167.527 1.00 270.12 364 SER A N 1
ATOM 2763 C CA . SER A 1 382 ? 141.169 141.029 166.356 1.00 269.74 364 SER A CA 1
ATOM 2764 C C . SER A 1 382 ? 142.073 139.823 166.581 1.00 269.10 364 SER A C 1
ATOM 2765 O O . SER A 1 382 ? 142.682 139.682 167.646 1.00 269.66 364 SER A O 1
ATOM 2768 N N . GLY A 1 383 ? 142.161 138.960 165.574 1.00 255.99 365 GLY A N 1
ATOM 2769 C CA . GLY A 1 383 ? 143.000 137.776 165.674 1.00 255.42 365 GLY A CA 1
ATOM 2770 C C . GLY A 1 383 ? 142.569 136.807 166.753 1.00 255.66 365 GLY A C 1
ATOM 2771 O O . GLY A 1 383 ? 143.417 136.254 167.464 1.00 256.30 365 GLY A O 1
ATOM 2772 N N . MET A 1 384 ? 141.264 136.588 166.893 1.00 250.73 366 MET A N 1
ATOM 2773 C CA . MET A 1 384 ? 140.725 135.681 167.894 1.00 251.69 366 MET A CA 1
ATOM 2774 C C . MET A 1 384 ? 139.817 134.665 167.214 1.00 252.17 366 MET A C 1
ATOM 2775 O O . MET A 1 384 ? 139.026 135.003 166.329 1.00 251.46 366 MET A O 1
ATOM 2780 N N . GLY A 1 385 ? 139.961 133.405 167.625 1.00 247.59 367 GLY A N 1
ATOM 2781 C CA . GLY A 1 385 ? 139.293 132.322 166.934 1.00 246.41 367 GLY A CA 1
ATOM 2782 C C . GLY A 1 385 ? 137.810 132.246 167.241 1.00 245.81 367 GLY A C 1
ATOM 2783 O O . GLY A 1 385 ? 137.327 132.697 168.278 1.00 245.26 367 GLY A O 1
ATOM 2784 N N . LEU A 1 386 ? 137.076 131.633 166.308 1.00 232.82 368 LEU A N 1
ATOM 2785 C CA . LEU A 1 386 ? 135.629 131.517 166.447 1.00 232.21 368 LEU A CA 1
ATOM 2786 C C . LEU A 1 386 ? 135.225 130.664 167.642 1.00 232.02 368 LEU A C 1
ATOM 2787 O O . LEU A 1 386 ? 134.128 130.851 168.177 1.00 231.09 368 LEU A O 1
ATOM 2792 N N . ASP A 1 387 ? 136.083 129.735 168.071 1.00 239.24 369 ASP A N 1
ATOM 2793 C CA . ASP A 1 387 ? 135.755 128.905 169.226 1.00 239.44 369 ASP A CA 1
ATOM 2794 C C . ASP A 1 387 ? 135.609 129.745 170.488 1.00 240.26 369 ASP A C 1
ATOM 2795 O O . ASP A 1 387 ? 134.706 129.509 171.299 1.00 239.97 369 ASP A O 1
ATOM 2800 N N . ALA A 1 388 ? 136.492 130.729 170.673 1.00 247.59 370 ALA A N 1
ATOM 2801 C CA . ALA A 1 388 ? 136.436 131.563 171.870 1.00 247.51 370 ALA A CA 1
ATOM 2802 C C . ALA A 1 388 ? 135.150 132.379 171.917 1.00 247.15 370 ALA A C 1
ATOM 2803 O O . ALA A 1 388 ? 134.493 132.459 172.962 1.00 245.93 370 ALA A O 1
ATOM 2805 N N . LEU A 1 389 ? 134.772 132.995 170.794 1.00 241.17 371 LEU A N 1
ATOM 2806 C CA . LEU A 1 389 ? 133.549 133.789 170.776 1.00 239.89 371 LEU A CA 1
ATOM 2807 C C . LEU A 1 389 ? 132.313 132.904 170.874 1.00 238.83 371 LEU A C 1
ATOM 2808 O O . LEU A 1 389 ? 131.334 133.267 171.537 1.00 238.83 371 LEU A O 1
ATOM 2813 N N . TYR A 1 390 ? 132.336 131.739 170.221 1.00 219.52 372 TYR A N 1
ATOM 2814 C CA . TYR A 1 390 ? 131.198 130.829 170.298 1.00 218.53 372 TYR A CA 1
ATOM 2815 C C . TYR A 1 390 ? 130.999 130.315 171.717 1.00 219.88 372 TYR A C 1
ATOM 2816 O O . TYR A 1 390 ? 129.864 130.225 172.198 1.00 219.51 372 TYR A O 1
ATOM 2825 N N . ARG A 1 391 ? 132.093 129.972 172.402 1.00 232.97 373 ARG A N 1
ATOM 2826 C CA . ARG A 1 391 ? 131.983 129.495 173.776 1.00 233.32 373 ARG A CA 1
ATOM 2827 C C . ARG A 1 391 ? 131.390 130.567 174.681 1.00 233.53 373 ARG A C 1
ATOM 2828 O O . ARG A 1 391 ? 130.527 130.276 175.516 1.00 232.46 373 ARG A O 1
ATOM 2836 N N . GLU A 1 392 ? 131.837 131.815 174.527 1.00 236.79 374 GLU A N 1
ATOM 2837 C CA . GLU A 1 392 ? 131.243 132.908 175.290 1.00 235.97 374 GLU A CA 1
ATOM 2838 C C . GLU A 1 392 ? 129.789 133.127 174.893 1.00 236.75 374 GLU A C 1
ATOM 2839 O O . GLU A 1 392 ? 128.935 133.389 175.749 1.00 236.43 374 GLU A O 1
ATOM 2845 N N . ALA A 1 393 ? 129.489 133.023 173.595 1.00 226.76 375 ALA A N 1
ATOM 2846 C CA . ALA A 1 393 ? 128.130 133.271 173.124 1.00 224.54 375 ALA A CA 1
ATOM 2847 C C . ALA A 1 393 ? 127.143 132.266 173.705 1.00 223.43 375 ALA A C 1
ATOM 2848 O O . ALA A 1 393 ? 126.054 132.645 174.151 1.00 222.88 375 ALA A O 1
ATOM 2850 N N . ASP A 1 394 ? 127.501 130.980 173.709 1.00 228.81 376 ASP A N 1
ATOM 2851 C CA . ASP A 1 394 ? 126.598 129.980 174.270 1.00 230.44 376 ASP A CA 1
ATOM 2852 C C . ASP A 1 394 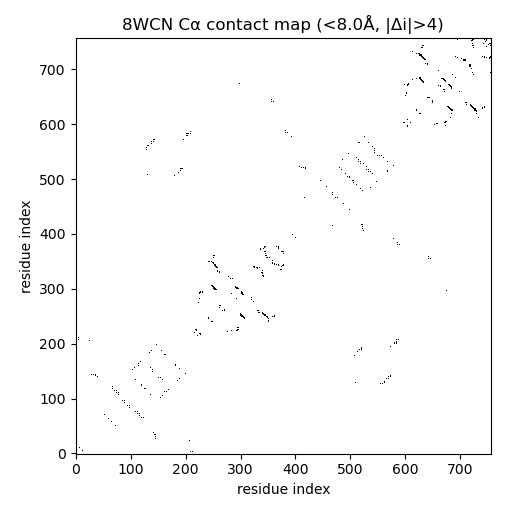? 126.590 130.038 175.792 1.00 231.44 376 ASP A C 1
ATOM 2853 O O . ASP A 1 394 ? 125.564 129.757 176.422 1.00 231.50 376 ASP A O 1
ATOM 2858 N N . ARG A 1 395 ? 127.726 130.402 176.397 1.00 229.32 377 ARG A N 1
ATOM 2859 C CA . ARG A 1 395 ? 127.808 130.500 177.851 1.00 227.50 377 ARG A CA 1
ATOM 2860 C C . ARG A 1 395 ? 126.737 131.449 178.371 1.00 227.05 377 ARG A C 1
ATOM 2861 O O . ARG A 1 395 ? 125.932 131.083 179.234 1.00 227.71 377 ARG A O 1
ATOM 2869 N N . ALA A 1 396 ? 126.658 132.646 177.787 1.00 225.14 378 ALA A N 1
ATOM 2870 C CA . ALA A 1 396 ? 125.614 133.592 178.165 1.00 225.78 378 ALA A CA 1
ATOM 2871 C C . ALA A 1 396 ? 124.227 133.039 177.861 1.00 226.38 378 ALA A C 1
ATOM 2872 O O . ALA A 1 396 ? 123.257 133.358 178.559 1.00 227.30 378 ALA A O 1
ATOM 2874 N N . LEU A 1 397 ? 124.111 132.209 176.822 1.00 221.96 379 LEU A N 1
ATOM 2875 C CA . LEU A 1 397 ? 122.806 131.676 176.447 1.00 221.73 379 LEU A CA 1
ATOM 2876 C C . LEU A 1 397 ? 122.238 130.788 177.548 1.00 221.85 379 LEU A C 1
ATOM 2877 O O . LEU A 1 397 ? 121.060 130.903 177.907 1.00 221.62 379 LEU A O 1
ATOM 2882 N N . TYR A 1 398 ? 123.060 129.890 178.097 1.00 227.79 380 TYR A N 1
ATOM 2883 C CA . TYR A 1 398 ? 122.580 129.040 179.182 1.00 228.33 380 TYR A CA 1
ATOM 2884 C C . TYR A 1 398 ? 122.341 129.832 180.461 1.00 228.86 380 TYR A C 1
ATOM 2885 O O . TYR A 1 398 ? 121.352 129.584 181.160 1.00 229.76 380 TYR A O 1
ATOM 2894 N N . GLU A 1 399 ? 123.223 130.782 180.787 1.00 229.68 381 GLU A N 1
ATOM 2895 C CA . GLU A 1 399 ? 122.998 131.606 181.970 1.00 229.01 381 GLU A CA 1
ATOM 2896 C C . GLU A 1 399 ? 121.773 132.494 181.815 1.00 227.99 381 GLU A C 1
ATOM 2897 O O . GLU A 1 399 ? 121.206 132.931 182.822 1.00 226.40 381 GLU A O 1
ATOM 2903 N N . ALA A 1 400 ? 121.360 132.778 180.580 1.00 223.49 382 ALA A N 1
ATOM 2904 C CA . ALA A 1 400 ? 120.056 133.385 180.356 1.00 222.23 382 ALA A CA 1
ATOM 2905 C C . ALA A 1 400 ? 118.936 132.362 180.485 1.00 223.25 382 ALA A C 1
ATOM 2906 O O . ALA A 1 400 ? 117.827 132.711 180.903 1.00 224.43 382 ALA A O 1
ATOM 2908 N N . LYS A 1 401 ? 119.209 131.104 180.132 1.00 218.85 383 LYS A N 1
ATOM 2909 C CA . LYS A 1 401 ? 118.189 130.065 180.214 1.00 217.72 383 LYS A CA 1
ATOM 2910 C C . LYS A 1 401 ? 117.822 129.764 181.662 1.00 218.93 383 LYS A C 1
ATOM 2911 O O . LYS A 1 401 ? 116.639 129.660 182.007 1.00 218.09 383 LYS A O 1
ATOM 2917 N N . ASP A 1 402 ? 118.826 129.623 182.530 1.00 236.48 384 ASP A N 1
ATOM 2918 C CA . ASP A 1 402 ? 118.564 129.317 183.931 1.00 235.78 384 ASP A CA 1
ATOM 2919 C C . ASP A 1 402 ? 118.012 130.507 184.703 1.00 236.04 384 ASP A C 1
ATOM 2920 O O . ASP A 1 402 ? 117.592 130.335 185.853 1.00 235.52 384 ASP A O 1
ATOM 2925 N N . ALA A 1 403 ? 118.002 131.700 184.108 1.00 230.28 385 ALA A N 1
ATOM 2926 C CA . ALA A 1 403 ? 117.448 132.891 184.736 1.00 229.22 385 ALA A CA 1
ATOM 2927 C C . ALA A 1 403 ? 115.994 133.124 184.340 1.00 229.51 385 ALA A C 1
ATOM 2928 O O . ALA A 1 403 ? 115.542 134.272 184.276 1.00 229.48 385 ALA A O 1
ATOM 2930 N N . GLY A 1 404 ? 115.252 132.051 184.073 1.00 221.84 386 GLY A N 1
ATOM 2931 C CA . GLY A 1 404 ? 113.875 132.179 183.645 1.00 221.30 386 GLY A CA 1
ATOM 2932 C C . GLY A 1 404 ? 113.696 132.620 182.213 1.00 221.23 386 GLY A C 1
ATOM 2933 O O . GLY A 1 404 ? 112.616 133.104 181.860 1.00 220.85 386 GLY A O 1
ATOM 2934 N N . ARG A 1 405 ? 114.730 132.476 181.380 1.00 215.86 387 ARG A N 1
ATOM 2935 C CA . ARG A 1 405 ? 114.696 132.869 179.974 1.00 213.75 387 ARG A CA 1
ATOM 2936 C C . ARG A 1 405 ? 114.418 134.359 179.817 1.00 215.71 387 ARG A C 1
ATOM 2937 O O . ARG A 1 405 ? 114.412 135.103 180.804 1.00 217.85 387 ARG A O 1
ATOM 2945 N N . ASN A 1 406 ? 114.201 134.800 178.576 1.00 219.87 388 ASN A N 1
ATOM 2946 C CA . ASN A 1 406 ? 113.931 136.206 178.267 1.00 221.05 388 ASN A CA 1
ATOM 2947 C C . ASN A 1 406 ? 115.044 137.115 178.784 1.00 221.24 388 ASN A C 1
ATOM 2948 O O . ASN A 1 406 ? 114.793 138.212 179.285 1.00 220.73 388 ASN A O 1
ATOM 2953 N N . ALA A 1 407 ? 116.287 136.655 178.663 1.00 216.64 389 ALA A N 1
ATOM 2954 C CA . ALA A 1 407 ? 117.442 137.403 179.135 1.00 214.74 389 ALA A CA 1
ATOM 2955 C C . ALA A 1 407 ? 118.508 137.448 178.050 1.00 216.06 389 ALA A C 1
ATOM 2956 O O . ALA A 1 407 ? 118.656 136.512 177.260 1.00 217.09 389 ALA A O 1
ATOM 2958 N N . VAL A 1 408 ? 119.246 138.555 178.017 1.00 218.72 390 VAL A N 1
ATOM 2959 C CA . VAL A 1 408 ? 120.337 138.756 177.072 1.00 218.04 390 VAL A CA 1
ATOM 2960 C C . VAL A 1 408 ? 121.581 139.143 177.857 1.00 218.68 390 VAL A C 1
ATOM 2961 O O . VAL A 1 408 ? 121.545 140.078 178.664 1.00 218.87 390 VAL A O 1
ATOM 2965 N N . ARG A 1 409 ? 122.677 138.424 177.625 1.00 215.21 391 ARG A N 1
ATOM 2966 C CA . ARG A 1 409 ? 123.935 138.676 178.310 1.00 215.30 391 ARG A CA 1
ATOM 2967 C C . ARG A 1 409 ? 125.070 138.739 177.299 1.00 216.19 391 ARG A C 1
ATOM 2968 O O . ARG A 1 409 ? 125.034 138.080 176.257 1.00 215.16 391 ARG A O 1
ATOM 2976 N N . VAL A 1 410 ? 126.082 139.539 177.622 1.00 216.41 392 VAL A N 1
ATOM 2977 C CA . VAL A 1 410 ? 127.247 139.686 176.760 1.00 215.53 392 VAL A CA 1
ATOM 2978 C C . VAL A 1 410 ? 128.313 138.662 177.129 1.00 215.48 392 VAL A C 1
ATOM 2979 O O . VAL A 1 410 ? 128.222 138.001 178.164 1.00 215.41 392 VAL A O 1
ATOM 2983 N N . ASN B 1 33 ? 128.849 109.544 145.414 1.00 133.28 15 ASN B N 1
ATOM 2984 C CA . ASN B 1 33 ? 127.728 109.620 144.485 1.00 137.73 15 ASN B CA 1
ATOM 2985 C C . ASN B 1 33 ? 128.207 109.505 143.041 1.00 138.89 15 ASN B C 1
ATOM 2986 O O . ASN B 1 33 ? 128.937 110.369 142.557 1.00 137.50 15 ASN B O 1
ATOM 2991 N N . PRO B 1 34 ? 127.807 108.426 142.362 1.00 127.17 16 PRO B N 1
ATOM 2992 C CA . PRO B 1 34 ? 128.215 108.260 140.956 1.00 127.36 16 PRO B CA 1
ATOM 2993 C C . PRO B 1 34 ? 127.756 109.392 140.054 1.00 126.64 16 PRO B C 1
ATOM 2994 O O . PRO B 1 34 ? 128.478 109.767 139.122 1.00 127.52 16 PRO B O 1
ATOM 2998 N N . TYR B 1 35 ? 126.566 109.945 140.298 1.00 118.74 17 TYR B N 1
ATOM 2999 C CA . TYR B 1 35 ? 126.085 111.048 139.473 1.00 115.45 17 TYR B CA 1
ATOM 3000 C C . TYR B 1 35 ? 126.896 112.315 139.711 1.00 116.77 17 TYR B C 1
ATOM 3001 O O . TYR B 1 35 ? 127.238 113.029 138.761 1.00 124.04 17 TYR B O 1
ATOM 3010 N N . ALA B 1 36 ? 127.207 112.615 140.972 1.00 121.98 18 ALA B N 1
ATOM 3011 C CA . ALA B 1 36 ? 127.935 113.841 141.284 1.00 121.58 18 ALA B CA 1
ATOM 3012 C C . ALA B 1 36 ? 129.339 113.815 140.695 1.00 123.15 18 ALA B C 1
ATOM 3013 O O . ALA B 1 36 ? 129.808 114.814 140.139 1.00 128.52 18 ALA B O 1
ATOM 3015 N N . ARG B 1 37 ? 130.027 112.677 140.806 1.00 127.54 19 ARG B N 1
ATOM 3016 C CA . ARG B 1 37 ? 131.410 112.613 140.347 1.00 131.38 19 ARG B CA 1
ATOM 3017 C C . ARG B 1 37 ? 131.499 112.717 138.830 1.00 132.52 19 ARG B C 1
ATOM 3018 O O . ARG B 1 37 ? 132.475 113.257 138.297 1.00 130.99 19 ARG B O 1
ATOM 3026 N N . GLN B 1 38 ? 130.495 112.202 138.117 1.00 120.62 20 GLN B N 1
ATOM 3027 C CA . GLN B 1 38 ? 130.480 112.339 136.665 1.00 118.07 20 GLN B CA 1
ATOM 3028 C C . GLN B 1 38 ? 130.342 113.799 136.254 1.00 117.76 20 GLN B C 1
ATOM 3029 O O . GLN B 1 38 ? 130.973 114.244 135.289 1.00 121.59 20 GLN B O 1
ATOM 3035 N N . LEU B 1 39 ? 129.514 114.560 136.971 1.00 107.31 21 LEU B N 1
ATOM 3036 C CA . LEU B 1 39 ? 129.337 115.970 136.640 1.00 111.35 21 LEU B CA 1
ATOM 3037 C C . LEU B 1 39 ? 130.589 116.779 136.962 1.00 110.24 21 LEU B C 1
ATOM 3038 O O . LEU B 1 39 ? 130.939 117.709 136.226 1.00 107.27 21 LEU B O 1
ATOM 3043 N N . ARG B 1 40 ? 131.275 116.442 138.056 1.00 119.35 22 ARG B N 1
ATOM 3044 C CA . ARG B 1 40 ? 132.433 117.227 138.474 1.00 116.96 22 ARG B CA 1
ATOM 3045 C C . ARG B 1 40 ? 133.596 117.065 137.503 1.00 119.18 22 ARG B C 1
ATOM 3046 O O . ARG B 1 40 ? 134.192 118.056 137.065 1.00 123.58 22 ARG B O 1
ATOM 3054 N N . ASN B 1 41 ? 133.936 115.824 137.153 1.00 118.69 23 ASN B N 1
ATOM 3055 C CA . ASN B 1 41 ? 135.107 115.597 136.315 1.00 124.80 23 ASN B CA 1
ATOM 3056 C C . ASN B 1 41 ? 134.849 115.890 134.843 1.00 124.93 23 ASN B C 1
ATOM 3057 O O . ASN B 1 41 ? 135.802 115.898 134.057 1.00 125.18 23 ASN B O 1
ATOM 3062 N N . GLY B 1 42 ? 133.607 116.126 134.455 1.00 114.64 24 GLY B N 1
ATOM 3063 C CA . GLY B 1 42 ? 133.331 116.443 133.064 1.00 114.37 24 GLY B CA 1
ATOM 3064 C C . GLY B 1 42 ? 133.077 115.204 132.230 1.00 118.63 24 GLY B C 1
ATOM 3065 O O . GLY B 1 42 ? 133.503 114.096 132.554 1.00 120.54 24 GLY B O 1
ATOM 3066 N N . PHE B 1 43 ? 132.362 115.403 131.128 1.00 105.93 25 PHE B N 1
ATOM 3067 C CA . PHE B 1 43 ? 131.971 114.327 130.226 1.00 99.71 25 PHE B CA 1
ATOM 3068 C C . PHE B 1 43 ? 132.162 114.756 128.779 1.00 102.73 25 PHE B C 1
ATOM 3069 O O . PHE B 1 43 ? 131.335 114.482 127.907 1.00 103.98 25 PHE B O 1
ATOM 3077 N N . ARG B 1 44 ? 133.271 115.437 128.502 1.00 125.32 26 ARG B N 1
ATOM 3078 C CA . ARG B 1 44 ? 133.563 115.848 127.138 1.00 123.57 26 ARG B CA 1
ATOM 3079 C C . ARG B 1 44 ? 133.680 114.625 126.233 1.00 119.84 26 ARG B C 1
ATOM 3080 O O . ARG B 1 44 ? 133.893 113.498 126.690 1.00 121.76 26 ARG B O 1
ATOM 3088 N N . TRP B 1 45 ? 133.517 114.863 124.934 1.00 92.42 27 TRP B N 1
ATOM 3089 C CA . TRP B 1 45 ? 133.454 113.831 123.903 1.00 99.77 27 TRP B CA 1
ATOM 3090 C C . TRP B 1 45 ? 132.212 112.955 124.027 1.00 106.76 27 TRP B C 1
ATOM 3091 O O . TRP B 1 45 ? 132.112 111.930 123.342 1.00 110.38 27 TRP B O 1
ATOM 3102 N N . LEU B 1 46 ? 131.268 113.331 124.893 1.00 93.24 28 LEU B N 1
ATOM 3103 C CA . LEU B 1 46 ? 129.916 112.767 124.917 1.00 95.45 28 LEU B CA 1
ATOM 3104 C C . LEU B 1 46 ? 129.932 111.262 125.202 1.00 101.93 28 LEU B C 1
ATOM 3105 O O . LEU B 1 46 ? 129.507 110.442 124.388 1.00 104.74 28 LEU B O 1
ATOM 3110 N N . ARG B 1 47 ? 130.429 110.909 126.386 1.00 109.44 29 ARG B N 1
ATOM 3111 C CA . ARG B 1 47 ? 130.461 109.515 126.805 1.00 102.49 29 ARG B CA 1
ATOM 3112 C C . ARG B 1 47 ? 130.367 109.430 128.321 1.00 107.55 29 ARG B C 1
ATOM 3113 O O . ARG B 1 47 ? 131.060 110.159 129.035 1.00 109.29 29 ARG B O 1
ATOM 3121 N N . PHE B 1 48 ? 129.512 108.531 128.799 1.00 111.69 30 PHE B N 1
ATOM 3122 C CA . PHE B 1 48 ? 129.338 108.250 130.217 1.00 114.39 30 PHE B CA 1
ATOM 3123 C C . PHE B 1 48 ? 130.065 106.966 130.591 1.00 113.29 30 PHE B C 1
ATOM 3124 O O . PHE B 1 48 ? 130.648 106.280 129.748 1.00 114.42 30 PHE B O 1
ATOM 3132 N N . GLU B 1 49 ? 130.021 106.648 131.881 1.00 129.16 31 GLU B N 1
ATOM 3133 C CA . GLU B 1 49 ? 130.512 105.362 132.350 1.00 130.32 31 GLU B CA 1
ATOM 3134 C C . GLU B 1 49 ? 129.557 104.261 131.901 1.00 134.42 31 GLU B C 1
ATOM 3135 O O . GLU B 1 49 ? 128.397 104.519 131.568 1.00 139.50 31 GLU B O 1
ATOM 3141 N N . LYS B 1 50 ? 130.062 103.023 131.884 1.00 140.67 32 LYS B N 1
ATOM 3142 C CA . LYS B 1 50 ? 129.302 101.908 131.322 1.00 144.03 32 LYS B CA 1
ATOM 3143 C C . LYS B 1 50 ? 127.924 101.803 131.969 1.00 143.75 32 LYS B C 1
ATOM 3144 O O . LYS B 1 50 ? 126.910 101.691 131.269 1.00 138.71 32 LYS B O 1
ATOM 3150 N N . GLU B 1 51 ? 127.862 101.845 133.302 1.00 144.69 33 GLU B N 1
ATOM 3151 C CA . GLU B 1 51 ? 126.569 101.765 133.974 1.00 142.57 33 GLU B CA 1
ATOM 3152 C C . GLU B 1 51 ? 125.753 103.023 133.716 1.00 141.95 33 GLU B C 1
ATOM 3153 O O . GLU B 1 51 ? 124.555 102.943 133.418 1.00 142.40 33 GLU B O 1
ATOM 3159 N N . LEU B 1 52 ? 126.383 104.195 133.823 1.00 128.86 34 LEU B N 1
ATOM 3160 C CA . LEU B 1 52 ? 125.667 105.445 133.587 1.00 127.63 34 LEU B CA 1
ATOM 3161 C C . LEU B 1 52 ? 125.174 105.536 132.149 1.00 126.50 34 LEU B C 1
ATOM 3162 O O . LEU B 1 52 ? 124.049 105.983 131.899 1.00 123.43 34 LEU B O 1
ATOM 3167 N N . GLU B 1 53 ? 126.003 105.115 131.190 1.00 129.92 35 GLU B N 1
ATOM 3168 C CA . GLU B 1 53 ? 125.591 105.151 129.791 1.00 129.74 35 GLU B CA 1
ATOM 3169 C C . GLU B 1 53 ? 124.391 104.243 129.553 1.00 129.30 35 GLU B C 1
ATOM 3170 O O . GLU B 1 53 ? 123.459 104.610 128.828 1.00 131.56 35 GLU B O 1
ATOM 3176 N N . ASN B 1 54 ? 124.394 103.056 130.164 1.00 129.16 36 ASN B N 1
ATOM 3177 C CA . ASN B 1 54 ? 123.247 102.162 130.047 1.00 132.95 36 ASN B CA 1
ATOM 3178 C C . ASN B 1 54 ? 121.997 102.796 130.642 1.00 132.91 36 ASN B C 1
ATOM 3179 O O . ASN B 1 54 ? 120.902 102.675 130.081 1.00 126.60 36 ASN B O 1
ATOM 3184 N N . GLU B 1 55 ? 122.140 103.469 131.785 1.00 134.80 37 GLU B N 1
ATOM 3185 C CA . GLU B 1 55 ? 121.018 104.214 132.344 1.00 132.30 37 GLU B CA 1
ATOM 3186 C C . GLU B 1 55 ? 120.595 105.344 131.414 1.00 135.06 37 GLU B C 1
ATOM 3187 O O . GLU B 1 55 ? 119.397 105.590 131.228 1.00 132.60 37 GLU B O 1
ATOM 3193 N N . PHE B 1 56 ? 121.566 106.045 130.823 1.00 110.81 38 PHE B N 1
ATOM 3194 C CA . PHE B 1 56 ? 121.237 107.131 129.907 1.00 98.74 38 PHE B CA 1
ATOM 3195 C C . PHE B 1 56 ? 120.515 106.617 128.669 1.00 109.92 38 PHE B C 1
ATOM 3196 O O . PHE B 1 56 ? 119.552 107.239 128.204 1.00 113.73 38 PHE B O 1
ATOM 3204 N N . ARG B 1 57 ? 120.965 105.486 128.118 1.00 123.80 39 ARG B N 1
ATOM 3205 C CA . ARG B 1 57 ? 120.306 104.930 126.940 1.00 120.10 39 ARG B CA 1
ATOM 3206 C C . ARG B 1 57 ? 118.853 104.587 127.237 1.00 118.90 39 ARG B C 1
ATOM 3207 O O . ARG B 1 57 ? 117.965 104.851 126.418 1.00 120.42 39 ARG B O 1
ATOM 3215 N N . GLU B 1 58 ? 118.591 103.998 128.405 1.00 119.38 40 GLU B N 1
ATOM 3216 C CA . GLU B 1 58 ? 117.213 103.749 128.810 1.00 121.05 40 GLU B CA 1
ATOM 3217 C C . GLU B 1 58 ? 116.452 105.058 128.971 1.00 120.28 40 GLU B C 1
ATOM 3218 O O . GLU B 1 58 ? 115.273 105.149 128.611 1.00 116.27 40 GLU B O 1
ATOM 3224 N N . PHE B 1 59 ? 117.111 106.081 129.516 1.00 114.31 41 PHE B N 1
ATOM 3225 C CA . PHE B 1 59 ? 116.497 107.402 129.591 1.00 115.10 41 PHE B CA 1
ATOM 3226 C C . PHE B 1 59 ? 116.215 107.950 128.198 1.00 112.60 41 PHE B C 1
ATOM 3227 O O . PHE B 1 59 ? 115.153 108.532 127.948 1.00 111.06 41 PHE B O 1
ATOM 3235 N N . LEU B 1 60 ? 117.165 107.778 127.276 1.00 104.40 42 LEU B N 1
ATOM 3236 C CA . LEU B 1 60 ? 116.963 108.247 125.910 1.00 104.12 42 LEU B CA 1
ATOM 3237 C C . LEU B 1 60 ? 115.808 107.516 125.238 1.00 113.56 42 LEU B C 1
ATOM 3238 O O . LEU B 1 60 ? 114.961 108.141 124.590 1.00 116.86 42 LEU B O 1
ATOM 3243 N N . SER B 1 61 ? 115.754 106.190 125.385 1.00 121.62 43 SER B N 1
ATOM 3244 C CA . SER B 1 61 ? 114.690 105.417 124.755 1.00 115.35 43 SER B CA 1
ATOM 3245 C C . SER B 1 61 ? 113.330 105.754 125.352 1.00 116.23 43 SER B C 1
ATOM 3246 O O . SER B 1 61 ? 112.327 105.820 124.632 1.00 115.52 43 SER B O 1
ATOM 3249 N N . TRP B 1 62 ? 113.275 105.963 126.669 1.00 128.44 44 TRP B N 1
ATOM 3250 C CA . TRP B 1 62 ? 112.002 106.248 127.323 1.00 131.62 44 TRP B CA 1
ATOM 3251 C C . TRP B 1 62 ? 111.407 107.566 126.845 1.00 133.38 44 TRP B C 1
ATOM 3252 O O . TRP B 1 62 ? 110.194 107.664 126.628 1.00 134.70 44 TRP B O 1
ATOM 3263 N N . ASN B 1 63 ? 112.238 108.590 126.678 1.00 118.43 45 ASN B N 1
ATOM 3264 C CA . ASN B 1 63 ? 111.765 109.921 126.328 1.00 112.27 45 ASN B CA 1
ATOM 3265 C C . ASN B 1 63 ? 111.639 110.138 124.827 1.00 115.66 45 ASN B C 1
ATOM 3266 O O . ASN B 1 63 ? 111.140 111.188 124.409 1.00 117.62 45 ASN B O 1
ATOM 3271 N N . SER B 1 64 ? 112.070 109.178 124.008 1.00 115.28 46 SER B N 1
ATOM 3272 C CA . SER B 1 64 ? 112.027 109.316 122.557 1.00 113.43 46 SER B CA 1
ATOM 3273 C C . SER B 1 64 ? 110.861 108.555 121.940 1.00 113.37 46 SER B C 1
ATOM 3274 O O . SER B 1 64 ? 110.818 108.380 120.719 1.00 115.78 46 SER B O 1
ATOM 3277 N N . LEU B 1 65 ? 109.915 108.091 122.759 1.00 115.76 47 LEU B N 1
ATOM 3278 C CA . LEU B 1 65 ? 108.751 107.394 122.221 1.00 118.16 47 LEU B CA 1
ATOM 3279 C C . LEU B 1 65 ? 107.921 108.315 121.336 1.00 118.90 47 LEU B C 1
ATOM 3280 O O . LEU B 1 65 ? 107.455 107.908 120.265 1.00 126.90 47 LEU B O 1
ATOM 3285 N N . MET B 1 66 ? 107.721 109.562 121.769 1.00 87.95 48 MET B N 1
ATOM 3286 C CA . MET B 1 66 ? 106.974 110.511 120.951 1.00 87.40 48 MET B CA 1
ATOM 3287 C C . MET B 1 66 ? 107.710 110.831 119.658 1.00 99.02 48 MET B C 1
ATOM 3288 O O . MET B 1 66 ? 107.079 110.987 118.607 1.00 109.07 48 MET B O 1
ATOM 3293 N N . GLN B 1 67 ? 109.038 110.935 119.716 1.00 112.32 49 GLN B N 1
ATOM 3294 C CA . GLN B 1 67 ? 109.809 111.261 118.521 1.00 117.18 49 GLN B CA 1
ATOM 3295 C C . GLN B 1 67 ? 109.684 110.170 117.466 1.00 121.02 49 GLN B C 1
ATOM 3296 O O . GLN B 1 67 ? 109.641 110.461 116.265 1.00 124.51 49 GLN B O 1
ATOM 3302 N N . ARG B 1 68 ? 109.629 108.907 117.893 1.00 97.52 50 ARG B N 1
ATOM 3303 C CA . ARG B 1 68 ? 109.469 107.813 116.942 1.00 86.44 50 ARG B CA 1
ATOM 3304 C C . ARG B 1 68 ? 108.142 107.915 116.204 1.00 94.49 50 ARG B C 1
ATOM 3305 O O . ARG B 1 68 ? 108.058 107.583 115.016 1.00 103.01 50 ARG B O 1
ATOM 3313 N N . ARG B 1 69 ? 107.090 108.359 116.894 1.00 109.20 51 ARG B N 1
ATOM 3314 C CA . ARG B 1 69 ? 105.787 108.501 116.252 1.00 112.80 51 ARG B CA 1
ATOM 3315 C C . ARG B 1 69 ? 105.831 109.545 115.143 1.00 109.34 51 ARG B C 1
ATOM 3316 O O . ARG B 1 69 ? 105.259 109.347 114.065 1.00 116.24 51 ARG B O 1
ATOM 3324 N N . ALA B 1 70 ? 106.503 110.670 115.393 1.00 96.72 52 ALA B N 1
ATOM 3325 C CA . ALA B 1 70 ? 106.598 111.711 114.376 1.00 103.90 52 ALA B CA 1
ATOM 3326 C C . ALA B 1 70 ? 107.511 111.288 113.232 1.00 103.27 52 ALA B C 1
ATOM 3327 O O . ALA B 1 70 ? 107.263 111.632 112.071 1.00 104.38 52 ALA B O 1
ATOM 3329 N N . ALA B 1 71 ? 108.579 110.549 113.542 1.00 93.08 53 ALA B N 1
ATOM 3330 C CA . ALA B 1 71 ? 109.522 110.138 112.507 1.00 95.53 53 ALA B CA 1
ATOM 3331 C C . ALA B 1 71 ? 108.872 109.198 111.501 1.00 95.42 53 ALA B C 1
ATOM 3332 O O . ALA B 1 71 ? 109.123 109.297 110.295 1.00 100.41 53 ALA B O 1
ATOM 3334 N N . ILE B 1 72 ? 108.046 108.266 111.977 1.00 93.59 54 ILE B N 1
ATOM 3335 C CA . ILE B 1 72 ? 107.336 107.373 111.066 1.00 91.35 54 ILE B CA 1
ATOM 3336 C C . ILE B 1 72 ? 106.347 108.163 110.219 1.00 89.03 54 ILE B C 1
ATOM 3337 O O . ILE B 1 72 ? 106.199 107.921 109.016 1.00 102.28 54 ILE B O 1
ATOM 3342 N N . GLY B 1 73 ? 105.658 109.122 110.837 1.00 87.52 55 GLY B N 1
ATOM 3343 C CA . GLY B 1 73 ? 104.678 109.905 110.101 1.00 91.34 55 GLY B CA 1
ATOM 3344 C C . GLY B 1 73 ? 105.301 110.757 109.012 1.00 102.19 55 GLY B C 1
ATOM 3345 O O . GLY B 1 73 ? 104.775 110.849 107.901 1.00 109.57 55 GLY B O 1
ATOM 3346 N N . VAL B 1 74 ? 106.430 111.400 109.318 1.00 98.01 56 VAL B N 1
ATOM 3347 C CA . VAL B 1 74 ? 107.058 112.284 108.340 1.00 92.35 56 VAL B CA 1
ATOM 3348 C C . VAL B 1 74 ? 107.664 111.479 107.194 1.00 87.53 56 VAL B C 1
ATOM 3349 O O . VAL B 1 74 ? 107.597 111.891 106.031 1.00 91.83 56 VAL B O 1
ATOM 3353 N N . ALA B 1 75 ? 108.258 110.321 107.498 1.00 92.03 57 ALA B N 1
ATOM 3354 C CA . ALA B 1 75 ? 108.845 109.495 106.447 1.00 92.78 57 ALA B CA 1
ATOM 3355 C C . ALA B 1 75 ? 107.779 108.995 105.482 1.00 91.92 57 ALA B C 1
ATOM 3356 O O . ALA B 1 75 ? 108.010 108.926 104.270 1.00 92.66 57 ALA B O 1
ATOM 3358 N N . PHE B 1 76 ? 106.608 108.629 106.005 1.00 105.87 58 PHE B N 1
ATOM 3359 C CA . PHE B 1 76 ? 105.492 108.262 105.140 1.00 104.25 58 PHE B CA 1
ATOM 3360 C C . PHE B 1 76 ? 105.028 109.451 104.307 1.00 106.18 58 PHE B C 1
ATOM 3361 O O . PHE B 1 76 ? 104.717 109.303 103.120 1.00 112.41 58 PHE B O 1
ATOM 3369 N N . LEU B 1 77 ? 104.965 110.637 104.914 1.00 90.24 59 LEU B N 1
ATOM 3370 C CA . LEU B 1 77 ? 104.573 111.829 104.169 1.00 97.35 59 LEU B CA 1
ATOM 3371 C C . LEU B 1 77 ? 105.600 112.179 103.098 1.00 106.27 59 LEU B C 1
ATOM 3372 O O . LEU B 1 77 ? 105.236 112.528 101.970 1.00 106.62 59 LEU B O 1
ATOM 3377 N N . ILE B 1 78 ? 106.889 112.095 103.435 1.00 99.93 60 ILE B N 1
ATOM 3378 C CA . ILE B 1 78 ? 107.931 112.500 102.494 1.00 89.68 60 ILE B CA 1
ATOM 3379 C C . ILE B 1 78 ? 107.936 111.593 101.272 1.00 94.82 60 ILE B C 1
ATOM 3380 O O . ILE B 1 78 ? 107.969 112.067 100.130 1.00 104.68 60 ILE B O 1
ATOM 3385 N N . TRP B 1 79 ? 107.892 110.279 101.487 1.00 91.55 61 TRP B N 1
ATOM 3386 C CA . TRP B 1 79 ? 107.931 109.353 100.360 1.00 87.77 61 TRP B CA 1
ATOM 3387 C C . TRP B 1 79 ? 106.657 109.436 99.532 1.00 86.83 61 TRP B C 1
ATOM 3388 O O . TRP B 1 79 ? 106.689 109.238 98.313 1.00 101.15 61 TRP B O 1
ATOM 3399 N N . ALA B 1 80 ? 105.524 109.723 100.175 1.00 93.34 62 ALA B N 1
ATOM 3400 C CA . ALA B 1 80 ? 104.298 109.961 99.424 1.00 98.17 62 ALA B CA 1
ATOM 3401 C C . ALA B 1 80 ? 104.434 111.191 98.538 1.00 97.88 62 ALA B C 1
ATOM 3402 O O . ALA B 1 80 ? 103.940 111.209 97.405 1.00 100.61 62 ALA B O 1
ATOM 3404 N N . LEU B 1 81 ? 105.101 112.232 99.041 1.00 101.03 63 LEU B N 1
ATOM 3405 C CA . LEU B 1 81 ? 105.322 113.432 98.241 1.00 107.19 63 LEU B CA 1
ATOM 3406 C C . LEU B 1 81 ? 106.255 113.142 97.069 1.00 110.01 63 LEU B C 1
ATOM 3407 O O . LEU B 1 81 ? 106.134 113.755 96.003 1.00 112.03 63 LEU B O 1
ATOM 3412 N N . PHE B 1 82 ? 107.197 112.215 97.252 1.00 102.81 64 PHE B N 1
ATOM 3413 C CA . PHE B 1 82 ? 108.081 111.831 96.155 1.00 99.92 64 PHE B CA 1
ATOM 3414 C C . PHE B 1 82 ? 107.300 111.193 95.014 1.00 95.77 64 PHE B C 1
ATOM 3415 O O . PHE B 1 82 ? 107.578 111.454 93.838 1.00 91.93 64 PHE B O 1
ATOM 3423 N N . ILE B 1 83 ? 106.326 110.343 95.342 1.00 92.60 65 ILE B N 1
ATOM 3424 C CA . ILE B 1 83 ? 105.602 109.599 94.314 1.00 90.94 65 ILE B CA 1
ATOM 3425 C C . ILE B 1 83 ? 104.763 110.541 93.460 1.00 100.93 65 ILE B C 1
ATOM 3426 O O . ILE B 1 83 ? 104.784 110.473 92.225 1.00 107.57 65 ILE B O 1
ATOM 3431 N N . VAL B 1 84 ? 104.005 111.432 94.103 1.00 98.35 66 VAL B N 1
ATOM 3432 C CA . VAL B 1 84 ? 103.153 112.348 93.352 1.00 95.09 66 VAL B CA 1
ATOM 3433 C C . VAL B 1 84 ? 103.998 113.290 92.506 1.00 102.16 66 VAL B C 1
ATOM 3434 O O . VAL B 1 84 ? 103.650 113.598 91.360 1.00 114.77 66 VAL B O 1
ATOM 3438 N N . ALA B 1 85 ? 105.126 113.754 93.049 1.00 102.95 67 ALA B N 1
ATOM 3439 C CA . ALA B 1 85 ? 106.006 114.630 92.283 1.00 103.73 67 ALA B CA 1
ATOM 3440 C C . ALA B 1 85 ? 106.559 113.920 91.056 1.00 99.44 67 ALA B C 1
ATOM 3441 O O . ALA B 1 85 ? 106.611 114.499 89.966 1.00 88.03 67 ALA B O 1
ATOM 3443 N N . ASP B 1 86 ? 106.971 112.660 91.213 1.00 103.71 68 ASP B N 1
ATOM 3444 C CA . ASP B 1 86 ? 107.523 111.916 90.086 1.00 102.86 68 ASP B CA 1
ATOM 3445 C C . ASP B 1 86 ? 106.491 111.727 88.983 1.00 104.17 68 ASP B C 1
ATOM 3446 O O . ASP B 1 86 ? 106.799 111.903 87.799 1.00 105.26 68 ASP B O 1
ATOM 3451 N N . TRP B 1 87 ? 105.258 111.370 89.350 1.00 115.51 69 TRP B N 1
ATOM 3452 C CA . TRP B 1 87 ? 104.231 111.124 88.343 1.00 114.23 69 TRP B CA 1
ATOM 3453 C C . TRP B 1 87 ? 103.882 112.395 87.580 1.00 116.37 69 TRP B C 1
ATOM 3454 O O . TRP B 1 87 ? 103.665 112.359 86.364 1.00 117.23 69 TRP B O 1
ATOM 3465 N N . MET B 1 88 ? 103.817 113.526 88.275 1.00 121.84 70 MET B N 1
ATOM 3466 C CA . MET B 1 88 ? 103.461 114.795 87.658 1.00 124.87 70 MET B CA 1
ATOM 3467 C C . MET B 1 88 ? 104.627 115.449 86.927 1.00 127.02 70 MET B C 1
ATOM 3468 O O . MET B 1 88 ? 104.423 116.453 86.236 1.00 124.84 70 MET B O 1
ATOM 3473 N N . MET B 1 89 ? 105.831 114.895 87.040 1.00 125.99 71 MET B N 1
ATOM 3474 C CA . MET B 1 89 ? 107.022 115.469 86.426 1.00 124.06 71 MET B CA 1
ATOM 3475 C C . MET B 1 89 ? 107.486 114.726 85.185 1.00 120.06 71 MET B C 1
ATOM 3476 O O . MET B 1 89 ? 107.752 115.360 84.163 1.00 123.69 71 MET B O 1
ATOM 3481 N N . VAL B 1 90 ? 107.587 113.400 85.232 1.00 123.68 72 VAL B N 1
ATOM 3482 C CA . VAL B 1 90 ? 108.066 112.615 84.099 1.00 130.05 72 VAL B CA 1
ATOM 3483 C C . VAL B 1 90 ? 106.876 112.180 83.256 1.00 133.54 72 VAL B C 1
ATOM 3484 O O . VAL B 1 90 ? 105.811 111.837 83.786 1.00 137.05 72 VAL B O 1
ATOM 3488 N N . ASP B 1 91 ? 107.044 112.229 81.938 1.00 147.38 73 ASP B N 1
ATOM 3489 C CA . ASP B 1 91 ? 106.000 111.769 81.034 1.00 148.73 73 ASP B CA 1
ATOM 3490 C C . ASP B 1 91 ? 106.037 110.252 80.913 1.00 146.06 73 ASP B C 1
ATOM 3491 O O . ASP B 1 91 ? 107.107 109.643 80.829 1.00 146.02 73 ASP B O 1
ATOM 3496 N N . ILE B 1 92 ? 104.855 109.640 80.903 1.00 130.26 74 ILE B N 1
ATOM 3497 C CA . ILE B 1 92 ? 104.739 108.186 80.901 1.00 130.51 74 ILE B CA 1
ATOM 3498 C C . ILE B 1 92 ? 104.573 107.702 79.467 1.00 130.64 74 ILE B C 1
ATOM 3499 O O . ILE B 1 92 ? 104.983 106.587 79.123 1.00 130.62 74 ILE B O 1
ATOM 3504 N N . ARG B 1 93 ? 103.987 108.546 78.615 1.00 142.97 75 ARG B N 1
ATOM 3505 C CA . ARG B 1 93 ? 103.740 108.159 77.231 1.00 146.90 75 ARG B CA 1
ATOM 3506 C C . ARG B 1 93 ? 105.025 107.876 76.465 1.00 146.52 75 ARG B C 1
ATOM 3507 O O . ARG B 1 93 ? 105.007 107.077 75.523 1.00 147.12 75 ARG B O 1
ATOM 3515 N N . LEU B 1 94 ? 106.135 108.508 76.842 1.00 133.99 76 LEU B N 1
ATOM 3516 C CA . LEU B 1 94 ? 107.413 108.263 76.186 1.00 133.92 76 LEU B CA 1
ATOM 3517 C C . LEU B 1 94 ? 108.315 107.316 76.961 1.00 131.28 76 LEU B C 1
ATOM 3518 O O . LEU B 1 94 ? 109.103 106.591 76.347 1.00 130.97 76 LEU B O 1
ATOM 3523 N N . HIS B 1 95 ? 108.224 107.305 78.290 1.00 125.43 77 HIS B N 1
ATOM 3524 C CA . HIS B 1 95 ? 109.029 106.426 79.137 1.00 127.52 77 HIS B CA 1
ATOM 3525 C C . HIS B 1 95 ? 108.120 105.759 80.160 1.00 132.65 77 HIS B C 1
ATOM 3526 O O . HIS B 1 95 ? 108.130 106.120 81.345 1.00 130.99 77 HIS B O 1
ATOM 3533 N N . PRO B 1 96 ? 107.318 104.779 79.739 1.00 141.78 78 PRO B N 1
ATOM 3534 C CA . PRO B 1 96 ? 106.424 104.107 80.690 1.00 139.84 78 PRO B CA 1
ATOM 3535 C C . PRO B 1 96 ? 107.160 103.113 81.572 1.00 140.44 78 PRO B C 1
ATOM 3536 O O . PRO B 1 96 ? 106.807 102.928 82.741 1.00 142.34 78 PRO B O 1
ATOM 3540 N N . SER B 1 97 ? 108.186 102.465 81.016 1.00 135.46 79 SER B N 1
ATOM 3541 C CA . SER B 1 97 ? 108.948 101.486 81.784 1.00 132.99 79 SER B CA 1
ATOM 3542 C C . SER B 1 97 ? 109.682 102.141 82.948 1.00 136.36 79 SER B C 1
ATOM 3543 O O . SER B 1 97 ? 109.732 101.581 84.049 1.00 137.84 79 SER B O 1
ATOM 3546 N N . LEU B 1 98 ? 110.260 103.323 82.723 1.00 122.69 80 LEU B N 1
ATOM 3547 C CA . LEU B 1 98 ? 110.940 104.036 83.801 1.00 118.83 80 LEU B CA 1
ATOM 3548 C C . LEU B 1 98 ? 109.971 104.390 84.920 1.00 124.63 80 LEU B C 1
ATOM 3549 O O . LEU B 1 98 ? 110.292 104.245 86.105 1.00 130.35 80 LEU B O 1
ATOM 3554 N N . PHE B 1 99 ? 108.777 104.863 84.561 1.00 124.85 81 PHE B N 1
ATOM 3555 C CA . PHE B 1 99 ? 107.789 105.218 85.573 1.00 128.71 81 PHE B CA 1
ATOM 3556 C C . PHE B 1 99 ? 107.371 104.001 86.387 1.00 123.27 81 PHE B C 1
ATOM 3557 O O . PHE B 1 99 ? 107.203 104.089 87.608 1.00 116.72 81 PHE B O 1
ATOM 3565 N N . GLU B 1 100 ? 107.188 102.858 85.724 1.00 131.24 82 GLU B N 1
ATOM 3566 C CA . GLU B 1 100 ? 106.768 101.652 86.430 1.00 133.46 82 GLU B CA 1
ATOM 3567 C C . GLU B 1 100 ? 107.837 101.175 87.405 1.00 132.76 82 GLU B C 1
ATOM 3568 O O . GLU B 1 100 ? 107.524 100.785 88.536 1.00 138.52 82 GLU B O 1
ATOM 3574 N N . GLN B 1 101 ? 109.103 101.190 86.986 1.00 104.78 83 GLN B N 1
ATOM 3575 C CA . GLN B 1 101 ? 110.171 100.739 87.872 1.00 110.12 83 GLN B CA 1
ATOM 3576 C C . GLN B 1 101 ? 110.310 101.653 89.084 1.00 120.12 83 GLN B C 1
ATOM 3577 O O . GLN B 1 101 ? 110.488 101.176 90.210 1.00 118.99 83 GLN B O 1
ATOM 3583 N N . LEU B 1 102 ? 110.236 102.970 88.872 1.00 122.73 84 LEU B N 1
ATOM 3584 C CA . LEU B 1 102 ? 110.311 103.904 89.991 1.00 113.67 84 LEU B CA 1
ATOM 3585 C C . LEU B 1 102 ? 109.135 103.723 90.939 1.00 112.80 84 LEU B C 1
ATOM 3586 O O . LEU B 1 102 ? 109.304 103.748 92.164 1.00 113.00 84 LEU B O 1
ATOM 3591 N N . LEU B 1 103 ? 107.934 103.538 90.389 1.00 115.07 85 LEU B N 1
ATOM 3592 C CA . LEU B 1 103 ? 106.747 103.391 91.223 1.00 113.55 85 LEU B CA 1
ATOM 3593 C C . LEU B 1 103 ? 106.826 102.131 92.075 1.00 109.51 85 LEU B C 1
ATOM 3594 O O . LEU B 1 103 ? 106.315 102.100 93.200 1.00 112.92 85 LEU B O 1
ATOM 3599 N N . GLY B 1 104 ? 107.457 101.078 91.554 1.00 102.49 86 GLY B N 1
ATOM 3600 C CA . GLY B 1 104 ? 107.615 99.864 92.339 1.00 104.71 86 GLY B CA 1
ATOM 3601 C C . GLY B 1 104 ? 108.530 100.057 93.533 1.00 103.60 86 GLY B C 1
ATOM 3602 O O . GLY B 1 104 ? 108.249 99.577 94.633 1.00 98.38 86 GLY B O 1
ATOM 3603 N N . VAL B 1 105 ? 109.646 100.760 93.328 1.00 106.96 87 VAL B N 1
ATOM 3604 C CA . VAL B 1 105 ? 110.607 100.965 94.409 1.00 109.55 87 VAL B CA 1
ATOM 3605 C C . VAL B 1 105 ? 109.994 101.819 95.512 1.00 111.63 87 VAL B C 1
ATOM 3606 O O . VAL B 1 105 ? 110.128 101.515 96.704 1.00 114.03 87 VAL B O 1
ATOM 3610 N N . ARG B 1 106 ? 109.309 102.899 95.131 1.00 113.15 88 ARG B N 1
ATOM 3611 C CA . ARG B 1 106 ? 108.753 103.812 96.126 1.00 109.35 88 ARG B CA 1
ATOM 3612 C C . ARG B 1 106 ? 107.677 103.135 96.967 1.00 122.38 88 ARG B C 1
ATOM 3613 O O . ARG B 1 106 ? 107.685 103.243 98.199 1.00 122.96 88 ARG B O 1
ATOM 3621 N N . LEU B 1 107 ? 106.738 102.434 96.325 1.00 120.79 89 LEU B N 1
ATOM 3622 C CA . LEU B 1 107 ? 105.714 101.724 97.085 1.00 107.00 89 LEU B CA 1
ATOM 3623 C C . LEU B 1 107 ? 106.306 100.570 97.878 1.00 107.36 89 LEU B C 1
ATOM 3624 O O . LEU B 1 107 ? 105.730 100.159 98.892 1.00 110.77 89 LEU B O 1
ATOM 3629 N N . GLY B 1 108 ? 107.440 100.030 97.433 1.00 118.04 90 GLY B N 1
ATOM 3630 C CA . GLY B 1 108 ? 108.072 98.957 98.179 1.00 124.42 90 GLY B CA 1
ATOM 3631 C C . GLY B 1 108 ? 108.471 99.382 99.578 1.00 125.99 90 GLY B C 1
ATOM 3632 O O . GLY B 1 108 ? 108.216 98.669 100.551 1.00 131.35 90 GLY B O 1
ATOM 3633 N N . MET B 1 109 ? 109.096 100.555 99.700 1.00 123.74 91 MET B N 1
ATOM 3634 C CA . MET B 1 109 ? 109.464 101.052 101.019 1.00 120.79 91 MET B CA 1
ATOM 3635 C C . MET B 1 109 ? 108.244 101.509 101.805 1.00 119.79 91 MET B C 1
ATOM 3636 O O . MET B 1 109 ? 108.215 101.369 103.031 1.00 129.31 91 MET B O 1
ATOM 3641 N N . ILE B 1 110 ? 107.233 102.055 101.124 1.00 110.16 92 ILE B N 1
ATOM 3642 C CA . ILE B 1 110 ? 106.015 102.472 101.813 1.00 114.94 92 ILE B CA 1
ATOM 3643 C C . ILE B 1 110 ? 105.331 101.272 102.453 1.00 114.60 92 ILE B C 1
ATOM 3644 O O . ILE B 1 110 ? 104.912 101.323 103.616 1.00 107.14 92 ILE B O 1
ATOM 3649 N N . GLY B 1 111 ? 105.211 100.173 101.708 1.00 126.40 93 GLY B N 1
ATOM 3650 C CA . GLY B 1 111 ? 104.706 98.946 102.300 1.00 125.16 93 GLY B CA 1
ATOM 3651 C C . GLY B 1 111 ? 105.621 98.416 103.385 1.00 126.97 93 GLY B C 1
ATOM 3652 O O . GLY B 1 111 ? 105.160 97.905 104.408 1.00 129.82 93 GLY B O 1
ATOM 3653 N N . LEU B 1 112 ? 106.934 98.527 103.176 1.00 119.08 94 LEU B N 1
ATOM 3654 C CA . LEU B 1 112 ? 107.882 98.126 104.208 1.00 117.05 94 LEU B CA 1
ATOM 3655 C C . LEU B 1 112 ? 107.852 99.099 105.380 1.00 117.60 94 LEU B C 1
ATOM 3656 O O . LEU B 1 112 ? 108.222 98.742 106.504 1.00 115.18 94 LEU B O 1
ATOM 3661 N N . LEU B 1 113 ? 107.418 100.338 105.137 1.00 121.60 95 LEU B N 1
ATOM 3662 C CA . LEU B 1 113 ? 107.298 101.296 106.230 1.00 117.19 95 LEU B CA 1
ATOM 3663 C C . LEU B 1 113 ? 106.085 100.987 107.096 1.00 119.41 95 LEU B C 1
ATOM 3664 O O . LEU B 1 113 ? 106.056 101.331 108.283 1.00 129.32 95 LEU B O 1
ATOM 3669 N N . LEU B 1 114 ? 105.067 100.343 106.520 1.00 112.02 96 LEU B N 1
ATOM 3670 C CA . LEU B 1 114 ? 103.895 99.955 107.294 1.00 113.49 96 LEU B CA 1
ATOM 3671 C C . LEU B 1 114 ? 104.085 98.630 108.021 1.00 112.90 96 LEU B C 1
ATOM 3672 O O . LEU B 1 114 ? 103.261 98.289 108.876 1.00 112.49 96 LEU B O 1
ATOM 3677 N N . VAL B 1 115 ? 105.139 97.876 107.705 1.00 103.94 97 VAL B N 1
ATOM 3678 C CA . VAL B 1 115 ? 105.411 96.640 108.431 1.00 104.08 97 VAL B CA 1
ATOM 3679 C C . VAL B 1 115 ? 106.338 96.866 109.621 1.00 101.68 97 VAL B C 1
ATOM 3680 O O . VAL B 1 115 ? 106.307 96.077 110.577 1.00 104.18 97 VAL B O 1
ATOM 3684 N N . VAL B 1 116 ? 107.159 97.918 109.596 1.00 109.04 98 VAL B N 1
ATOM 3685 C CA . VAL B 1 116 ? 107.918 98.301 110.781 1.00 115.24 98 VAL B CA 1
ATOM 3686 C C . VAL B 1 116 ? 107.112 99.243 111.667 1.00 113.92 98 VAL B C 1
ATOM 3687 O O . VAL B 1 116 ? 107.453 99.433 112.841 1.00 112.39 98 VAL B O 1
ATOM 3691 N N . TRP B 1 117 ? 106.042 99.827 111.131 1.00 124.69 99 TRP B N 1
ATOM 3692 C CA . TRP B 1 117 ? 105.157 100.691 111.909 1.00 122.56 99 TRP B CA 1
ATOM 3693 C C . TRP B 1 117 ? 104.580 100.021 113.152 1.00 125.04 99 TRP B C 1
ATOM 3694 O O . TRP B 1 117 ? 104.568 100.663 114.215 1.00 125.13 99 TRP B O 1
ATOM 3705 N N . PRO B 1 118 ? 104.084 98.777 113.110 1.00 125.80 100 PRO B N 1
ATOM 3706 C CA . PRO B 1 118 ? 103.589 98.158 114.351 1.00 125.58 100 PRO B CA 1
ATOM 3707 C C . PRO B 1 118 ? 104.673 97.902 115.380 1.00 129.06 100 PRO B C 1
ATOM 3708 O O . PRO B 1 118 ? 104.348 97.695 116.555 1.00 134.35 100 PRO B O 1
ATOM 3712 N N . ALA B 1 119 ? 105.943 97.903 114.984 1.00 116.44 101 ALA B N 1
ATOM 3713 C CA . ALA B 1 119 ? 107.042 97.640 115.901 1.00 114.55 101 ALA B CA 1
ATOM 3714 C C . ALA B 1 119 ? 107.571 98.899 116.574 1.00 111.52 101 ALA B C 1
ATOM 3715 O O . ALA B 1 119 ? 108.538 98.813 117.337 1.00 115.52 101 ALA B O 1
ATOM 3717 N N . ALA B 1 120 ? 106.974 100.060 116.308 1.00 107.72 102 ALA B N 1
ATOM 3718 C CA . ALA B 1 120 ? 107.425 101.310 116.898 1.00 112.44 102 ALA B CA 1
ATOM 3719 C C . ALA B 1 120 ? 106.426 101.925 117.865 1.00 111.79 102 ALA B C 1
ATOM 3720 O O . ALA B 1 120 ? 106.799 102.835 118.612 1.00 116.69 102 ALA B O 1
ATOM 3722 N N . PHE B 1 121 ? 105.177 101.464 117.874 1.00 115.04 103 PHE B N 1
ATOM 3723 C CA . PHE B 1 121 ? 104.179 101.986 118.798 1.00 121.21 103 PHE B CA 1
ATOM 3724 C C . PHE B 1 121 ? 103.934 101.081 119.994 1.00 118.80 103 PHE B C 1
ATOM 3725 O O . PHE B 1 121 ? 103.557 101.574 121.061 1.00 117.38 103 PHE B O 1
ATOM 3733 N N . LEU B 1 122 ? 104.131 99.782 119.844 1.00 120.47 104 LEU B N 1
ATOM 3734 C CA . LEU B 1 122 ? 103.873 98.859 120.938 1.00 125.17 104 LEU B CA 1
ATOM 3735 C C . LEU B 1 122 ? 105.006 98.930 121.952 1.00 126.49 104 LEU B C 1
ATOM 3736 O O . LEU B 1 122 ? 106.163 98.675 121.594 1.00 123.23 104 LEU B O 1
ATOM 3741 N N . PRO B 1 123 ? 104.731 99.273 123.213 1.00 133.32 105 PRO B N 1
ATOM 3742 C CA . PRO B 1 123 ? 105.822 99.390 124.194 1.00 133.82 105 PRO B CA 1
ATOM 3743 C C . PRO B 1 123 ? 106.488 98.069 124.526 1.00 137.01 105 PRO B C 1
ATOM 3744 O O . PRO B 1 123 ? 107.589 98.069 125.092 1.00 141.53 105 PRO B O 1
ATOM 3748 N N . SER B 1 124 ? 105.856 96.940 124.198 1.00 128.91 106 SER B N 1
ATOM 3749 C CA . SER B 1 124 ? 106.397 95.644 124.597 1.00 131.49 106 SER B CA 1
ATOM 3750 C C . SER B 1 124 ? 107.731 95.347 123.923 1.00 130.97 106 SER B C 1
ATOM 3751 O O . SER B 1 124 ? 108.587 94.679 124.515 1.00 131.30 106 SER B O 1
ATOM 3754 N N . LEU B 1 125 ? 107.933 95.830 122.696 1.00 116.72 107 LEU B N 1
ATOM 3755 C CA . LEU B 1 125 ? 109.144 95.534 121.938 1.00 118.57 107 LEU B CA 1
ATOM 3756 C C . LEU B 1 125 ? 109.898 96.794 121.525 1.00 120.35 107 LEU B C 1
ATOM 3757 O O . LEU B 1 125 ? 110.579 96.797 120.495 1.00 118.86 107 LEU B O 1
ATOM 3762 N N . ARG B 1 126 ? 109.806 97.865 122.317 1.00 111.21 108 ARG B N 1
ATOM 3763 C CA . ARG B 1 126 ? 110.537 99.084 121.988 1.00 110.53 108 ARG B CA 1
ATOM 3764 C C . ARG B 1 126 ? 112.043 98.869 122.032 1.00 115.31 108 ARG B C 1
ATOM 3765 O O . ARG B 1 126 ? 112.799 99.644 121.436 1.00 120.72 108 ARG B O 1
ATOM 3773 N N . LYS B 1 127 ? 112.500 97.831 122.736 1.00 127.20 109 LYS B N 1
ATOM 3774 C CA . LYS B 1 127 ? 113.935 97.588 122.851 1.00 127.29 109 LYS B CA 1
ATOM 3775 C C . LYS B 1 127 ? 114.552 97.227 121.506 1.00 126.92 109 LYS B C 1
ATOM 3776 O O . LYS B 1 127 ? 115.659 97.674 121.184 1.00 125.52 109 LYS B O 1
ATOM 3782 N N . VAL B 1 128 ? 113.857 96.412 120.709 1.00 112.50 110 VAL B N 1
ATOM 3783 C CA . VAL B 1 128 ? 114.422 95.969 119.439 1.00 114.04 110 VAL B CA 1
ATOM 3784 C C . VAL B 1 128 ? 114.521 97.128 118.453 1.00 119.74 110 VAL B C 1
ATOM 3785 O O . VAL B 1 128 ? 115.363 97.109 117.546 1.00 113.88 110 VAL B O 1
ATOM 3789 N N . GLY B 1 129 ? 113.685 98.155 118.614 1.00 121.55 111 GLY B N 1
ATOM 3790 C CA . GLY B 1 129 ? 113.755 99.316 117.744 1.00 111.58 111 GLY B CA 1
ATOM 3791 C C . GLY B 1 129 ? 115.040 100.102 117.883 1.00 109.64 111 GLY B C 1
ATOM 3792 O O . GLY B 1 129 ? 115.392 100.863 116.977 1.00 108.66 111 GLY B O 1
ATOM 3793 N N . ASP B 1 130 ? 115.749 99.938 119.001 1.00 137.53 112 ASP B N 1
ATOM 3794 C CA . ASP B 1 130 ? 117.028 100.615 119.180 1.00 139.50 112 ASP B CA 1
ATOM 3795 C C . ASP B 1 130 ? 118.083 100.084 118.217 1.00 138.86 112 ASP B C 1
ATOM 3796 O O . ASP B 1 130 ? 118.993 100.824 117.826 1.00 137.99 112 ASP B O 1
ATOM 3801 N N . ALA B 1 131 ? 117.984 98.813 117.828 1.00 130.33 113 ALA B N 1
ATOM 3802 C CA . ALA B 1 131 ? 118.957 98.217 116.922 1.00 126.37 113 ALA B CA 1
ATOM 3803 C C . ALA B 1 131 ? 118.511 98.244 115.468 1.00 126.39 113 ALA B C 1
ATOM 3804 O O . ALA B 1 131 ? 119.360 98.199 114.570 1.00 126.32 113 ALA B O 1
ATOM 3806 N N . ILE B 1 132 ? 117.200 98.315 115.208 1.00 107.63 114 ILE B N 1
ATOM 3807 C CA . ILE B 1 132 ? 116.702 98.352 113.836 1.00 108.63 114 ILE B CA 1
ATOM 3808 C C . ILE B 1 132 ? 116.485 99.770 113.330 1.00 116.88 114 ILE B C 1
ATOM 3809 O O . ILE B 1 132 ? 116.174 99.952 112.145 1.00 110.00 114 ILE B O 1
ATOM 3814 N N . ALA B 1 133 ? 116.626 100.780 114.190 1.00 113.15 115 ALA B N 1
ATOM 3815 C CA . ALA B 1 133 ? 116.535 102.164 113.725 1.00 100.42 115 ALA B CA 1
ATOM 3816 C C . ALA B 1 133 ? 117.598 102.498 112.688 1.00 95.82 115 ALA B C 1
ATOM 3817 O O . ALA B 1 133 ? 117.262 103.148 111.683 1.00 96.82 115 ALA B O 1
ATOM 3819 N N . PRO B 1 134 ? 118.874 102.122 112.854 1.00 95.65 116 PRO B N 1
ATOM 3820 C CA . PRO B 1 134 ? 119.807 102.269 111.725 1.00 96.62 116 PRO B CA 1
ATOM 3821 C C . PRO B 1 134 ? 119.396 101.463 110.505 1.00 102.43 116 PRO B C 1
ATOM 3822 O O . PRO B 1 134 ? 119.652 101.889 109.372 1.00 103.48 116 PRO B O 1
ATOM 3826 N N . TYR B 1 135 ? 118.774 100.299 110.706 1.00 115.41 117 TYR B N 1
ATOM 3827 C CA . TYR B 1 135 ? 118.304 99.507 109.574 1.00 110.82 117 TYR B CA 1
ATOM 3828 C C . TYR B 1 135 ? 117.194 100.227 108.821 1.00 112.28 117 TYR B C 1
ATOM 3829 O O . TYR B 1 135 ? 117.166 100.222 107.586 1.00 117.93 117 TYR B O 1
ATOM 3838 N N . CYS B 1 136 ? 116.269 100.853 109.548 1.00 103.72 118 CYS B N 1
ATOM 3839 C CA . CYS B 1 136 ? 115.143 101.524 108.913 1.00 104.47 118 CYS B CA 1
ATOM 3840 C C . CYS B 1 136 ? 115.531 102.835 108.245 1.00 109.87 118 CYS B C 1
ATOM 3841 O O . CYS B 1 136 ? 114.736 103.363 107.461 1.00 111.57 118 CYS B O 1
ATOM 3844 N N . LEU B 1 137 ? 116.718 103.373 108.528 1.00 108.66 119 LEU B N 1
ATOM 3845 C CA . LEU B 1 137 ? 117.167 104.626 107.927 1.00 104.37 119 LEU B CA 1
ATOM 3846 C C . LEU B 1 137 ? 118.020 104.390 106.685 1.00 100.07 119 LEU B C 1
ATOM 3847 O O . LEU B 1 137 ? 117.730 104.938 105.618 1.00 99.21 119 LEU B O 1
ATOM 3852 N N . LEU B 1 138 ? 119.077 103.584 106.810 1.00 96.58 120 LEU B N 1
ATOM 3853 C CA . LEU B 1 138 ? 119.958 103.341 105.673 1.00 102.05 120 LEU B CA 1
ATOM 3854 C C . LEU B 1 138 ? 119.212 102.652 104.538 1.00 100.55 120 LEU B C 1
ATOM 3855 O O . LEU B 1 138 ? 119.567 102.811 103.365 1.00 98.76 120 LEU B O 1
ATOM 3860 N N . LEU B 1 139 ? 118.179 101.878 104.869 1.00 99.31 121 LEU B N 1
ATOM 3861 C CA . LEU B 1 139 ? 117.349 101.277 103.831 1.00 102.41 121 LEU B CA 1
ATOM 3862 C C . LEU B 1 139 ? 116.535 102.339 103.102 1.00 104.73 121 LEU B C 1
ATOM 3863 O O . LEU B 1 139 ? 116.297 102.229 101.894 1.00 104.89 121 LEU B O 1
ATOM 3868 N N . ILE B 1 140 ? 116.092 103.371 103.822 1.00 111.13 122 ILE B N 1
ATOM 3869 C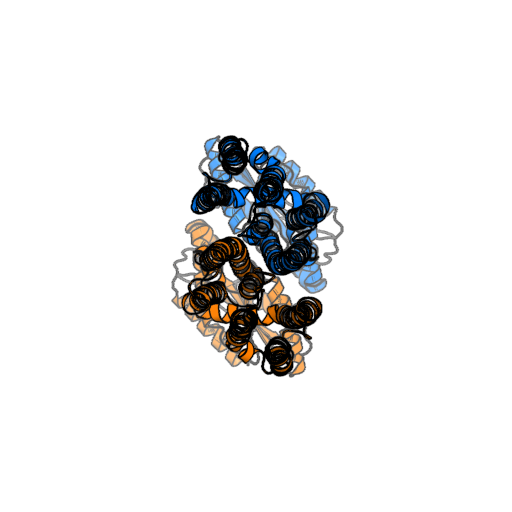 CA . ILE B 1 140 ? 115.413 104.494 103.180 1.00 109.70 122 ILE B CA 1
ATOM 3870 C C . ILE B 1 140 ? 116.375 105.235 102.260 1.00 113.39 122 ILE B C 1
ATOM 3871 O O . ILE B 1 140 ? 116.022 105.618 101.138 1.00 115.66 122 ILE B O 1
ATOM 3876 N N . ASN B 1 141 ? 117.608 105.448 102.725 1.00 104.79 123 ASN B N 1
ATOM 3877 C CA . ASN B 1 141 ? 118.630 106.050 101.875 1.00 96.96 123 ASN B CA 1
ATOM 3878 C C . ASN B 1 141 ? 118.868 105.208 100.630 1.00 105.32 123 ASN B C 1
ATOM 3879 O O . ASN B 1 141 ? 119.109 105.744 99.543 1.00 112.56 123 ASN B O 1
ATOM 3884 N N . LEU B 1 142 ? 118.801 103.882 100.771 1.00 106.52 124 LEU B N 1
ATOM 3885 C CA . LEU B 1 142 ? 119.008 103.001 99.628 1.00 101.19 124 LEU B CA 1
ATOM 3886 C C . LEU B 1 142 ? 117.989 103.262 98.529 1.00 89.33 124 LEU B C 1
ATOM 3887 O O . LEU B 1 142 ? 118.321 103.178 97.342 1.00 94.28 124 LEU B O 1
ATOM 3892 N N . ALA B 1 143 ? 116.751 103.583 98.899 1.00 76.04 125 ALA B N 1
ATOM 3893 C CA . ALA B 1 143 ? 115.723 103.838 97.899 1.00 90.09 125 ALA B CA 1
ATOM 3894 C C . ALA B 1 143 ? 115.872 105.217 97.269 1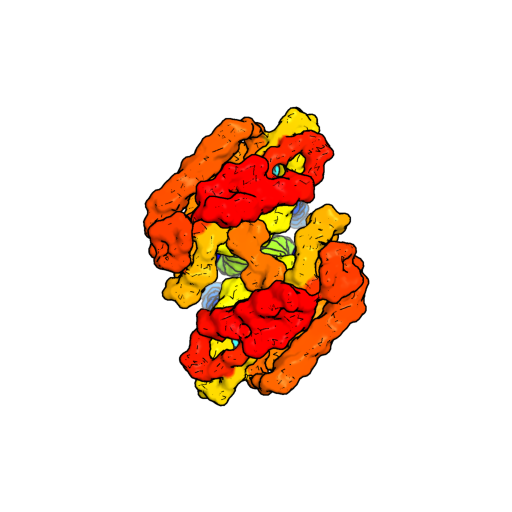.00 100.11 125 ALA B C 1
ATOM 3895 O O . ALA B 1 143 ? 115.463 105.420 96.121 1.00 112.15 125 ALA B O 1
ATOM 3897 N N . VAL B 1 144 ? 116.439 106.177 98.003 1.00 101.52 126 VAL B N 1
ATOM 3898 C CA . VAL B 1 144 ? 116.582 107.535 97.478 1.00 99.71 126 VAL B CA 1
ATOM 3899 C C . VAL B 1 144 ? 117.475 107.535 96.244 1.00 97.63 126 VAL B C 1
ATOM 3900 O O . VAL B 1 144 ? 117.154 108.143 95.217 1.00 100.42 126 VAL B O 1
ATOM 3904 N N . LEU B 1 145 ? 118.614 106.847 96.330 1.00 101.43 127 LEU B N 1
ATOM 3905 C CA . LEU B 1 145 ? 119.500 106.743 95.177 1.00 102.53 127 LEU B CA 1
ATOM 3906 C C . LEU B 1 145 ? 118.956 105.768 94.142 1.00 108.90 127 LEU B C 1
ATOM 3907 O O . LEU B 1 145 ? 119.262 105.893 92.952 1.00 110.04 127 LEU B O 1
ATOM 3912 N N . ALA B 1 146 ? 118.151 104.794 94.574 1.00 102.15 128 ALA B N 1
ATOM 3913 C CA . ALA B 1 146 ? 117.587 103.822 93.644 1.00 91.49 128 ALA B CA 1
ATOM 3914 C C . ALA B 1 146 ? 116.668 104.497 92.634 1.00 96.58 128 ALA B C 1
ATOM 3915 O O . ALA B 1 146 ? 116.635 104.122 91.457 1.00 108.55 128 ALA B O 1
ATOM 3917 N N . CYS B 1 147 ? 115.893 105.485 93.084 1.00 104.88 129 CYS B N 1
ATOM 3918 C CA . CYS B 1 147 ? 115.068 106.251 92.157 1.00 107.30 129 CYS B CA 1
ATOM 3919 C C . CYS B 1 147 ? 115.933 107.029 91.174 1.00 112.24 129 CYS B C 1
ATOM 3920 O O . CYS B 1 147 ? 115.629 107.103 89.978 1.00 119.76 129 CYS B O 1
ATOM 3923 N N . ASP B 1 148 ? 117.064 107.560 91.594 1.00 109.29 130 ASP B N 1
ATOM 3924 C CA . ASP B 1 148 ? 117.836 108.338 90.654 1.00 104.31 130 ASP B CA 1
ATOM 3925 C C . ASP B 1 148 ? 118.584 107.419 89.758 1.00 101.76 130 ASP B C 1
ATOM 3926 O O . ASP B 1 148 ? 118.728 107.693 88.578 1.00 107.72 130 ASP B O 1
ATOM 3931 N N . VAL B 1 149 ? 119.070 106.320 90.298 1.00 104.68 131 VAL B N 1
ATOM 3932 C CA . VAL B 1 149 ? 119.901 105.415 89.509 1.00 105.99 131 VAL B CA 1
ATOM 3933 C C . VAL B 1 149 ? 119.116 104.825 88.342 1.00 105.39 131 VAL B C 1
ATOM 3934 O O . VAL B 1 149 ? 119.661 104.066 87.534 1.00 107.09 131 VAL B O 1
ATOM 3938 N N . LEU B 1 150 ? 117.833 105.166 88.237 1.00 104.55 132 LEU B N 1
ATOM 3939 C CA . LEU B 1 150 ? 117.019 104.681 87.132 1.00 103.54 132 LEU B CA 1
ATOM 3940 C C . LEU B 1 150 ? 116.758 105.735 86.064 1.00 105.90 132 LEU B C 1
ATOM 3941 O O . LEU B 1 150 ? 116.422 105.371 84.933 1.00 108.79 132 LEU B O 1
ATOM 3946 N N . PHE B 1 151 ? 116.907 107.022 86.390 1.00 107.70 133 PHE B N 1
ATOM 3947 C CA . PHE B 1 151 ? 116.735 108.062 85.380 1.00 105.14 133 PHE B CA 1
ATOM 3948 C C . PHE B 1 151 ? 117.765 107.929 84.265 1.00 103.14 133 PHE B C 1
ATOM 3949 O O . PHE B 1 151 ? 117.425 108.030 83.081 1.00 105.63 133 PHE B O 1
ATOM 3957 N N . GLU B 1 152 ? 119.029 107.705 84.622 1.00 114.81 134 GLU B N 1
ATOM 3958 C CA . GLU B 1 152 ? 120.064 107.516 83.615 1.00 117.55 134 GLU B CA 1
ATOM 3959 C C . GLU B 1 152 ? 119.995 106.141 82.963 1.00 122.82 134 GLU B C 1
ATOM 3960 O O . GLU B 1 152 ? 120.452 105.987 81.825 1.00 125.53 134 GLU B O 1
ATOM 3966 N N . TRP B 1 153 ? 119.429 105.146 83.650 1.00 114.28 135 TRP B N 1
ATOM 3967 C CA . TRP B 1 153 ? 119.244 103.834 83.037 1.00 110.54 135 TRP B CA 1
ATOM 3968 C C . TRP B 1 153 ? 118.345 103.929 81.812 1.00 108.95 135 TRP B C 1
ATOM 3969 O O . TRP B 1 153 ? 118.605 103.286 80.789 1.00 106.76 135 TRP B O 1
ATOM 3980 N N . HIS B 1 154 ? 117.289 104.731 81.895 1.00 107.13 136 HIS B N 1
ATOM 3981 C CA . HIS B 1 154 ? 116.371 104.925 80.784 1.00 109.57 136 HIS B CA 1
ATOM 3982 C C . HIS B 1 154 ? 116.708 106.156 79.951 1.00 116.70 136 HIS B C 1
ATOM 3983 O O . HIS B 1 154 ? 115.909 106.546 79.094 1.00 119.60 136 HIS B O 1
ATOM 3990 N N . GLY B 1 155 ? 117.863 106.770 80.183 1.00 125.27 137 GLY B N 1
ATOM 3991 C CA . GLY B 1 155 ? 118.303 107.900 79.382 1.00 124.07 137 GLY B CA 1
ATOM 3992 C C . GLY B 1 155 ? 117.455 109.147 79.507 1.00 119.35 137 GLY B C 1
ATOM 3993 O O . GLY B 1 155 ? 117.181 109.808 78.497 1.00 118.94 137 GLY B O 1
ATOM 3994 N N . VAL B 1 156 ? 117.031 109.488 80.718 1.00 114.32 138 VAL B N 1
ATOM 3995 C CA . VAL B 1 156 ? 116.251 110.688 80.980 1.00 114.37 138 VAL B CA 1
ATOM 3996 C C . VAL B 1 156 ? 117.021 111.533 81.989 1.00 121.51 138 VAL B C 1
ATOM 3997 O O . VAL B 1 156 ? 117.368 111.042 83.066 1.00 122.58 138 VAL B O 1
ATOM 4001 N N . PRO B 1 157 ? 117.320 112.795 81.689 1.00 120.31 139 PRO B N 1
ATOM 4002 C CA . PRO B 1 157 ? 118.073 113.619 82.639 1.00 108.80 139 PRO B CA 1
ATOM 4003 C C . PRO B 1 157 ? 117.269 113.916 83.894 1.00 107.85 139 PRO B C 1
ATOM 4004 O O . PRO B 1 157 ? 116.039 114.009 83.869 1.00 112.34 139 PRO B O 1
ATOM 4008 N N . ARG B 1 158 ? 117.988 114.070 85.001 1.00 104.45 140 ARG B N 1
ATOM 4009 C CA . ARG B 1 158 ? 117.357 114.336 86.283 1.00 108.78 140 ARG B CA 1
ATOM 4010 C C . ARG B 1 158 ? 116.712 115.719 86.291 1.00 108.07 140 ARG B C 1
ATOM 4011 O O . ARG B 1 158 ? 117.092 116.619 85.538 1.00 113.62 140 ARG B O 1
ATOM 4019 N N . PHE B 1 159 ? 115.716 115.878 87.160 1.00 108.46 141 PHE B N 1
ATOM 4020 C CA . PHE B 1 159 ? 115.060 117.160 87.359 1.00 110.30 141 PHE B CA 1
ATOM 4021 C C . PHE B 1 159 ? 115.216 117.723 88.762 1.00 120.88 141 PHE B C 1
ATOM 4022 O O . PHE B 1 159 ? 114.751 118.840 89.009 1.00 129.05 141 PHE B O 1
ATOM 4030 N N . THR B 1 160 ? 115.842 116.993 89.681 1.00 104.36 142 THR B N 1
ATOM 4031 C CA . THR B 1 160 ? 116.080 117.494 91.028 1.00 99.28 142 THR B CA 1
ATOM 4032 C C . THR B 1 160 ? 117.257 116.744 91.627 1.00 91.75 142 THR B C 1
ATOM 4033 O O . THR B 1 160 ? 117.225 115.515 91.724 1.00 103.95 142 THR B O 1
ATOM 4037 N N . GLN B 1 161 ? 118.290 117.482 92.024 1.00 76.29 143 GLN B N 1
ATOM 4038 C CA . GLN B 1 161 ? 119.460 116.902 92.665 1.00 81.50 143 GLN B CA 1
ATOM 4039 C C . GLN B 1 161 ? 119.380 116.957 94.184 1.00 86.37 143 GLN B C 1
ATOM 4040 O O . GLN B 1 161 ? 120.331 116.554 94.860 1.00 91.60 143 GLN B O 1
ATOM 4046 N N . LEU B 1 162 ? 118.269 117.438 94.733 1.00 85.39 144 LEU B N 1
ATOM 4047 C CA . LEU B 1 162 ? 118.105 117.574 96.173 1.00 83.69 144 LEU B CA 1
ATOM 4048 C C . LEU B 1 162 ? 117.575 116.311 96.834 1.00 89.43 144 LEU B C 1
ATOM 4049 O O . LEU B 1 162 ? 117.373 116.306 98.052 1.00 92.41 144 LEU B O 1
ATOM 4054 N N . GLY B 1 163 ? 117.334 115.248 96.066 1.00 86.18 145 GLY B N 1
ATOM 4055 C CA . GLY B 1 163 ? 116.858 114.013 96.664 1.00 81.45 145 GLY B CA 1
ATOM 4056 C C . GLY B 1 163 ? 117.876 113.381 97.593 1.00 86.84 145 GLY B C 1
ATOM 4057 O O . GLY B 1 163 ? 117.532 112.921 98.684 1.00 93.50 145 GLY B O 1
ATOM 4058 N N . ALA B 1 164 ? 119.144 113.359 97.178 1.00 82.58 146 ALA B N 1
ATOM 4059 C CA . ALA B 1 164 ? 120.185 112.748 97.998 1.00 79.86 146 ALA B CA 1
ATOM 4060 C C . ALA B 1 164 ? 120.350 113.481 99.322 1.00 81.17 146 ALA B C 1
ATOM 4061 O O . ALA B 1 164 ? 120.626 112.859 100.354 1.00 80.65 146 ALA B O 1
ATOM 4063 N N . THR B 1 165 ? 120.197 114.806 99.310 1.00 89.17 147 THR B N 1
ATOM 4064 C CA . THR B 1 165 ? 120.344 115.585 100.535 1.00 87.67 147 THR B CA 1
ATOM 4065 C C . THR B 1 165 ? 119.286 115.204 101.564 1.00 89.31 147 THR B C 1
ATOM 4066 O O . THR B 1 165 ? 119.591 115.060 102.754 1.00 91.65 147 THR B O 1
ATOM 4070 N N . LEU B 1 166 ? 118.051 114.992 101.140 1.00 81.39 148 LEU B N 1
ATOM 4071 C CA . LEU B 1 166 ? 116.988 114.703 102.100 1.00 82.44 148 LEU B CA 1
ATOM 4072 C C . LEU B 1 166 ? 117.160 113.322 102.707 1.00 82.73 148 LEU B C 1
ATOM 4073 O O . LEU B 1 166 ? 116.718 113.091 103.815 1.00 81.66 148 LEU B O 1
ATOM 4078 N N . GLY B 1 167 ? 117.782 112.392 102.008 1.00 85.64 149 GLY B N 1
ATOM 4079 C CA . GLY B 1 167 ? 118.111 111.117 102.622 1.00 86.97 149 GLY B CA 1
ATOM 4080 C C . GLY B 1 167 ? 119.167 111.245 103.703 1.00 88.28 149 GLY B C 1
ATOM 4081 O O . GLY B 1 167 ? 119.140 110.520 104.700 1.00 86.65 149 GLY B O 1
ATOM 4082 N N . ILE B 1 168 ? 120.117 112.162 103.515 1.00 73.74 150 ILE B N 1
ATOM 4083 C CA . ILE B 1 168 ? 121.156 112.373 104.518 1.00 67.57 150 ILE B CA 1
ATOM 4084 C C . ILE B 1 168 ? 120.579 113.035 105.763 1.00 74.09 150 ILE B C 1
ATOM 4085 O O . ILE B 1 168 ? 120.898 112.644 106.892 1.00 84.62 150 ILE B O 1
ATOM 4090 N N . LEU B 1 169 ? 119.722 114.042 105.586 1.00 71.66 151 LEU B N 1
ATOM 4091 C CA . LEU B 1 169 ? 119.128 114.722 106.731 1.00 76.17 151 LEU B CA 1
ATOM 4092 C C . LEU B 1 169 ? 118.186 113.834 107.529 1.00 84.70 151 LEU B C 1
ATOM 4093 O O . LEU B 1 169 ? 117.881 114.166 108.679 1.00 87.47 151 LEU B O 1
ATOM 4098 N N . ALA B 1 170 ? 117.712 112.727 106.955 1.00 93.78 152 ALA B N 1
ATOM 4099 C CA . ALA B 1 170 ? 116.902 111.795 107.730 1.00 90.12 152 ALA B CA 1
ATOM 4100 C C . ALA B 1 170 ? 117.717 111.149 108.840 1.00 90.99 152 ALA B C 1
ATOM 4101 O O . ALA B 1 170 ? 117.157 110.724 109.855 1.00 108.93 152 ALA B O 1
ATOM 4103 N N . VAL B 1 171 ? 119.036 111.070 108.665 1.00 64.46 153 VAL B N 1
ATOM 4104 C CA . VAL B 1 171 ? 119.895 110.484 109.688 1.00 61.10 153 VAL B CA 1
ATOM 4105 C C . VAL B 1 171 ? 119.873 111.330 110.953 1.00 75.58 153 VAL B C 1
ATOM 4106 O O . VAL B 1 171 ? 119.923 110.803 112.071 1.00 87.56 153 VAL B O 1
ATOM 4110 N N . PHE B 1 172 ? 119.780 112.647 110.804 1.00 77.71 154 PHE B N 1
ATOM 4111 C CA . PHE B 1 172 ? 119.852 113.552 111.943 1.00 74.60 154 PHE B CA 1
ATOM 4112 C C . PHE B 1 172 ? 118.506 113.777 112.614 1.00 69.37 154 PHE B C 1
ATOM 4113 O O . PHE B 1 172 ? 118.429 114.580 113.549 1.00 84.82 154 PHE B O 1
ATOM 4121 N N . PHE B 1 173 ? 117.454 113.107 112.162 1.00 82.48 155 PHE B N 1
ATOM 4122 C CA . PHE B 1 173 ? 116.178 113.205 112.848 1.00 88.95 155 PHE B CA 1
ATOM 4123 C C . PHE B 1 173 ? 116.307 112.620 114.253 1.00 97.67 155 PHE B C 1
ATOM 4124 O O . PHE B 1 173 ? 116.941 111.574 114.434 1.00 107.35 155 PHE B O 1
ATOM 4132 N N . PRO B 1 174 ? 115.725 113.262 115.265 1.00 104.11 156 PRO B N 1
ATOM 4133 C CA . PRO B 1 174 ? 115.926 112.797 116.644 1.00 106.34 156 PRO B CA 1
ATOM 4134 C C . PRO B 1 174 ? 115.200 111.495 116.946 1.00 109.81 156 PRO B C 1
ATOM 4135 O O . PRO B 1 174 ? 114.111 111.500 117.525 1.00 106.51 156 PRO B O 1
ATOM 4139 N N . LEU B 1 175 ? 115.799 110.372 116.552 1.00 118.72 157 LEU B N 1
ATOM 4140 C CA . LEU B 1 175 ? 115.258 109.051 116.837 1.00 111.37 157 LEU B CA 1
ATOM 4141 C C . LEU B 1 175 ? 115.722 108.501 118.178 1.00 119.10 157 LEU B C 1
ATOM 4142 O O . LEU B 1 175 ? 115.649 107.286 118.397 1.00 118.75 157 LEU B O 1
ATOM 4147 N N . GLY B 1 176 ? 116.198 109.358 119.077 1.00 117.35 158 GLY B N 1
ATOM 4148 C CA . GLY B 1 176 ? 116.666 108.885 120.362 1.00 116.47 158 GLY B CA 1
ATOM 4149 C C . GLY B 1 176 ? 118.010 108.199 120.339 1.00 120.38 158 GLY B C 1
ATOM 4150 O O . GLY B 1 176 ? 118.385 107.571 121.333 1.00 123.57 158 GLY B O 1
ATOM 4151 N N . LEU B 1 177 ? 118.745 108.289 119.236 1.00 111.02 159 LEU B N 1
ATOM 4152 C CA . LEU B 1 177 ? 120.062 107.683 119.156 1.00 106.47 159 LEU B CA 1
ATOM 4153 C C . LEU B 1 177 ? 121.118 108.628 119.725 1.00 109.98 159 LEU B C 1
ATOM 4154 O O . LEU B 1 177 ? 120.892 109.827 119.905 1.00 112.65 159 LEU B O 1
ATOM 4159 N N . ALA B 1 178 ? 122.291 108.070 120.009 1.00 112.11 160 ALA B N 1
ATOM 4160 C CA . ALA B 1 178 ? 123.366 108.847 120.602 1.00 116.39 160 ALA B CA 1
ATOM 4161 C C . ALA B 1 178 ? 124.021 109.747 119.555 1.00 117.26 160 ALA B C 1
ATOM 4162 O O . ALA B 1 178 ? 123.647 109.762 118.378 1.00 116.94 160 ALA B O 1
ATOM 4164 N N . PHE B 1 179 ? 125.009 110.520 120.006 1.00 90.12 161 PHE B N 1
ATOM 4165 C CA . PHE B 1 179 ? 125.753 111.377 119.091 1.00 86.20 161 PHE B CA 1
ATOM 4166 C C . PHE B 1 179 ? 126.527 110.550 118.075 1.00 84.89 161 PHE B C 1
ATOM 4167 O O . PHE B 1 179 ? 126.423 110.775 116.864 1.00 89.79 161 PHE B O 1
ATOM 4175 N N . TRP B 1 180 ? 127.304 109.577 118.550 1.00 91.60 162 TRP B N 1
ATOM 4176 C CA . TRP B 1 180 ? 128.175 108.827 117.654 1.00 92.41 162 TRP B CA 1
ATOM 4177 C C . TRP B 1 180 ? 127.393 107.881 116.754 1.00 92.28 162 TRP B C 1
ATOM 4178 O O . TRP B 1 180 ? 127.884 107.503 115.686 1.00 99.47 162 TRP B O 1
ATOM 4189 N N . ALA B 1 181 ? 126.188 107.482 117.162 1.00 91.52 163 ALA B N 1
ATOM 4190 C CA . ALA B 1 181 ? 125.368 106.634 116.304 1.00 92.22 163 ALA B CA 1
ATOM 4191 C C . ALA B 1 181 ? 124.903 107.395 115.068 1.00 92.56 163 ALA B C 1
ATOM 4192 O O . ALA B 1 181 ? 125.012 106.899 113.941 1.00 91.40 163 ALA B O 1
ATOM 4194 N N . CYS B 1 182 ? 124.381 108.608 115.262 1.00 99.35 164 CYS B N 1
ATOM 4195 C CA . CYS B 1 182 ? 123.924 109.408 114.131 1.00 98.66 164 CYS B CA 1
ATOM 4196 C C . CYS B 1 182 ? 125.089 109.852 113.255 1.00 94.78 164 CYS B C 1
ATOM 4197 O O . CYS B 1 182 ? 124.984 109.853 112.024 1.00 95.32 164 CYS B O 1
ATOM 4200 N N . VAL B 1 183 ? 126.207 110.241 113.873 1.00 98.58 165 VAL B N 1
ATOM 4201 C CA . VAL B 1 183 ? 127.343 110.755 113.112 1.00 87.86 165 VAL B CA 1
ATOM 4202 C C . VAL B 1 183 ? 127.931 109.666 112.223 1.00 99.93 165 VAL B C 1
ATOM 4203 O O . VAL B 1 183 ? 128.230 109.896 111.045 1.00 109.00 165 VAL B O 1
ATOM 4207 N N . ARG B 1 184 ? 128.105 108.462 112.771 1.00 102.10 166 ARG B N 1
ATOM 4208 C CA . ARG B 1 184 ? 128.672 107.377 111.977 1.00 96.88 166 ARG B CA 1
ATOM 4209 C C . ARG B 1 184 ? 127.703 106.920 110.895 1.00 99.68 166 ARG B C 1
ATOM 4210 O O . ARG B 1 184 ? 128.125 106.396 109.858 1.00 111.79 166 ARG B O 1
ATOM 4218 N N . LEU B 1 185 ? 126.401 107.108 111.116 1.00 81.14 167 LEU B N 1
ATOM 4219 C CA . LEU B 1 185 ? 125.422 106.689 110.120 1.00 82.75 167 LEU B CA 1
ATOM 4220 C C . LEU B 1 185 ? 125.440 107.608 108.906 1.00 89.00 167 LEU B C 1
ATOM 4221 O O . LEU B 1 185 ? 125.423 107.135 107.764 1.00 97.21 167 LEU B O 1
ATOM 4226 N N . ALA B 1 186 ? 125.476 108.924 109.132 1.00 86.64 168 ALA B N 1
ATOM 4227 C CA . ALA B 1 186 ? 125.494 109.871 108.021 1.00 80.42 168 ALA B CA 1
ATOM 4228 C C . ALA B 1 186 ? 126.781 109.759 107.216 1.00 82.52 168 ALA B C 1
ATOM 4229 O O . ALA B 1 186 ? 126.761 109.878 105.986 1.00 97.85 168 ALA B O 1
ATOM 4231 N N . LEU B 1 187 ? 127.913 109.542 107.890 1.00 84.90 169 LEU B N 1
ATOM 4232 C CA . LEU B 1 187 ? 129.174 109.372 107.177 1.00 87.92 169 LEU B CA 1
ATOM 4233 C C . LEU B 1 187 ? 129.135 108.145 106.276 1.00 88.00 169 LEU B C 1
ATOM 4234 O O . LEU B 1 187 ? 129.637 108.179 105.146 1.00 85.44 169 LEU B O 1
ATOM 4239 N N . LEU B 1 188 ? 128.552 107.047 106.761 1.00 89.11 170 LEU B N 1
ATOM 4240 C CA . LEU B 1 188 ? 128.342 105.886 105.902 1.00 93.48 170 LEU B CA 1
ATOM 4241 C C . LEU B 1 188 ? 127.391 106.218 104.760 1.00 98.10 170 LEU B C 1
ATOM 4242 O O . LEU B 1 188 ? 127.601 105.786 103.621 1.00 99.68 170 LEU B O 1
ATOM 4247 N N . CYS B 1 189 ? 126.332 106.979 105.050 1.00 85.91 171 CYS B N 1
ATOM 4248 C CA . CYS B 1 189 ? 125.423 107.420 103.997 1.00 79.01 171 CYS B CA 1
ATOM 4249 C C . CYS B 1 189 ? 126.145 108.290 102.978 1.00 85.09 171 CYS B C 1
ATOM 4250 O O . CYS B 1 189 ? 125.899 108.181 101.771 1.00 83.49 171 CYS B O 1
ATOM 4253 N N . LEU B 1 190 ? 127.033 109.168 103.447 1.00 106.35 172 LEU B N 1
ATOM 4254 C CA . LEU B 1 190 ? 127.800 110.006 102.534 1.00 99.36 172 LEU B CA 1
ATOM 4255 C C . LEU B 1 190 ? 128.693 109.163 101.633 1.00 95.25 172 LEU B C 1
ATOM 4256 O O . LEU B 1 190 ? 128.795 109.423 100.429 1.00 98.03 172 LEU B O 1
ATOM 4261 N N . ALA B 1 191 ? 129.351 108.150 102.199 1.00 97.56 173 ALA B N 1
ATOM 4262 C CA . ALA B 1 191 ? 130.223 107.296 101.400 1.00 97.06 173 ALA B CA 1
ATOM 4263 C C . ALA B 1 191 ? 129.431 106.510 100.365 1.00 94.02 173 ALA B C 1
ATOM 4264 O O . ALA B 1 191 ? 129.855 106.387 99.210 1.00 97.66 173 ALA B O 1
ATOM 4266 N N . LEU B 1 192 ? 128.279 105.966 100.760 1.00 91.27 174 LEU B N 1
ATOM 4267 C CA . LEU B 1 192 ? 127.450 105.226 99.815 1.00 92.13 174 LEU B CA 1
ATOM 4268 C C . LEU B 1 192 ? 126.882 106.147 98.744 1.00 96.80 174 LEU B C 1
ATOM 4269 O O . LEU B 1 192 ? 126.753 105.753 97.579 1.00 89.48 174 LEU B O 1
ATOM 4274 N N . ASN B 1 193 ? 126.528 107.375 99.124 1.00 107.42 175 ASN B N 1
ATOM 4275 C CA . ASN B 1 193 ? 126.011 108.338 98.158 1.00 103.53 175 ASN B CA 1
ATOM 4276 C C . ASN B 1 193 ? 127.074 108.707 97.130 1.00 102.74 175 ASN B C 1
ATOM 4277 O O . ASN B 1 193 ? 126.778 108.865 95.941 1.00 95.34 175 ASN B O 1
ATOM 4282 N N . LEU B 1 194 ? 128.321 108.868 97.576 1.00 105.45 176 LEU B N 1
ATOM 4283 C CA . LEU B 1 194 ? 129.408 109.151 96.644 1.00 93.22 176 LEU B CA 1
ATOM 4284 C C . LEU B 1 194 ? 129.719 107.941 95.773 1.00 98.29 176 LEU B C 1
ATOM 4285 O O . LEU B 1 194 ? 130.052 108.086 94.591 1.00 101.26 176 LEU B O 1
ATOM 4290 N N . ALA B 1 195 ? 129.622 106.738 96.341 1.00 98.69 177 ALA B N 1
ATOM 4291 C CA . ALA B 1 195 ? 129.984 105.536 95.597 1.00 93.41 177 ALA B CA 1
ATOM 4292 C C . ALA B 1 195 ? 129.015 105.268 94.453 1.00 94.96 177 ALA B C 1
ATOM 4293 O O . ALA B 1 195 ? 129.429 104.830 93.374 1.00 106.04 177 ALA B O 1
ATOM 4295 N N . VAL B 1 196 ? 127.720 105.516 94.668 1.00 98.17 178 VAL B N 1
ATOM 4296 C CA . VAL B 1 196 ? 126.728 105.163 93.656 1.00 100.69 178 VAL B CA 1
ATOM 4297 C C . VAL B 1 196 ? 126.914 105.991 92.390 1.00 108.89 178 VAL B C 1
ATOM 4298 O O . VAL B 1 196 ? 126.612 105.522 91.287 1.00 109.71 178 VAL B O 1
ATOM 4302 N N . PHE B 1 197 ? 127.409 107.224 92.512 1.00 102.20 179 PHE B N 1
ATOM 4303 C CA . PHE B 1 197 ? 127.599 108.065 91.337 1.00 89.08 179 PHE B CA 1
ATOM 4304 C C . PHE B 1 197 ? 128.908 107.785 90.613 1.00 92.71 179 PHE B C 1
ATOM 4305 O O . PHE B 1 197 ? 129.017 108.096 89.423 1.00 100.14 179 PHE B O 1
ATOM 4313 N N . LEU B 1 198 ? 129.902 107.217 91.296 1.00 105.75 180 LEU B N 1
ATOM 4314 C CA . LEU B 1 198 ? 131.185 106.961 90.651 1.00 109.92 180 LEU B CA 1
ATOM 4315 C C . LEU B 1 198 ? 131.087 105.808 89.660 1.00 111.49 180 LEU B C 1
ATOM 4316 O O . LEU B 1 198 ? 131.600 105.895 88.538 1.00 110.85 180 LEU B O 1
ATOM 4321 N N . LEU B 1 199 ? 130.432 104.717 90.053 1.00 104.43 181 LEU B N 1
ATOM 4322 C CA . LEU B 1 199 ? 130.328 103.545 89.193 1.00 104.42 181 LEU B CA 1
ATOM 4323 C C . LEU B 1 199 ? 129.144 103.606 88.239 1.00 116.80 181 LEU B C 1
ATOM 4324 O O . LEU B 1 199 ? 129.039 102.751 87.353 1.00 125.82 181 LEU B O 1
ATOM 4329 N N . PHE B 1 200 ? 128.262 104.590 88.387 1.00 131.79 182 PHE B N 1
ATOM 4330 C CA . PHE B 1 200 ? 127.045 104.671 87.596 1.00 135.71 182 PHE B CA 1
ATOM 4331 C C . PHE B 1 200 ? 126.968 106.009 86.874 1.00 138.60 182 PHE B C 1
ATOM 4332 O O . PHE B 1 200 ? 127.406 107.040 87.392 1.00 136.91 182 PHE B O 1
ATOM 4340 N N . GLY B 1 201 ? 126.395 105.980 85.675 1.00 142.78 183 GLY B N 1
ATOM 4341 C CA . GLY B 1 201 ? 126.235 107.192 84.887 1.00 139.55 183 GLY B CA 1
ATOM 4342 C C . GLY B 1 201 ? 127.546 107.841 84.504 1.00 143.10 183 GLY B C 1
ATOM 4343 O O . GLY B 1 201 ? 127.656 109.073 84.527 1.00 142.27 183 GLY B O 1
ATOM 4344 N N . GLY B 1 202 ? 128.542 107.036 84.141 1.00 151.74 184 GLY B N 1
ATOM 4345 C CA . GLY B 1 202 ? 129.858 107.578 83.866 1.00 150.14 184 GLY B CA 1
ATOM 4346 C C . GLY B 1 202 ? 129.872 108.453 82.628 1.00 149.54 184 GLY B C 1
ATOM 4347 O O . GLY B 1 202 ? 129.070 108.285 81.707 1.00 147.46 184 GLY B O 1
ATOM 4348 N N . GLU B 1 203 ? 130.805 109.408 82.621 1.00 150.33 185 GLU B N 1
ATOM 4349 C CA . GLU B 1 203 ? 130.981 110.346 81.511 1.00 150.52 185 GLU B CA 1
ATOM 4350 C C . GLU B 1 203 ? 129.694 111.114 81.219 1.00 147.08 185 GLU B C 1
ATOM 4351 O O . GLU B 1 203 ? 129.391 111.443 80.071 1.00 149.83 185 GLU B O 1
ATOM 4357 N N . GLU B 1 204 ? 128.931 111.404 82.270 1.00 129.28 186 GLU B N 1
ATOM 4358 C CA . GLU B 1 204 ? 127.701 112.178 82.129 1.00 130.91 186 GLU B CA 1
ATOM 4359 C C . GLU B 1 204 ? 127.336 112.756 83.484 1.00 133.67 186 GLU B C 1
ATOM 4360 O O . GLU B 1 204 ? 127.035 112.001 84.414 1.00 131.85 186 GLU B O 1
ATOM 4366 N N . ASN B 1 205 ? 127.295 114.066 83.608 1.00 121.22 187 ASN B N 1
ATOM 4367 C CA . ASN B 1 205 ? 126.921 114.683 84.871 1.00 115.30 187 ASN B CA 1
ATOM 4368 C C . ASN B 1 205 ? 127.874 114.413 86.023 1.00 110.29 187 ASN B C 1
ATOM 4369 O O . ASN B 1 205 ? 127.593 114.770 87.130 1.00 107.47 187 ASN B O 1
ATOM 4374 N N . LEU B 1 206 ? 129.069 113.942 85.757 1.00 118.55 188 LEU B N 1
ATOM 4375 C CA . LEU B 1 206 ? 129.938 113.564 86.868 1.00 115.64 188 LEU B CA 1
ATOM 4376 C C . LEU B 1 206 ? 130.280 114.770 87.733 1.00 120.51 188 LEU B C 1
ATOM 4377 O O . LEU B 1 206 ? 130.300 114.676 88.965 1.00 119.34 188 LEU B O 1
ATOM 4382 N N . ARG B 1 207 ? 130.545 115.914 87.103 1.00 119.52 189 ARG B N 1
ATOM 4383 C CA . ARG B 1 207 ? 130.941 117.097 87.858 1.00 120.32 189 ARG B CA 1
ATOM 4384 C C . ARG B 1 207 ? 129.816 117.595 88.760 1.00 119.09 189 ARG B C 1
ATOM 4385 O O . ARG B 1 207 ? 130.068 118.033 89.888 1.00 123.41 189 ARG B O 1
ATOM 4393 N N . THR B 1 208 ? 128.568 117.537 88.289 1.00 99.80 190 THR B N 1
ATOM 4394 C CA . THR B 1 208 ? 127.480 118.106 89.079 1.00 99.00 190 THR B CA 1
ATOM 4395 C C . THR B 1 208 ? 127.129 117.226 90.277 1.00 109.02 190 THR B C 1
ATOM 4396 O O . THR B 1 208 ? 126.717 117.739 91.324 1.00 115.52 190 THR B O 1
ATOM 4400 N N . ASN B 1 209 ? 127.286 115.903 90.157 1.00 105.98 191 ASN B N 1
ATOM 4401 C CA . ASN B 1 209 ? 127.031 115.046 91.314 1.00 99.85 191 ASN B CA 1
ATOM 4402 C C . ASN B 1 209 ? 128.159 115.127 92.333 1.00 100.47 191 ASN B C 1
ATOM 4403 O O . ASN B 1 209 ? 127.906 115.122 93.543 1.00 108.18 191 ASN B O 1
ATOM 4408 N N . LEU B 1 210 ? 129.410 115.185 91.872 1.00 81.51 192 LEU B N 1
ATOM 4409 C CA . LEU B 1 210 ? 130.523 115.283 92.810 1.00 89.66 192 LEU B CA 1
ATOM 4410 C C . LEU B 1 210 ? 130.446 116.568 93.622 1.00 98.73 192 LEU B C 1
ATOM 4411 O O . LEU B 1 210 ? 130.740 116.568 94.822 1.00 105.43 192 LEU B O 1
ATOM 4416 N N . LEU B 1 211 ? 130.060 117.673 92.984 1.00 90.76 193 LEU B N 1
ATOM 4417 C CA . LEU B 1 211 ? 129.869 118.918 93.719 1.00 83.44 193 LEU B CA 1
ATOM 4418 C C . LEU B 1 211 ? 128.708 118.809 94.697 1.00 80.82 193 LEU B C 1
ATOM 4419 O O . LEU B 1 211 ? 128.794 119.296 95.830 1.00 87.25 193 LEU B O 1
ATOM 4424 N N . ASN B 1 212 ? 127.610 118.177 94.277 1.00 79.11 194 ASN B N 1
ATOM 4425 C CA . ASN B 1 212 ? 126.473 118.001 95.175 1.00 87.16 194 ASN B CA 1
ATOM 4426 C C . ASN B 1 212 ? 126.835 117.113 96.357 1.00 95.12 194 ASN B C 1
ATOM 4427 O O . ASN B 1 212 ? 126.425 117.381 97.492 1.00 95.64 194 ASN B O 1
ATOM 4432 N N . THR B 1 213 ? 127.594 116.044 96.111 1.00 96.89 195 THR B N 1
ATOM 4433 C CA . THR B 1 213 ? 128.069 115.211 97.211 1.00 91.01 195 THR B CA 1
ATOM 4434 C C . THR B 1 213 ? 129.012 115.992 98.117 1.00 98.19 195 THR B C 1
ATOM 4435 O O . THR B 1 213 ? 128.974 115.842 99.344 1.00 97.80 195 THR B O 1
ATOM 4439 N N . LEU B 1 214 ? 129.872 116.827 97.530 1.00 85.61 196 LEU B N 1
ATOM 4440 C CA . LEU B 1 214 ? 130.709 117.711 98.334 1.00 79.73 196 LEU B CA 1
ATOM 4441 C C . LEU B 1 214 ? 129.861 118.708 99.113 1.00 83.70 196 LEU B C 1
ATOM 4442 O O . LEU B 1 214 ? 130.149 119.001 100.279 1.00 96.49 196 LEU B O 1
ATOM 4447 N N . TYR B 1 215 ? 128.816 119.249 98.482 1.00 77.26 197 TYR B N 1
ATOM 4448 C CA . TYR B 1 215 ? 127.916 120.153 99.190 1.00 74.69 197 TYR B CA 1
ATOM 4449 C C . TYR B 1 215 ? 127.213 119.437 100.334 1.00 89.65 197 TYR B C 1
ATOM 4450 O O . TYR B 1 215 ? 126.972 120.028 101.392 1.00 92.46 197 TYR B O 1
ATOM 4459 N N . ASN B 1 216 ? 126.948 118.165 100.171 1.00 85.90 198 ASN B N 1
ATOM 4460 C CA . ASN B 1 216 ? 126.275 117.458 101.214 1.00 78.04 198 ASN B CA 1
ATOM 4461 C C . ASN B 1 216 ? 127.229 117.321 102.373 1.00 81.64 198 ASN B C 1
ATOM 4462 O O . ASN B 1 216 ? 126.825 117.376 103.517 1.00 86.82 198 ASN B O 1
ATOM 4467 N N . GLY B 1 217 ? 128.506 117.149 102.089 1.00 81.91 199 GLY B N 1
ATOM 4468 C CA . GLY B 1 217 ? 129.476 117.052 103.166 1.00 82.62 199 GLY B CA 1
ATOM 4469 C C . GLY B 1 217 ? 129.409 118.237 104.109 1.00 80.75 199 GLY B C 1
ATOM 4470 O O . GLY B 1 217 ? 129.512 118.080 105.328 1.00 85.58 199 GLY B O 1
ATOM 4471 N N . LEU B 1 218 ? 129.236 119.439 103.558 1.00 70.61 200 LEU B N 1
ATOM 4472 C CA . LEU B 1 218 ? 129.039 120.616 104.396 1.00 67.30 200 LEU B CA 1
ATOM 4473 C C . LEU B 1 218 ? 127.707 120.545 105.129 1.00 67.62 200 LEU B C 1
ATOM 4474 O O . LEU B 1 218 ? 127.572 121.068 106.240 1.00 77.28 200 LEU B O 1
ATOM 4479 N N . VAL B 1 219 ? 126.709 119.907 104.516 1.00 74.22 201 VAL B N 1
ATOM 4480 C CA . VAL B 1 219 ? 125.415 119.735 105.171 1.00 81.28 201 VAL B CA 1
ATOM 4481 C C . VAL B 1 219 ? 125.566 118.883 106.424 1.00 81.22 201 VAL B C 1
ATOM 4482 O O . VAL B 1 219 ? 124.987 119.184 107.474 1.00 76.77 201 VAL B O 1
ATOM 4486 N N . VAL B 1 220 ? 126.344 117.802 106.331 1.00 90.11 202 VAL B N 1
ATOM 4487 C CA . VAL B 1 220 ? 126.595 116.953 107.492 1.00 83.50 202 VAL B CA 1
ATOM 4488 C C . VAL B 1 220 ? 127.367 117.720 108.557 1.00 91.13 202 VAL B C 1
ATOM 4489 O O . VAL B 1 220 ? 127.049 117.647 109.751 1.00 98.54 202 VAL B O 1
ATOM 4493 N N . LEU B 1 221 ? 128.393 118.467 108.145 1.00 80.06 203 LEU B N 1
ATOM 4494 C CA . LEU B 1 221 ? 129.221 119.194 109.102 1.00 68.93 203 LEU B CA 1
ATOM 4495 C C . LEU B 1 221 ? 128.412 120.247 109.848 1.00 68.75 203 LEU B C 1
ATOM 4496 O O . LEU B 1 221 ? 128.554 120.407 111.065 1.00 82.20 203 LEU B O 1
ATOM 4501 N N . ILE B 1 222 ? 127.557 120.979 109.133 1.00 64.16 204 ILE B N 1
ATOM 4502 C CA . ILE B 1 222 ? 126.748 122.012 109.775 1.00 70.48 204 ILE B CA 1
ATOM 4503 C C . ILE B 1 222 ? 125.794 121.392 110.786 1.00 76.68 204 ILE B C 1
ATOM 4504 O O . ILE B 1 222 ? 125.627 121.903 111.900 1.00 87.03 204 ILE B O 1
ATOM 4509 N N . CYS B 1 223 ? 125.156 120.280 110.418 1.00 84.14 205 CYS B N 1
ATOM 4510 C CA . CYS B 1 223 ? 124.217 119.634 111.329 1.00 83.30 205 CYS B CA 1
ATOM 4511 C C . CYS B 1 223 ? 124.929 118.969 112.499 1.00 81.64 205 CYS B C 1
ATOM 4512 O O . CYS B 1 223 ? 124.316 118.748 113.549 1.00 85.34 205 CYS B O 1
ATOM 4515 N N . SER B 1 224 ? 126.213 118.641 112.342 1.00 83.64 206 SER B N 1
ATOM 4516 C CA . SER B 1 224 ? 126.960 118.039 113.441 1.00 87.33 206 SER B CA 1
ATOM 4517 C C . SER B 1 224 ? 127.198 119.040 114.566 1.00 92.06 206 SER B C 1
ATOM 4518 O O . SER B 1 224 ? 127.225 118.661 115.742 1.00 90.72 206 SER B O 1
ATOM 4521 N N . PHE B 1 225 ? 127.388 120.317 114.227 1.00 82.38 207 PHE B N 1
ATOM 4522 C CA . PHE B 1 225 ? 127.533 121.344 115.254 1.00 74.72 207 PHE B CA 1
ATOM 4523 C C . PHE B 1 225 ? 126.299 121.411 116.143 1.00 83.72 207 PHE B C 1
ATOM 4524 O O . PHE B 1 225 ? 126.404 121.414 117.374 1.00 94.41 207 PHE B O 1
ATOM 4532 N N . ALA B 1 226 ? 125.115 121.469 115.531 1.00 85.97 208 ALA B N 1
ATOM 4533 C CA . ALA B 1 226 ? 123.889 121.613 116.310 1.00 94.28 208 ALA B CA 1
ATOM 4534 C C . ALA B 1 226 ? 123.602 120.365 117.135 1.00 97.54 208 ALA B C 1
ATOM 4535 O O . ALA B 1 226 ? 123.151 120.463 118.282 1.00 99.61 208 ALA B O 1
ATOM 4537 N N . LEU B 1 227 ? 123.853 119.182 116.571 1.00 83.94 209 LEU B N 1
ATOM 4538 C CA . LEU B 1 227 ? 123.550 117.952 117.296 1.00 77.38 209 LEU B CA 1
ATOM 4539 C C . LEU B 1 227 ? 124.470 117.804 118.500 1.00 75.74 209 LEU B C 1
ATOM 4540 O O . LEU B 1 227 ? 124.056 117.295 119.548 1.00 92.01 209 LEU B O 1
ATOM 4545 N N . TYR B 1 228 ? 125.718 118.262 118.374 1.00 84.99 210 TYR B N 1
ATOM 4546 C CA . TYR B 1 228 ? 126.651 118.195 119.494 1.00 95.60 210 TYR B CA 1
ATOM 4547 C C . TYR B 1 228 ? 126.125 118.976 120.689 1.00 83.37 210 TYR B C 1
ATOM 4548 O O . TYR B 1 228 ? 126.177 118.500 121.828 1.00 91.45 210 TYR B O 1
ATOM 4557 N N . LEU B 1 229 ? 125.622 120.186 120.449 1.00 72.57 211 LEU B N 1
ATOM 4558 C CA . LEU B 1 229 ? 125.085 120.984 121.544 1.00 76.66 211 LEU B CA 1
ATOM 4559 C C . LEU B 1 229 ? 123.833 120.343 122.125 1.00 95.31 211 LEU B C 1
ATOM 4560 O O . LEU B 1 229 ? 123.568 120.458 123.327 1.00 108.51 211 LEU B O 1
ATOM 4565 N N . GLN B 1 230 ? 123.045 119.671 121.284 1.00 90.24 212 GLN B N 1
ATOM 4566 C CA . GLN B 1 230 ? 121.855 118.982 121.771 1.00 83.21 212 GLN B CA 1
ATOM 4567 C C . GLN B 1 230 ? 122.219 117.854 122.727 1.00 84.95 212 GLN B C 1
ATOM 4568 O O . GLN B 1 230 ? 121.676 117.763 123.833 1.00 86.75 212 GLN B O 1
ATOM 4574 N N . ASP B 1 231 ? 123.139 116.980 122.315 1.00 98.29 213 ASP B N 1
ATOM 4575 C CA . ASP B 1 231 ? 123.474 115.827 123.144 1.00 92.93 213 ASP B CA 1
ATOM 4576 C C . ASP B 1 231 ? 124.235 116.242 124.395 1.00 94.02 213 ASP B C 1
ATOM 4577 O O . ASP B 1 231 ? 124.036 115.659 125.467 1.00 104.01 213 ASP B O 1
ATOM 4582 N N . TYR B 1 232 ? 125.117 117.237 124.281 1.00 82.56 214 TYR B N 1
ATOM 4583 C CA . TYR B 1 232 ? 125.827 117.724 125.459 1.00 88.60 214 TYR B CA 1
ATOM 4584 C C . TYR B 1 232 ? 124.855 118.309 126.474 1.00 94.93 214 TYR B C 1
ATOM 4585 O O . TYR B 1 232 ? 124.983 118.077 127.681 1.00 107.75 214 TYR B O 1
ATOM 4594 N N . ALA B 1 233 ? 123.880 119.085 126.001 1.00 82.20 215 ALA B N 1
ATOM 4595 C CA . ALA B 1 233 ? 122.877 119.632 126.906 1.00 85.04 215 ALA B CA 1
ATOM 4596 C C . ALA B 1 233 ? 122.018 118.529 127.506 1.00 95.95 215 ALA B C 1
ATOM 4597 O O . ALA B 1 233 ? 121.673 118.578 128.691 1.00 99.55 215 ALA B O 1
ATOM 4599 N N . GLN B 1 234 ? 121.662 117.525 126.699 1.00 102.31 216 GLN B N 1
ATOM 4600 C CA . GLN B 1 234 ? 120.768 116.473 127.171 1.00 98.18 216 GLN B CA 1
ATOM 4601 C C . GLN B 1 234 ? 121.399 115.666 128.295 1.00 96.72 216 GLN B C 1
ATOM 4602 O O . GLN B 1 234 ? 120.755 115.403 129.317 1.00 104.37 216 GLN B O 1
ATOM 4608 N N . ARG B 1 235 ? 122.657 115.259 128.125 1.00 84.43 217 ARG B N 1
ATOM 4609 C CA . ARG B 1 235 ? 123.310 114.451 129.150 1.00 92.26 217 ARG B CA 1
ATOM 4610 C C . ARG B 1 235 ? 123.435 115.213 130.460 1.00 96.37 217 ARG B C 1
ATOM 4611 O O . ARG B 1 235 ? 123.167 114.661 131.535 1.00 104.87 217 ARG B O 1
ATOM 4619 N N . GLU B 1 236 ? 123.851 116.478 130.387 1.00 100.27 218 GLU B N 1
ATOM 4620 C CA . GLU B 1 236 ? 124.041 117.271 131.595 1.00 97.83 218 GLU B CA 1
ATOM 4621 C C . GLU B 1 236 ? 122.703 117.732 132.157 1.00 97.92 218 GLU B C 1
ATOM 4622 O O . GLU B 1 236 ? 122.594 118.049 133.347 1.00 99.32 218 GLU B O 1
ATOM 4628 N N . GLN B 1 237 ? 121.643 117.567 131.424 1.00 113.43 219 GLN B N 1
ATOM 4629 C CA . GLN B 1 237 ? 120.365 117.851 132.021 1.00 117.92 219 GLN B CA 1
ATOM 4630 C C . GLN B 1 237 ? 119.963 116.576 132.713 1.00 121.62 219 GLN B C 1
ATOM 4631 O O . GLN B 1 237 ? 119.355 116.623 133.767 1.00 120.85 219 GLN B O 1
ATOM 4637 N N . PHE B 1 238 ? 120.299 115.419 132.136 1.00 114.14 220 PHE B N 1
ATOM 4638 C CA . PHE B 1 238 ? 120.001 114.185 132.856 1.00 104.32 220 PHE B CA 1
ATOM 4639 C C . PHE B 1 238 ? 120.814 114.081 134.139 1.00 105.97 220 PHE B C 1
ATOM 4640 O O . PHE B 1 238 ? 120.304 113.630 135.170 1.00 106.47 220 PHE B O 1
ATOM 4648 N N . LEU B 1 239 ? 122.086 114.482 134.092 1.00 101.28 221 LEU B N 1
ATOM 4649 C CA . LEU B 1 239 ? 122.932 114.390 135.277 1.00 90.66 221 LEU B CA 1
ATOM 4650 C C . LEU B 1 239 ? 122.420 115.291 136.391 1.00 89.14 221 LEU B C 1
ATOM 4651 O O . LEU B 1 239 ? 122.522 114.947 137.574 1.00 96.14 221 LEU B O 1
ATOM 4656 N N . GLY B 1 240 ? 121.876 116.454 136.033 1.00 100.02 222 GLY B N 1
ATOM 4657 C CA . GLY B 1 240 ? 121.394 117.376 137.049 1.00 105.01 222 GLY B CA 1
ATOM 4658 C C . GLY B 1 240 ? 120.206 116.834 137.821 1.00 111.04 222 GLY B C 1
ATOM 4659 O O . GLY B 1 240 ? 120.153 116.932 139.048 1.00 117.70 222 GLY B O 1
ATOM 4660 N N . ARG B 1 241 ? 119.237 116.250 137.111 1.00 116.99 223 ARG B N 1
ATOM 4661 C CA . ARG B 1 241 ? 118.015 115.800 137.772 1.00 112.83 223 ARG B CA 1
ATOM 4662 C C . ARG B 1 241 ? 118.286 114.628 138.708 1.00 115.92 223 ARG B C 1
ATOM 4663 O O . ARG B 1 241 ? 117.651 114.513 139.762 1.00 122.82 223 ARG B O 1
ATOM 4671 N N . ARG B 1 242 ? 119.219 113.746 138.343 1.00 106.91 224 ARG B N 1
ATOM 4672 C CA . ARG B 1 242 ? 119.580 112.648 139.232 1.00 108.46 224 ARG B CA 1
ATOM 4673 C C . ARG B 1 242 ? 120.283 113.169 140.477 1.00 108.39 224 AR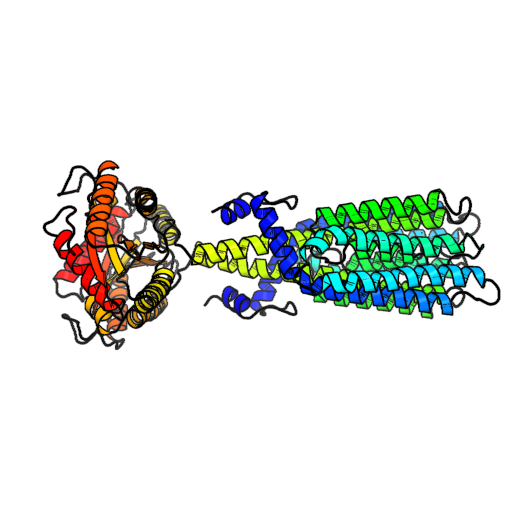G B C 1
ATOM 4674 O O . ARG B 1 242 ? 119.980 112.749 141.600 1.00 112.41 224 ARG B O 1
ATOM 4682 N N . LEU B 1 243 ? 121.233 114.087 140.294 1.00 103.33 225 LEU B N 1
ATOM 4683 C CA . LEU B 1 243 ? 121.954 114.652 141.429 1.00 106.14 225 LEU B CA 1
ATOM 4684 C C . LEU B 1 243 ? 121.040 115.513 142.293 1.00 102.84 225 LEU B C 1
ATOM 4685 O O . LEU B 1 243 ? 121.141 115.491 143.525 1.00 101.27 225 LEU B O 1
ATOM 4690 N N . LEU B 1 244 ? 120.150 116.283 141.665 1.00 99.93 226 LEU B N 1
ATOM 4691 C CA . LEU B 1 244 ? 119.231 117.124 142.425 1.00 97.93 226 LEU B CA 1
ATOM 4692 C C . LEU B 1 244 ? 118.291 116.285 143.281 1.00 105.75 226 LEU B C 1
ATOM 4693 O O . LEU B 1 244 ? 118.045 116.612 144.448 1.00 114.62 226 LEU B O 1
ATOM 4698 N N . GLY B 1 245 ? 117.755 115.201 142.720 1.00 112.90 227 GLY B N 1
ATOM 4699 C CA . GLY B 1 245 ? 116.860 114.352 143.488 1.00 112.61 227 GLY B CA 1
ATOM 4700 C C . GLY B 1 245 ? 117.560 113.646 144.633 1.00 112.32 227 GLY B C 1
ATOM 4701 O O . GLY B 1 245 ? 117.025 113.557 145.740 1.00 113.99 227 GLY B O 1
ATOM 4702 N N . MET B 1 246 ? 118.765 113.131 144.380 1.00 120.45 228 MET B N 1
ATOM 4703 C CA . MET B 1 246 ? 119.520 112.463 145.434 1.00 120.62 228 MET B CA 1
ATOM 4704 C C . MET B 1 246 ? 119.877 113.430 146.555 1.00 126.35 228 MET B C 1
ATOM 4705 O O . MET B 1 246 ? 119.822 113.070 147.737 1.00 129.50 228 MET B O 1
ATOM 4710 N N . MET B 1 247 ? 120.250 114.661 146.202 1.00 137.08 229 MET B N 1
ATOM 4711 C CA . MET B 1 247 ? 120.636 115.642 147.211 1.00 134.81 229 MET B CA 1
ATOM 4712 C C . MET B 1 247 ? 119.475 115.970 148.140 1.00 132.56 229 MET B C 1
ATOM 4713 O O . MET B 1 247 ? 119.657 116.081 149.357 1.00 134.41 229 MET B O 1
ATOM 4718 N N . ALA B 1 248 ? 118.274 116.143 147.586 1.00 131.05 230 ALA B N 1
ATOM 4719 C CA . ALA B 1 248 ? 117.104 116.378 148.421 1.00 132.26 230 ALA B CA 1
ATOM 4720 C C . ALA B 1 248 ? 116.678 115.128 149.176 1.00 132.49 230 ALA B C 1
ATOM 4721 O O . ALA B 1 248 ? 116.005 115.238 150.206 1.00 131.19 230 ALA B O 1
ATOM 4723 N N . GLU B 1 249 ? 117.053 113.945 148.687 1.00 152.16 231 GLU B N 1
ATOM 4724 C CA . GLU B 1 249 ? 116.684 112.701 149.351 1.00 151.73 231 GLU B CA 1
ATOM 4725 C C . GLU B 1 249 ? 117.503 112.474 150.617 1.00 150.10 231 GLU B C 1
ATOM 4726 O O . GLU B 1 249 ? 116.978 111.971 151.616 1.00 153.39 231 GLU B O 1
ATOM 4732 N N . GLN B 1 250 ? 118.779 112.836 150.594 1.00 149.71 232 GLN B N 1
ATOM 4733 C CA . GLN B 1 250 ? 119.691 112.616 151.706 1.00 154.05 232 GLN B CA 1
ATOM 4734 C C . GLN B 1 250 ? 120.130 113.962 152.281 1.00 156.95 232 GLN B C 1
ATOM 4735 O O . GLN B 1 250 ? 119.643 115.022 151.882 1.00 159.51 232 GLN B O 1
ATOM 4741 N N . ASP B 1 251 ? 121.047 113.911 153.241 1.00 163.87 233 ASP B N 1
ATOM 4742 C CA . ASP B 1 251 ? 121.680 115.115 153.753 1.00 161.99 233 ASP B CA 1
ATOM 4743 C C . ASP B 1 251 ? 122.967 115.365 152.968 1.00 163.61 233 ASP B C 1
ATOM 4744 O O . ASP B 1 251 ? 123.238 114.715 151.955 1.00 164.15 233 ASP B O 1
ATOM 4749 N N . SER B 1 252 ? 123.781 116.312 153.429 1.00 168.50 234 SER B N 1
ATOM 4750 C CA . SER B 1 252 ? 125.003 116.689 152.731 1.00 168.55 234 SER B CA 1
ATOM 4751 C C . SER B 1 252 ? 126.263 116.206 153.432 1.00 167.90 234 SER B C 1
ATOM 4752 O O . SER B 1 252 ? 127.124 115.588 152.798 1.00 166.56 234 SER B O 1
ATOM 4755 N N . LEU B 1 253 ? 126.399 116.480 154.732 1.00 173.93 235 LEU B N 1
ATOM 4756 C CA . LEU B 1 253 ? 127.620 116.114 155.442 1.00 175.22 235 LEU B CA 1
ATOM 4757 C C . LEU B 1 253 ? 127.796 114.602 155.493 1.00 173.09 235 LEU B C 1
ATOM 4758 O O . LEU B 1 253 ? 128.899 114.090 155.272 1.00 174.20 235 LEU B O 1
ATOM 4763 N N . THR B 1 254 ? 126.725 113.872 155.779 1.00 166.71 236 THR B N 1
ATOM 4764 C CA . THR B 1 254 ? 126.753 112.421 155.848 1.00 167.18 236 THR B CA 1
ATOM 4765 C C . THR B 1 254 ? 125.938 111.838 154.698 1.00 170.01 236 THR B C 1
ATOM 4766 O O . THR B 1 254 ? 125.470 112.558 153.808 1.00 170.73 236 THR B O 1
ATOM 4770 N N . GLY B 1 255 ? 125.780 110.519 154.708 1.00 177.61 237 GLY B N 1
ATOM 4771 C CA . GLY B 1 255 ? 124.978 109.819 153.729 1.00 175.81 237 GLY B CA 1
ATOM 4772 C C . GLY B 1 255 ? 123.611 109.385 154.209 1.00 176.91 237 GLY B C 1
ATOM 4773 O O . GLY B 1 255 ? 122.930 108.640 153.493 1.00 179.59 237 GLY B O 1
ATOM 4774 N N . LEU B 1 256 ? 123.180 109.825 155.387 1.00 160.89 238 LEU B N 1
ATOM 4775 C CA . LEU B 1 256 ? 121.898 109.413 155.939 1.00 157.00 238 LEU B CA 1
ATOM 4776 C C . LEU B 1 256 ? 120.773 110.196 155.265 1.00 159.80 238 LEU B C 1
ATOM 4777 O O . LEU B 1 256 ? 120.986 110.946 154.309 1.00 165.39 238 LEU B O 1
ATOM 4782 N N . VAL B 1 257 ? 119.555 110.030 155.764 1.00 157.97 239 VAL B N 1
ATOM 4783 C CA . VAL B 1 257 ? 118.377 110.692 155.217 1.00 161.55 239 VAL B CA 1
ATOM 4784 C C . VAL B 1 257 ? 118.135 111.977 155.994 1.00 164.51 239 VAL B C 1
ATOM 4785 O O . VAL B 1 257 ? 118.259 112.005 157.225 1.00 166.67 239 VAL B O 1
ATOM 4789 N N . ASN B 1 258 ? 117.801 113.047 155.278 1.00 162.07 240 ASN B N 1
ATOM 4790 C CA . ASN B 1 258 ? 117.557 114.340 155.903 1.00 159.67 240 ASN B CA 1
ATOM 4791 C C . ASN B 1 258 ? 116.246 114.292 156.689 1.00 163.70 240 ASN B C 1
ATOM 4792 O O . ASN B 1 258 ? 115.540 113.281 156.725 1.00 166.88 240 ASN B O 1
ATOM 4797 N N . ARG B 1 259 ? 115.906 115.411 157.329 1.00 170.75 241 ARG B N 1
ATOM 4798 C CA . ARG B 1 259 ? 114.791 115.437 158.269 1.00 169.67 241 ARG B CA 1
ATOM 4799 C C . ARG B 1 259 ? 113.446 115.236 157.578 1.00 172.13 241 ARG B C 1
ATOM 4800 O O . ARG B 1 259 ? 112.638 114.404 158.003 1.00 174.10 241 ARG B O 1
ATOM 4808 N N . ARG B 1 260 ? 113.187 115.991 156.508 1.00 176.07 242 ARG B N 1
ATOM 4809 C CA . ARG B 1 260 ? 111.829 116.054 155.974 1.00 179.14 242 ARG B CA 1
ATOM 4810 C C . ARG B 1 260 ? 111.468 114.770 155.235 1.00 181.21 242 ARG B C 1
ATOM 4811 O O . ARG B 1 260 ? 110.294 114.381 155.197 1.00 180.38 242 ARG B O 1
ATOM 4819 N N . TYR B 1 261 ? 112.457 114.096 154.641 1.00 176.99 243 TYR B N 1
ATOM 4820 C CA . TYR B 1 261 ? 112.194 112.789 154.045 1.00 174.52 243 TYR B CA 1
ATOM 4821 C C . TYR B 1 261 ? 111.942 111.736 155.115 1.00 174.54 243 TYR B C 1
ATOM 4822 O O . TYR B 1 261 ? 111.078 110.869 154.939 1.00 177.85 243 TYR B O 1
ATOM 4831 N N . TYR B 1 262 ? 112.672 111.803 156.230 1.00 172.49 244 TYR B N 1
ATOM 4832 C CA . TYR B 1 262 ? 112.508 110.814 157.289 1.00 173.13 244 TYR B CA 1
ATOM 4833 C C . TYR B 1 262 ? 111.092 110.842 157.851 1.00 175.15 244 TYR B C 1
ATOM 4834 O O . TYR B 1 262 ? 110.501 109.793 158.128 1.00 177.79 244 TYR B O 1
ATOM 4843 N N . GLU B 1 263 ? 110.536 112.041 158.035 1.00 186.73 245 GLU B N 1
ATOM 4844 C CA . GLU B 1 263 ? 109.186 112.156 158.578 1.00 191.09 245 GLU B CA 1
ATOM 4845 C C . GLU B 1 263 ? 108.163 111.516 157.649 1.00 192.13 245 GLU B C 1
ATOM 4846 O O . GLU B 1 263 ? 107.263 110.796 158.098 1.00 194.06 245 GLU B O 1
ATOM 4852 N N . LEU B 1 264 ? 108.284 111.770 156.344 1.00 190.69 246 LEU B N 1
ATOM 4853 C CA . LEU B 1 264 ? 107.327 111.218 155.390 1.00 191.21 246 LEU B CA 1
ATOM 4854 C C . LEU B 1 264 ? 107.452 109.702 155.306 1.00 192.33 246 LEU B C 1
ATOM 4855 O O . LEU B 1 264 ? 106.446 108.983 155.298 1.00 193.21 246 LEU B O 1
ATOM 4860 N N . LEU B 1 265 ? 108.685 109.198 155.237 1.00 200.36 247 LEU B N 1
ATOM 4861 C CA . LEU B 1 265 ? 108.888 107.760 155.103 1.00 201.47 247 LEU B CA 1
ATOM 4862 C C . LEU B 1 265 ? 108.478 107.014 156.366 1.00 201.79 247 LEU B C 1
ATOM 4863 O O . LEU B 1 265 ? 107.909 105.919 156.277 1.00 203.80 247 LEU B O 1
ATOM 4868 N N . ALA B 1 266 ? 108.764 107.577 157.542 1.00 201.28 248 ALA B N 1
ATOM 4869 C CA . ALA B 1 266 ? 108.374 106.924 158.788 1.00 201.69 248 ALA B CA 1
ATOM 4870 C C . ALA B 1 266 ? 106.860 106.813 158.900 1.00 202.51 248 ALA B C 1
ATOM 4871 O O . ALA B 1 266 ? 106.340 105.802 159.389 1.00 202.62 248 ALA B O 1
ATOM 4873 N N . GLN B 1 267 ? 106.136 107.846 158.462 1.00 217.65 249 GLN B N 1
ATOM 4874 C CA . GLN B 1 267 ? 104.679 107.771 158.440 1.00 219.04 249 GLN B CA 1
ATOM 4875 C C . GLN B 1 267 ? 104.205 106.657 157.516 1.00 219.28 249 GLN B C 1
ATOM 4876 O O . GLN B 1 267 ? 103.264 105.925 157.845 1.00 219.95 249 GLN B O 1
ATOM 4882 N N . ARG B 1 268 ? 104.843 106.519 156.352 1.00 219.05 250 ARG B N 1
ATOM 4883 C CA . ARG B 1 268 ? 104.545 105.393 155.474 1.00 218.87 250 ARG B CA 1
ATOM 4884 C C . ARG B 1 268 ? 104.906 104.072 156.142 1.00 218.32 250 ARG B C 1
ATOM 4885 O O . ARG B 1 268 ? 104.169 103.086 156.025 1.00 218.30 250 ARG B O 1
ATOM 4893 N N . ALA B 1 269 ? 106.044 104.033 156.840 1.00 222.67 251 ALA B N 1
ATOM 4894 C CA . ALA B 1 269 ? 106.438 102.820 157.550 1.00 223.00 251 ALA B CA 1
ATOM 4895 C C . ALA B 1 269 ? 105.441 102.473 158.648 1.00 223.02 251 ALA B C 1
ATOM 4896 O O . ALA B 1 269 ? 105.086 101.301 158.823 1.00 223.35 251 ALA B O 1
ATOM 4898 N N . LEU B 1 270 ? 104.985 103.475 159.404 1.00 227.81 252 LEU B N 1
ATOM 4899 C CA . LEU B 1 270 ? 103.982 103.224 160.433 1.00 228.51 252 LEU B CA 1
ATOM 4900 C C . LEU B 1 270 ? 102.670 102.753 159.820 1.00 229.44 252 LEU B C 1
ATOM 4901 O O . LEU B 1 270 ? 102.028 101.832 160.339 1.00 230.01 252 LEU B O 1
ATOM 4906 N N . GLU B 1 271 ? 102.252 103.379 158.716 1.00 243.43 253 GLU B N 1
ATOM 4907 C CA . GLU B 1 271 ? 101.035 102.946 158.037 1.00 243.73 253 GLU B CA 1
ATOM 4908 C C . GLU B 1 271 ? 101.183 101.530 157.496 1.00 244.53 253 GLU B C 1
ATOM 4909 O O . GLU B 1 271 ? 100.262 100.713 157.613 1.00 244.76 253 GLU B O 1
ATOM 4915 N N . GLN B 1 272 ? 102.335 101.223 156.895 1.00 244.81 254 GLN B N 1
ATOM 4916 C CA . GLN B 1 272 ? 102.569 99.873 156.395 1.00 244.32 254 GLN B CA 1
ATOM 4917 C C . GLN B 1 272 ? 102.617 98.864 157.535 1.00 245.86 254 GLN B C 1
ATOM 4918 O O . GLN B 1 272 ? 102.076 97.759 157.417 1.00 246.44 254 GLN B O 1
ATOM 4924 N N . GLY B 1 273 ? 103.259 99.228 158.647 1.00 255.94 255 GLY B N 1
ATOM 4925 C CA . GLY B 1 273 ? 103.325 98.322 159.782 1.00 255.49 255 GLY B CA 1
ATOM 4926 C C . GLY B 1 273 ? 101.959 98.009 160.360 1.00 255.69 255 GLY B C 1
ATOM 4927 O O . GLY B 1 273 ? 101.680 96.868 160.737 1.00 256.10 255 GLY B O 1
ATOM 4928 N N . ALA B 1 274 ? 101.090 99.018 160.442 1.00 258.39 256 ALA B N 1
ATOM 4929 C CA . ALA B 1 274 ? 99.728 98.784 160.910 1.00 258.09 256 ALA B CA 1
ATOM 4930 C C . ALA B 1 274 ? 98.949 97.922 159.925 1.00 258.32 256 ALA B C 1
ATOM 4931 O O . ALA B 1 274 ? 98.092 97.126 160.326 1.00 258.71 256 ALA B O 1
ATOM 4933 N N . ARG B 1 275 ? 99.229 98.076 158.627 1.00 263.31 257 ARG B N 1
ATOM 4934 C CA . ARG B 1 275 ? 98.530 97.287 157.617 1.00 263.02 257 ARG B CA 1
ATOM 4935 C C . ARG B 1 275 ? 98.818 95.799 157.775 1.00 263.54 257 ARG B C 1
ATOM 4936 O O . ARG B 1 275 ? 97.907 94.969 157.673 1.00 263.90 257 ARG B O 1
ATOM 4944 N N . GLU B 1 276 ? 100.077 95.441 158.022 1.00 264.77 258 GLU B N 1
ATOM 4945 C CA . GLU B 1 276 ? 100.469 94.051 158.206 1.00 264.87 258 GLU B CA 1
ATOM 4946 C C . GLU B 1 276 ? 100.529 93.637 159.671 1.00 265.10 258 GLU B C 1
ATOM 4947 O O . GLU B 1 276 ? 100.915 92.501 159.962 1.00 265.03 258 GLU B O 1
ATOM 4953 N N . GLU B 1 277 ? 100.159 94.530 160.591 1.00 267.81 259 GLU B N 1
ATOM 4954 C CA . GLU B 1 277 ? 99.988 94.209 162.009 1.00 267.37 259 GLU B CA 1
ATOM 4955 C C . GLU B 1 277 ? 101.277 93.661 162.628 1.00 266.79 259 GLU B C 1
ATOM 4956 O O . GLU B 1 277 ? 101.354 92.511 163.065 1.00 266.31 259 GLU B O 1
ATOM 4962 N N . LYS B 1 278 ? 102.298 94.514 162.657 1.00 255.51 260 LYS B N 1
ATOM 4963 C CA . LYS B 1 278 ? 103.547 94.191 163.331 1.00 254.38 260 LYS B CA 1
ATOM 4964 C C . LYS B 1 278 ? 104.142 95.473 163.892 1.00 254.18 260 LYS B C 1
ATOM 4965 O O . LYS B 1 278 ? 104.122 96.515 163.231 1.00 253.66 260 LYS B O 1
ATOM 4971 N N . GLY B 1 279 ? 104.667 95.389 165.110 1.00 247.17 261 GLY B N 1
ATOM 4972 C CA . GLY B 1 279 ? 105.215 96.554 165.770 1.00 247.28 26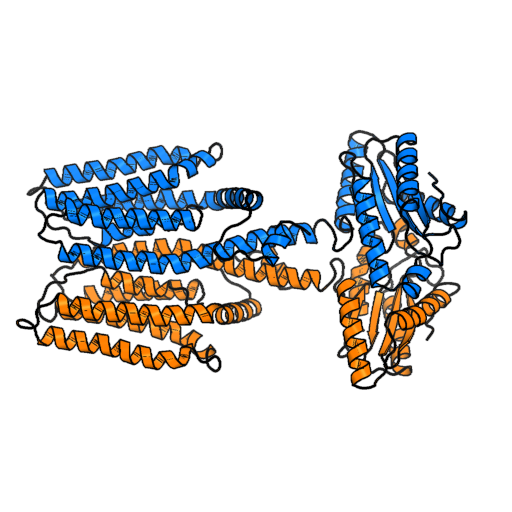1 GLY B CA 1
ATOM 4973 C C . GLY B 1 279 ? 106.488 97.056 165.116 1.00 247.48 261 GLY B C 1
ATOM 4974 O O . GLY B 1 279 ? 107.194 96.345 164.400 1.00 247.68 261 GLY B O 1
ATOM 4975 N N . VAL B 1 280 ? 106.780 98.328 165.378 1.00 238.10 262 VAL B N 1
ATOM 4976 C CA . VAL B 1 280 ? 107.959 99.002 164.851 1.00 237.80 262 VAL B CA 1
ATOM 4977 C C . VAL B 1 280 ? 108.805 99.480 166.022 1.00 237.01 262 VAL B C 1
ATOM 4978 O O . VAL B 1 280 ? 108.296 100.126 166.945 1.00 237.24 262 VAL B O 1
ATOM 4982 N N . ALA B 1 281 ? 110.094 99.162 165.985 1.00 226.38 263 ALA B N 1
ATOM 4983 C CA . ALA B 1 281 ? 111.019 99.506 167.055 1.00 226.00 263 ALA B CA 1
ATOM 4984 C C . ALA B 1 281 ? 111.890 100.685 166.642 1.00 227.29 263 ALA B C 1
ATOM 4985 O O . ALA B 1 281 ? 112.404 100.729 165.520 1.00 227.89 263 ALA B O 1
ATOM 4987 N N . LEU B 1 282 ? 112.052 101.639 167.556 1.00 215.53 264 LEU B N 1
ATOM 4988 C CA . LEU B 1 282 ? 112.822 102.849 167.300 1.00 213.13 264 LEU B CA 1
ATOM 4989 C C . LEU B 1 282 ? 113.977 102.941 168.285 1.00 211.74 264 LEU B C 1
ATOM 4990 O O . LEU B 1 282 ? 113.784 102.774 169.493 1.00 210.24 264 LEU B O 1
ATOM 4995 N N . ILE B 1 283 ? 115.170 103.206 167.761 1.00 208.86 265 ILE B N 1
ATOM 4996 C CA . ILE B 1 283 ? 116.377 103.405 168.554 1.00 210.21 265 ILE B CA 1
ATOM 4997 C C . ILE B 1 283 ? 117.038 104.699 168.091 1.00 211.26 265 ILE B C 1
ATOM 4998 O O . ILE B 1 283 ? 117.235 104.905 166.888 1.00 211.38 265 ILE B O 1
ATOM 5003 N N . LEU B 1 284 ? 117.345 105.580 169.039 1.00 211.78 266 LEU B N 1
ATOM 5004 C CA . LEU B 1 284 ? 117.914 106.888 168.745 1.00 211.07 266 LEU B CA 1
ATOM 5005 C C . LEU B 1 284 ? 119.354 106.952 169.232 1.00 211.09 266 LEU B C 1
ATOM 5006 O O . LEU B 1 284 ? 119.687 106.409 170.290 1.00 211.98 266 LEU B O 1
ATOM 5011 N N . VAL B 1 285 ? 120.199 107.633 168.464 1.00 198.55 267 VAL B N 1
ATOM 5012 C CA . VAL B 1 285 ? 121.630 107.716 168.730 1.00 198.70 267 VAL B CA 1
ATOM 5013 C C . VAL B 1 285 ? 121.977 109.159 169.063 1.00 198.72 267 VAL B C 1
ATOM 5014 O O . VAL B 1 285 ? 121.591 110.080 168.333 1.00 200.19 267 VAL B O 1
ATOM 5018 N N . ASP B 1 286 ? 122.701 109.353 170.162 1.00 201.78 268 ASP B N 1
ATOM 5019 C CA . ASP B 1 286 ? 123.130 110.673 170.599 1.00 201.40 268 ASP B CA 1
ATOM 5020 C C . ASP B 1 286 ? 124.594 110.632 171.011 1.00 200.43 268 ASP B C 1
ATOM 5021 O O . ASP B 1 286 ? 125.036 109.688 171.672 1.00 203.57 268 ASP B O 1
ATOM 5026 N N . VAL B 1 287 ? 125.337 111.662 170.623 1.00 195.46 269 VAL B N 1
ATOM 5027 C CA . VAL B 1 287 ? 126.731 111.814 171.021 1.00 198.92 269 VAL B CA 1
ATOM 5028 C C . VAL B 1 287 ? 126.764 112.570 172.342 1.00 202.08 269 VAL B C 1
ATOM 5029 O O . VAL B 1 287 ? 125.975 113.498 172.554 1.00 204.91 269 VAL B O 1
ATOM 5033 N N . ASP B 1 288 ? 127.654 112.161 173.242 1.00 215.62 270 ASP B N 1
ATOM 5034 C CA . ASP B 1 288 ? 127.758 112.754 174.568 1.00 215.14 270 ASP B CA 1
ATOM 5035 C C . ASP B 1 288 ? 128.957 113.693 174.636 1.00 213.60 270 ASP B C 1
ATOM 5036 O O . ASP B 1 288 ? 130.041 113.359 174.147 1.00 212.06 270 ASP B O 1
ATOM 5041 N N . ASP B 1 289 ? 128.751 114.866 175.239 1.00 215.03 271 ASP B N 1
ATOM 5042 C CA . ASP B 1 289 ? 129.821 115.817 175.546 1.00 216.19 271 ASP B CA 1
ATOM 5043 C C . ASP B 1 289 ? 130.555 116.270 174.280 1.00 215.25 271 ASP B C 1
ATOM 5044 O O . ASP B 1 289 ? 131.739 115.991 174.081 1.00 216.24 271 ASP B O 1
ATOM 5049 N N . PHE B 1 290 ? 129.827 116.980 173.419 1.00 201.77 272 PHE B N 1
ATOM 5050 C CA . PHE B 1 290 ? 130.397 117.435 172.158 1.00 200.84 272 PHE B CA 1
ATOM 5051 C C . PHE B 1 290 ? 131.034 118.820 172.263 1.00 200.97 272 PHE B C 1
ATOM 5052 O O . PHE B 1 290 ? 131.818 119.190 171.383 1.00 202.36 272 PHE B O 1
ATOM 5060 N N . LYS B 1 291 ? 130.740 119.596 173.314 1.00 203.87 273 LYS B N 1
ATOM 5061 C CA . LYS B 1 291 ? 131.478 120.845 173.500 1.00 206.11 273 LYS B CA 1
ATOM 5062 C C . LYS B 1 291 ? 132.966 120.581 173.677 1.00 207.16 273 LYS B C 1
ATOM 5063 O O . LYS B 1 291 ? 133.798 121.299 173.113 1.00 207.74 273 LYS B O 1
ATOM 5069 N N . ALA B 1 292 ? 133.317 119.559 174.462 1.00 221.49 274 ALA B N 1
ATOM 5070 C CA . ALA B 1 292 ? 134.725 119.256 174.694 1.00 221.84 274 ALA B CA 1
ATOM 5071 C C . ALA B 1 292 ? 135.437 118.921 173.392 1.00 222.38 274 ALA B C 1
ATOM 5072 O O . ALA B 1 292 ? 136.574 119.351 173.168 1.00 222.21 274 ALA B O 1
ATOM 5074 N N . TYR B 1 293 ? 134.785 118.150 172.520 1.00 225.38 275 TYR B N 1
ATOM 5075 C CA . TYR B 1 293 ? 135.384 117.839 171.227 1.00 225.48 275 TYR B CA 1
ATOM 5076 C C . TYR B 1 293 ? 135.510 119.097 170.373 1.00 224.17 275 TYR B C 1
ATOM 5077 O O . TYR B 1 293 ? 136.533 119.309 169.711 1.00 223.31 275 TYR B O 1
ATOM 5086 N N . ASN B 1 294 ? 134.486 119.955 170.390 1.00 218.80 276 ASN B N 1
ATOM 5087 C CA . ASN B 1 294 ? 134.502 121.144 169.542 1.00 219.31 276 ASN B CA 1
ATOM 5088 C C . ASN B 1 294 ? 135.574 122.133 169.983 1.00 220.77 276 ASN B C 1
ATOM 5089 O O . ASN B 1 294 ? 136.378 122.600 169.167 1.00 221.52 276 ASN B O 1
ATOM 5094 N N . ASP B 1 295 ? 135.606 122.466 171.275 1.00 233.28 277 ASP B N 1
ATOM 5095 C CA . ASP B 1 295 ? 136.449 123.560 171.741 1.00 233.55 277 ASP B CA 1
ATOM 5096 C C . ASP B 1 295 ? 137.900 123.155 171.965 1.00 233.40 277 ASP B C 1
ATOM 5097 O O . ASP B 1 295 ? 138.757 124.036 172.088 1.00 232.11 277 ASP B O 1
ATOM 5102 N N . HIS B 1 296 ? 138.197 121.858 172.023 1.00 236.65 278 HIS B N 1
ATOM 5103 C CA . HIS B 1 296 ? 139.561 121.394 172.237 1.00 236.44 278 HIS B CA 1
ATOM 5104 C C . HIS B 1 296 ? 140.224 120.883 170.968 1.00 236.21 278 HIS B C 1
ATOM 5105 O O . HIS B 1 296 ? 141.454 120.930 170.864 1.00 235.21 278 HIS B O 1
ATOM 5112 N N . TYR B 1 297 ? 139.441 120.399 170.003 1.00 232.81 279 TYR B N 1
ATOM 5113 C CA . TYR B 1 297 ? 139.978 119.888 168.751 1.00 231.99 279 TYR B CA 1
ATOM 5114 C C . TYR B 1 297 ? 139.714 120.794 167.558 1.00 232.89 279 TYR B C 1
ATOM 5115 O O . TYR B 1 297 ? 140.351 120.613 166.516 1.00 233.08 279 TYR B O 1
ATOM 5124 N N . GLY B 1 298 ? 138.807 121.751 167.681 1.00 231.46 280 GLY B N 1
ATOM 5125 C CA . GLY B 1 298 ? 138.486 122.659 166.602 1.00 230.16 280 GLY B CA 1
ATOM 5126 C C . GLY B 1 298 ? 137.139 122.339 165.971 1.00 229.85 280 GLY B C 1
ATOM 5127 O O . GLY B 1 298 ? 136.656 121.203 165.991 1.00 230.06 280 GLY B O 1
ATOM 5128 N N . HIS B 1 299 ? 136.523 123.379 165.409 1.00 219.61 281 HIS B N 1
ATOM 5129 C CA . HIS B 1 299 ? 135.227 123.209 164.753 1.00 219.77 281 HIS B CA 1
ATOM 5130 C C . HIS B 1 299 ? 135.279 122.250 163.569 1.00 219.47 281 HIS B C 1
ATOM 5131 O O . HIS B 1 299 ? 134.445 121.329 163.518 1.00 218.18 281 HIS B O 1
ATOM 5138 N N . PRO B 1 300 ? 136.192 122.389 162.597 1.00 213.47 282 PRO B N 1
ATOM 5139 C CA . PRO B 1 300 ? 136.197 121.415 161.492 1.00 212.73 282 PRO B CA 1
ATOM 5140 C C . PRO B 1 300 ? 136.587 120.017 161.932 1.00 212.61 282 PRO B C 1
ATOM 5141 O O . PRO B 1 300 ? 136.019 119.035 161.440 1.00 210.09 282 PRO B O 1
ATOM 5145 N N . ALA B 1 301 ? 137.540 119.900 162.860 1.00 217.87 283 ALA B N 1
ATOM 5146 C CA . ALA B 1 301 ? 137.958 118.584 163.327 1.00 217.88 283 ALA B CA 1
ATOM 5147 C C . ALA B 1 301 ? 136.918 117.956 164.243 1.00 217.47 283 ALA B C 1
ATOM 5148 O O . ALA B 1 301 ? 136.793 116.727 164.284 1.00 217.13 283 ALA B O 1
ATOM 5150 N N . GLY B 1 302 ? 136.207 118.799 164.995 1.00 216.62 284 GLY B N 1
ATOM 5151 C CA . GLY B 1 302 ? 135.206 118.289 165.949 1.00 216.98 284 GLY B CA 1
ATOM 5152 C C . GLY B 1 302 ? 134.215 117.362 165.272 1.00 217.41 284 GLY B C 1
ATOM 5153 O O . GLY B 1 302 ? 133.928 116.292 165.841 1.00 217.02 284 GLY B O 1
ATOM 5154 N N . ASP B 1 303 ? 133.712 117.754 164.099 1.00 30.00 285 ASP B N 1
ATOM 5155 C CA . ASP B 1 303 ? 132.669 116.938 163.422 1.00 30.00 285 ASP B CA 1
ATOM 5156 C C . ASP B 1 303 ? 133.263 116.254 162.189 1.00 30.00 285 ASP B C 1
ATOM 5157 O O . ASP B 1 303 ? 132.517 115.527 161.512 1.00 30.00 285 ASP B O 1
ATOM 5162 N N . ALA B 1 304 ? 134.543 116.489 161.898 1.00 200.52 286 ALA B N 1
ATOM 5163 C CA . ALA B 1 304 ? 135.165 115.739 160.786 1.00 201.12 286 ALA B CA 1
ATOM 5164 C C . ALA B 1 304 ? 134.851 114.263 161.019 1.00 201.58 286 ALA B C 1
ATOM 5165 O O . ALA B 1 304 ? 134.725 113.517 160.030 1.00 200.85 286 ALA B O 1
ATOM 5167 N N . ALA B 1 305 ? 134.707 113.874 162.289 1.00 198.40 287 ALA B N 1
ATOM 5168 C CA . ALA B 1 305 ? 134.397 112.494 162.639 1.00 199.72 287 ALA B CA 1
ATOM 5169 C C . ALA B 1 305 ? 132.939 112.134 162.394 1.00 197.57 287 ALA B C 1
ATOM 5170 O O . ALA B 1 305 ? 132.576 110.964 162.553 1.00 196.38 287 ALA B O 1
ATOM 5172 N N . LEU B 1 306 ? 132.099 113.105 162.029 1.00 192.90 288 LEU B N 1
ATOM 5173 C CA . LEU B 1 306 ? 130.681 112.827 161.831 1.00 193.09 288 LEU B CA 1
ATOM 5174 C C . LEU B 1 306 ? 130.461 111.816 160.711 1.00 194.89 288 LEU B C 1
ATOM 5175 O O . LEU B 1 306 ? 129.573 110.961 160.809 1.00 195.57 288 LEU B O 1
ATOM 5180 N N . ARG B 1 307 ? 131.253 111.897 159.638 1.00 196.22 289 ARG B N 1
ATOM 5181 C CA . ARG B 1 307 ? 131.151 110.893 158.583 1.00 196.47 289 ARG B CA 1
ATOM 5182 C C . ARG B 1 307 ? 131.511 109.510 159.108 1.00 196.36 289 ARG B C 1
ATOM 5183 O O . ARG B 1 307 ? 130.866 108.516 158.753 1.00 193.40 289 ARG B O 1
ATOM 5191 N N . GLN B 1 308 ? 132.541 109.428 159.953 1.00 197.40 290 GLN B N 1
ATOM 5192 C CA . GLN B 1 308 ? 132.923 108.147 160.539 1.00 195.19 290 GLN B CA 1
ATOM 5193 C C . GLN B 1 308 ? 131.794 107.576 161.384 1.00 193.55 290 GLN B C 1
ATOM 5194 O O . GLN B 1 308 ? 131.550 106.365 161.370 1.00 192.96 290 GLN B O 1
ATOM 5200 N N . LEU B 1 309 ? 131.096 108.433 162.131 1.00 186.12 291 LEU B N 1
ATOM 5201 C CA . LEU B 1 309 ? 129.914 107.978 162.853 1.00 186.89 291 LEU B CA 1
ATOM 5202 C C . LEU B 1 309 ? 128.842 107.506 161.879 1.00 186.49 291 LEU B C 1
ATOM 5203 O O . LEU B 1 309 ? 128.125 106.538 162.154 1.00 186.04 291 LEU B O 1
ATOM 5208 N N . GLY B 1 310 ? 128.722 108.176 160.732 1.00 193.13 292 GLY B N 1
ATOM 5209 C CA . GLY B 1 310 ? 127.688 107.806 159.780 1.00 194.06 292 GLY B CA 1
ATOM 5210 C C . GLY B 1 310 ? 127.892 106.426 159.185 1.00 194.12 292 GLY B C 1
ATOM 5211 O O . GLY B 1 310 ? 126.946 105.640 159.081 1.00 194.34 292 GLY B O 1
ATOM 5212 N N . VAL B 1 311 ? 129.127 106.108 158.791 1.00 198.41 293 VAL B N 1
ATOM 5213 C CA . VAL B 1 311 ? 129.378 104.828 158.134 1.00 199.01 293 VAL B CA 1
ATOM 5214 C C . VAL B 1 311 ? 129.239 103.678 159.126 1.00 198.41 293 VAL B C 1
ATOM 5215 O O . VAL B 1 311 ? 128.637 102.643 158.813 1.00 197.98 293 VAL B O 1
ATOM 5219 N N . VAL B 1 312 ? 129.776 103.839 160.338 1.00 199.17 294 VAL B N 1
ATOM 5220 C CA . VAL B 1 312 ? 129.646 102.788 161.341 1.00 200.06 294 VAL B CA 1
ATOM 5221 C C . VAL B 1 312 ? 128.206 102.643 161.810 1.00 197.88 294 VAL B C 1
ATOM 5222 O O . VAL B 1 312 ? 127.814 101.567 162.275 1.00 198.08 294 VAL B O 1
ATOM 5226 N N . LEU B 1 313 ? 127.403 103.703 161.709 1.00 194.33 295 LEU B N 1
ATOM 5227 C CA . LEU B 1 313 ? 125.977 103.573 161.982 1.00 194.73 295 LEU B CA 1
ATOM 5228 C C . LEU B 1 313 ? 125.256 102.920 160.811 1.00 195.25 295 LEU B C 1
ATOM 5229 O O . LEU B 1 313 ? 124.302 102.158 161.007 1.00 194.83 295 LEU B O 1
ATOM 5234 N N . ARG B 1 314 ? 125.697 103.208 159.584 1.00 202.77 296 ARG B N 1
ATOM 5235 C CA . ARG B 1 314 ? 125.030 102.655 158.410 1.00 203.79 296 ARG B CA 1
ATOM 5236 C C . ARG B 1 314 ? 125.369 101.182 158.219 1.00 203.82 296 ARG B C 1
ATOM 5237 O O . ARG B 1 314 ? 124.523 100.399 157.771 1.00 201.99 296 ARG B O 1
ATOM 5245 N N . GLN B 1 315 ? 126.602 100.784 158.548 1.00 212.08 297 GLN B N 1
ATOM 5246 C CA . GLN B 1 315 ? 126.987 99.384 158.401 1.00 211.54 297 GLN B CA 1
ATOM 5247 C C . GLN B 1 315 ? 126.174 98.481 159.320 1.00 211.75 297 GLN B C 1
ATOM 5248 O O . GLN B 1 315 ? 125.973 97.301 159.012 1.00 212.12 297 GLN B O 1
ATOM 5254 N N . GLY B 1 316 ? 125.700 99.011 160.444 1.00 202.92 298 GLY B N 1
ATOM 5255 C CA . GLY B 1 316 ? 124.798 98.295 161.316 1.00 201.65 298 GLY B CA 1
ATOM 5256 C C . GLY B 1 316 ? 123.346 98.384 160.917 1.00 201.39 298 GLY B C 1
ATOM 5257 O O . GLY B 1 316 ? 122.480 97.848 161.617 1.00 200.63 298 GLY B O 1
ATOM 5258 N N . ALA B 1 317 ? 123.052 99.051 159.805 1.00 212.18 299 ALA B N 1
ATOM 5259 C CA . ALA B 1 317 ? 121.696 99.219 159.292 1.00 212.39 299 ALA B CA 1
ATOM 5260 C C . ALA B 1 317 ? 121.641 98.563 157.916 1.00 215.77 299 ALA B C 1
ATOM 5261 O O . ALA B 1 317 ? 121.872 99.216 156.896 1.00 215.25 299 ALA B O 1
ATOM 5263 N N . ARG B 1 318 ? 121.335 97.263 157.891 1.00 233.16 300 ARG B N 1
ATOM 5264 C CA . ARG B 1 318 ? 121.291 96.508 156.648 1.00 232.15 300 ARG B CA 1
ATOM 5265 C C . ARG B 1 318 ? 120.023 95.682 156.479 1.00 231.42 300 ARG B C 1
ATOM 5266 O O . ARG B 1 318 ? 119.862 95.037 155.437 1.00 230.20 300 ARG B O 1
ATOM 5274 N N . ARG B 1 319 ? 119.127 95.679 157.461 1.00 235.73 301 ARG B N 1
ATOM 5275 C CA . ARG B 1 319 ? 117.897 94.916 157.358 1.00 236.18 301 ARG B CA 1
ATOM 5276 C C . ARG B 1 319 ? 116.981 95.524 156.298 1.00 236.88 301 ARG B C 1
ATOM 5277 O O . ARG B 1 319 ? 117.091 96.709 155.975 1.00 237.84 301 ARG B O 1
ATOM 5285 N N . PRO B 1 320 ? 116.086 94.725 155.716 1.00 228.71 302 PRO B N 1
ATOM 5286 C CA . PRO B 1 320 ? 115.102 95.292 154.788 1.00 227.32 302 PRO B CA 1
ATOM 5287 C C . PRO B 1 320 ? 114.157 96.241 155.508 1.00 226.71 302 PRO B C 1
ATOM 5288 O O . PRO B 1 320 ? 113.769 96.008 156.655 1.00 226.89 302 PRO B O 1
ATOM 5292 N N . LEU B 1 321 ? 113.790 97.321 154.815 1.00 215.46 303 LEU B N 1
ATOM 5293 C CA . LEU B 1 321 ? 112.952 98.383 155.374 1.00 215.36 303 LEU B CA 1
ATOM 5294 C C . LEU B 1 321 ? 113.546 98.958 156.658 1.00 216.07 303 LEU B C 1
ATOM 5295 O O . LEU B 1 321 ? 112.819 99.422 157.540 1.00 216.26 303 LEU B O 1
ATOM 5300 N N . ASP B 1 322 ? 114.870 98.931 156.770 1.00 221.64 304 ASP B N 1
ATOM 5301 C CA . ASP B 1 322 ? 115.583 99.519 157.894 1.00 221.18 304 ASP B CA 1
ATOM 5302 C C . ASP B 1 322 ? 116.264 100.795 157.419 1.00 220.73 304 ASP B C 1
ATOM 5303 O O . ASP B 1 322 ? 117.008 100.775 156.433 1.00 220.73 304 ASP B O 1
ATOM 5308 N N . ILE B 1 323 ? 116.011 101.898 158.119 1.00 200.18 305 ILE B N 1
ATOM 5309 C CA . ILE B 1 323 ? 116.383 103.218 157.635 1.00 199.22 305 ILE B CA 1
ATOM 5310 C C . ILE B 1 323 ? 117.452 103.819 158.535 1.00 195.99 305 ILE B C 1
ATOM 5311 O O . ILE B 1 323 ? 117.616 103.442 159.698 1.00 193.78 305 ILE B O 1
ATOM 5316 N N . ALA B 1 324 ? 118.193 104.767 157.967 1.00 174.73 306 ALA B N 1
ATOM 5317 C CA . ALA B 1 324 ? 119.162 105.561 158.703 1.00 174.99 306 ALA B CA 1
ATOM 5318 C C . ALA B 1 324 ? 118.982 107.019 158.315 1.00 177.81 306 ALA B C 1
ATOM 5319 O O . ALA B 1 324 ? 118.996 107.357 157.128 1.00 179.59 306 ALA B O 1
ATOM 5321 N N . ALA B 1 325 ? 118.814 107.879 159.316 1.00 166.59 307 ALA B N 1
ATOM 5322 C CA . ALA B 1 325 ? 118.527 109.280 159.051 1.00 164.76 307 ALA B CA 1
ATOM 5323 C C . ALA B 1 325 ? 119.096 110.132 160.173 1.00 166.39 307 ALA B C 1
ATOM 5324 O O . ALA B 1 325 ? 119.303 109.662 161.294 1.00 165.55 307 ALA B O 1
ATOM 5326 N N . ARG B 1 326 ? 119.346 111.397 159.849 1.00 170.94 308 ARG B N 1
ATOM 5327 C CA . ARG B 1 326 ? 119.731 112.399 160.831 1.00 170.60 308 ARG B CA 1
ATOM 5328 C C . ARG B 1 326 ? 118.581 113.384 161.000 1.00 170.27 308 ARG B C 1
ATOM 5329 O O . ARG B 1 326 ? 117.965 113.805 160.016 1.00 169.57 308 ARG B O 1
ATOM 5337 N N . LEU B 1 327 ? 118.273 113.719 162.249 1.00 184.60 309 LEU B N 1
ATOM 5338 C CA . LEU B 1 327 ? 117.154 114.594 162.562 1.00 186.59 309 LEU B CA 1
ATOM 5339 C C . LEU B 1 327 ? 117.573 116.051 162.695 1.00 187.57 309 LEU B C 1
ATOM 5340 O O . LEU B 1 327 ? 116.746 116.894 163.058 1.00 188.18 309 LEU B O 1
ATOM 5345 N N . GLY B 1 328 ? 118.833 116.365 162.413 1.00 188.90 310 GLY B N 1
ATOM 5346 C CA . GLY B 1 328 ? 119.304 117.732 162.478 1.00 187.79 310 GLY B CA 1
ATOM 5347 C C . GLY B 1 328 ? 120.099 118.015 163.733 1.00 188.37 310 GLY B C 1
ATOM 5348 O O . GLY B 1 328 ? 119.526 118.215 164.808 1.00 189.22 310 GLY B O 1
ATOM 5349 N N . GLY B 1 329 ? 121.426 118.031 163.610 1.00 187.95 311 GLY B N 1
ATOM 5350 C CA . GLY B 1 329 ? 122.301 118.316 164.726 1.00 188.16 311 GLY B CA 1
ATOM 5351 C C . GLY B 1 329 ? 123.115 117.097 165.127 1.00 186.73 311 GLY B C 1
ATOM 5352 O O . GLY B 1 329 ? 123.579 116.329 164.275 1.00 187.71 311 GLY B O 1
ATOM 5353 N N . GLU B 1 330 ? 123.282 116.933 166.438 1.00 187.20 312 GLU B N 1
ATOM 5354 C CA . GLU B 1 330 ? 124.088 115.855 166.993 1.00 188.16 312 GLU B CA 1
ATOM 5355 C C . GLU B 1 330 ? 123.344 114.532 167.111 1.00 190.56 312 GLU B C 1
ATOM 5356 O O . GLU B 1 330 ? 123.991 113.497 167.305 1.00 193.04 312 GLU B O 1
ATOM 5362 N N . GLU B 1 331 ? 122.020 114.530 167.008 1.00 190.62 313 GLU B N 1
ATOM 5363 C CA . GLU B 1 331 ? 121.216 113.357 167.317 1.00 192.71 313 GLU B CA 1
ATOM 5364 C C . GLU B 1 331 ? 120.708 112.694 166.044 1.00 192.40 313 GLU B C 1
ATOM 5365 O O . GLU B 1 331 ? 120.338 113.372 165.080 1.00 189.44 313 GLU B O 1
ATOM 5371 N N . PHE B 1 332 ? 120.693 111.362 166.054 1.00 184.13 314 PHE B N 1
ATOM 5372 C CA . PHE B 1 332 ? 120.340 110.560 164.895 1.00 179.65 314 PHE B CA 1
ATOM 5373 C C . PHE B 1 332 ? 119.311 109.513 165.295 1.00 179.98 314 PHE B C 1
ATOM 5374 O O . PHE B 1 332 ? 119.256 109.073 166.446 1.00 178.38 314 PHE B O 1
ATOM 5382 N N . ALA B 1 333 ? 118.494 109.114 164.324 1.00 185.53 315 ALA B N 1
ATOM 5383 C CA . ALA B 1 333 ? 117.444 108.132 164.544 1.00 187.16 315 ALA B CA 1
ATOM 5384 C C . ALA B 1 333 ? 117.442 107.113 163.417 1.00 188.96 315 ALA B C 1
ATOM 5385 O O . ALA B 1 333 ? 117.584 107.470 162.243 1.00 188.10 315 ALA B O 1
ATOM 5387 N N . VAL B 1 334 ? 117.281 105.843 163.781 1.00 197.28 316 VAL B N 1
ATOM 5388 C CA . VAL B 1 334 ? 117.164 104.747 162.827 1.00 196.66 316 VAL B CA 1
ATOM 5389 C C . VAL B 1 334 ? 115.955 103.905 163.208 1.00 196.76 316 VAL B C 1
ATOM 5390 O O . VAL B 1 334 ? 115.700 103.667 164.394 1.00 195.89 316 VAL B O 1
ATOM 5394 N N . LEU B 1 335 ? 115.206 103.463 162.202 1.00 216.06 317 LEU B N 1
ATOM 5395 C CA . LEU B 1 335 ? 113.940 102.770 162.399 1.00 217.64 317 LEU B CA 1
ATOM 5396 C C . LEU B 1 335 ? 114.099 101.301 162.040 1.00 219.85 317 LEU B C 1
ATOM 5397 O O . LEU B 1 335 ? 114.647 100.972 160.983 1.00 219.62 317 LEU B O 1
ATOM 5402 N N . LEU B 1 336 ? 113.610 100.424 162.914 1.00 225.18 318 LEU B N 1
ATOM 5403 C CA . LEU B 1 336 ? 113.711 98.982 162.739 1.00 222.63 318 LEU B CA 1
ATOM 5404 C C . LEU B 1 336 ? 112.348 98.419 162.361 1.00 221.76 318 LEU B C 1
ATOM 5405 O O . LEU B 1 336 ? 111.335 98.770 162.975 1.00 221.04 318 LEU B O 1
ATOM 5410 N N . TYR B 1 337 ? 112.329 97.543 161.361 1.00 242.24 319 TYR B N 1
ATOM 5411 C CA . TYR B 1 337 ? 111.101 96.959 160.839 1.00 243.82 319 TYR B CA 1
ATOM 5412 C C . TYR B 1 337 ? 111.104 95.457 161.090 1.00 244.88 319 TYR B C 1
ATOM 5413 O O . TYR B 1 337 ? 112.042 94.760 160.689 1.00 245.08 319 TYR B O 1
ATOM 5422 N N . ASP B 1 338 ? 110.051 94.966 161.751 1.00 253.17 320 ASP B N 1
ATOM 5423 C CA . ASP B 1 338 ? 109.901 93.549 162.089 1.00 253.26 320 ASP B CA 1
ATOM 5424 C C . ASP B 1 338 ? 111.103 93.033 162.884 1.00 252.77 320 ASP B C 1
ATOM 5425 O O . ASP B 1 338 ? 111.858 92.166 162.441 1.00 252.61 320 ASP B O 1
ATOM 5430 N N . SER B 1 339 ? 111.265 93.592 164.081 1.00 257.91 321 SER B N 1
ATOM 5431 C CA . SER B 1 339 ? 112.303 93.165 165.007 1.00 258.66 321 SER B CA 1
ATOM 5432 C C . SER B 1 339 ? 111.700 93.018 166.396 1.00 258.55 321 SER B C 1
ATOM 5433 O O . SER B 1 339 ? 110.758 93.728 166.758 1.00 258.37 321 SER B O 1
ATOM 5436 N N . GLU B 1 340 ? 112.251 92.090 167.170 1.00 259.14 322 GLU B N 1
ATOM 5437 C CA . GLU B 1 340 ? 111.799 91.842 168.530 1.00 258.84 322 GLU B CA 1
ATOM 5438 C C . GLU B 1 340 ? 112.663 92.612 169.524 1.00 259.71 322 GLU B C 1
ATOM 5439 O O . GLU B 1 340 ? 113.720 93.148 169.186 1.00 259.99 322 GLU B O 1
ATOM 5445 N N . GLU B 1 341 ? 112.193 92.653 170.774 1.00 258.61 323 GLU B N 1
ATOM 5446 C CA . GLU B 1 341 ? 112.893 93.414 171.805 1.00 258.86 323 GLU B CA 1
ATOM 5447 C C . GLU B 1 341 ? 114.291 92.861 172.052 1.00 258.65 323 GLU B C 1
ATOM 5448 O O . GLU B 1 341 ? 115.240 93.626 172.262 1.00 257.72 323 GLU B O 1
ATOM 5454 N N . GLY B 1 342 ? 114.436 91.535 172.038 1.00 260.91 324 GLY B N 1
ATOM 5455 C CA . GLY B 1 342 ? 115.755 90.948 172.203 1.00 260.69 324 GLY B CA 1
ATOM 5456 C C . GLY B 1 342 ? 116.708 91.331 171.087 1.00 260.08 324 GLY B C 1
ATOM 5457 O O . GLY B 1 342 ? 117.887 91.599 171.329 1.00 259.51 324 GLY B O 1
ATOM 5458 N N . ASN B 1 343 ? 116.210 91.358 169.849 1.00 254.45 325 ASN B N 1
ATOM 5459 C CA . ASN B 1 343 ? 117.045 91.767 168.724 1.00 253.55 325 ASN B CA 1
ATOM 5460 C C . ASN B 1 343 ? 117.465 93.226 168.851 1.00 252.82 325 ASN B C 1
ATOM 5461 O O . ASN B 1 343 ? 118.624 93.570 168.593 1.00 252.20 325 ASN B O 1
ATOM 5466 N N . THR B 1 344 ? 116.535 94.098 169.250 1.00 246.72 326 THR B N 1
ATOM 5467 C CA . THR B 1 344 ? 116.849 95.519 169.367 1.00 246.83 326 THR B CA 1
ATOM 5468 C C . THR B 1 344 ? 117.922 95.766 170.419 1.00 245.87 326 THR B C 1
ATOM 5469 O O . THR B 1 344 ? 118.834 96.574 170.209 1.00 245.48 326 THR B O 1
ATOM 5473 N N . LEU B 1 345 ? 117.825 95.087 171.563 1.00 238.68 327 LEU B N 1
ATOM 5474 C CA . LEU B 1 345 ? 118.854 95.225 172.587 1.00 239.17 327 LEU B CA 1
ATOM 5475 C C . LEU B 1 345 ? 120.191 94.687 172.096 1.00 238.73 327 LEU B C 1
ATOM 5476 O O . LEU B 1 345 ? 121.246 95.265 172.383 1.00 238.25 327 LEU B O 1
ATOM 5481 N N . ALA B 1 346 ? 120.167 93.576 171.356 1.00 236.99 328 ALA B N 1
ATOM 5482 C CA . ALA B 1 346 ? 121.405 92.981 170.863 1.00 236.46 328 ALA B CA 1
ATOM 5483 C C . ALA B 1 346 ? 122.099 93.896 169.861 1.00 236.53 328 ALA B C 1
ATOM 5484 O O . ALA B 1 346 ? 123.311 94.125 169.949 1.00 236.98 328 ALA B O 1
ATOM 5486 N N . ILE B 1 347 ? 121.346 94.428 168.895 1.00 233.50 329 ILE B N 1
ATOM 5487 C CA . ILE B 1 347 ? 121.953 95.282 167.878 1.00 233.79 329 ILE B CA 1
ATOM 5488 C C . ILE B 1 347 ? 122.423 96.596 168.491 1.00 233.41 329 ILE B C 1
ATOM 5489 O O . ILE B 1 347 ? 123.444 97.156 168.078 1.00 232.81 329 ILE B O 1
ATOM 5494 N N . ALA B 1 348 ? 121.686 97.112 169.477 1.00 228.23 330 ALA B N 1
ATOM 5495 C CA . ALA B 1 348 ? 122.098 98.349 170.132 1.00 227.88 330 ALA B CA 1
ATOM 5496 C C . ALA B 1 348 ? 123.407 98.164 170.887 1.00 227.08 330 ALA B C 1
ATOM 5497 O O . ALA B 1 348 ? 124.257 99.062 170.901 1.00 226.41 330 ALA B O 1
ATOM 5499 N N . GLU B 1 349 ? 123.583 97.009 171.532 1.00 229.33 331 GLU B N 1
ATOM 5500 C CA . GLU B 1 349 ? 124.793 96.776 172.312 1.00 229.63 331 GLU B CA 1
ATOM 5501 C C . GLU B 1 349 ? 126.031 96.727 171.424 1.00 229.25 331 GLU B C 1
ATOM 5502 O O . GLU B 1 349 ? 127.070 97.304 171.767 1.00 229.11 331 GLU B O 1
ATOM 5508 N N . ARG B 1 350 ? 125.943 96.045 170.279 1.00 232.90 332 ARG B N 1
ATOM 5509 C CA . ARG B 1 350 ? 127.126 95.878 169.440 1.00 233.20 332 ARG B CA 1
ATOM 5510 C C . ARG B 1 350 ? 127.534 97.188 168.776 1.00 233.14 332 ARG B C 1
ATOM 5511 O O . ARG B 1 350 ? 128.730 97.476 168.651 1.00 233.45 332 ARG B O 1
ATOM 5519 N N . LEU B 1 351 ? 126.562 97.995 168.339 1.00 226.24 333 LEU B N 1
ATOM 5520 C CA . LEU B 1 351 ? 126.911 99.280 167.741 1.00 225.83 333 LEU B CA 1
ATOM 5521 C C . LEU B 1 351 ? 127.515 100.216 168.780 1.00 227.20 333 LEU B C 1
ATOM 5522 O O . LEU B 1 351 ? 128.408 101.010 168.464 1.00 226.61 333 LEU B O 1
ATOM 5527 N N . ARG B 1 352 ? 127.038 100.137 170.025 1.00 226.14 334 ARG B N 1
ATOM 5528 C CA . ARG B 1 352 ? 127.670 100.882 171.107 1.00 224.93 334 ARG B CA 1
ATOM 5529 C C . ARG B 1 352 ? 129.097 100.402 171.335 1.00 225.11 334 ARG B C 1
ATOM 5530 O O . ARG B 1 352 ? 130.007 101.210 171.555 1.00 225.37 334 ARG B O 1
ATOM 5538 N N . GLN B 1 353 ? 129.311 99.086 171.290 1.00 229.61 335 GLN B N 1
ATOM 5539 C CA . GLN B 1 353 ? 130.667 98.556 171.385 1.00 229.88 335 GLN B CA 1
ATOM 5540 C C . GLN B 1 353 ? 131.501 98.962 170.176 1.00 230.18 335 GLN B C 1
ATOM 5541 O O . GLN B 1 353 ? 132.690 99.274 170.310 1.00 230.68 335 GLN B O 1
ATOM 5547 N N . ALA B 1 354 ? 130.894 98.960 168.987 1.00 226.37 336 ALA B N 1
ATOM 5548 C CA . ALA B 1 354 ? 131.633 99.288 167.772 1.00 225.99 336 ALA B CA 1
ATOM 5549 C C . ALA B 1 354 ? 132.121 100.731 167.793 1.00 225.47 336 ALA B C 1
ATOM 5550 O O . ALA B 1 354 ? 133.279 101.011 167.463 1.00 225.05 336 ALA B O 1
ATOM 5552 N N . VAL B 1 355 ? 131.248 101.666 168.177 1.00 224.97 337 VAL B N 1
ATOM 5553 C CA . VAL B 1 355 ? 131.663 103.063 168.242 1.00 225.65 337 VAL B CA 1
ATOM 5554 C C . VAL B 1 355 ? 132.673 103.273 169.363 1.00 226.48 337 VAL B C 1
ATOM 5555 O O . VAL B 1 355 ? 133.589 104.095 169.235 1.00 226.59 337 VAL B O 1
ATOM 5559 N N . GLU B 1 356 ? 132.529 102.547 170.474 1.00 227.10 338 GLU B N 1
ATOM 5560 C CA . GLU B 1 356 ? 133.547 102.591 171.518 1.00 226.25 338 GLU B CA 1
ATOM 5561 C C . GLU B 1 356 ? 134.866 102.018 171.017 1.00 226.97 338 GLU B C 1
ATOM 5562 O O . GLU B 1 356 ? 135.939 102.541 171.339 1.00 226.72 338 GLU B O 1
ATOM 5568 N N . ALA B 1 357 ? 134.806 100.945 170.226 1.00 227.02 339 ALA B N 1
ATOM 5569 C CA . ALA B 1 357 ? 136.007 100.341 169.665 1.00 226.50 339 ALA B CA 1
ATOM 5570 C C . ALA B 1 357 ? 136.685 101.226 168.628 1.00 225.69 339 ALA B C 1
ATOM 5571 O O . ALA B 1 357 ? 137.841 100.963 168.280 1.00 225.83 339 ALA B O 1
ATOM 5573 N N . LEU B 1 358 ? 135.999 102.254 168.123 1.00 222.00 340 LEU B N 1
ATOM 5574 C CA . LEU B 1 358 ? 136.630 103.169 167.178 1.00 221.82 340 LEU B CA 1
ATOM 5575 C C . LEU B 1 358 ? 137.793 103.914 167.819 1.00 222.27 340 LEU B C 1
ATOM 5576 O O . LEU B 1 358 ? 138.815 104.152 167.164 1.00 221.80 340 LEU B O 1
ATOM 5581 N N . GLY B 1 359 ? 137.658 104.287 169.087 1.00 225.81 341 GLY B N 1
ATOM 5582 C CA . GLY B 1 359 ? 138.761 104.867 169.834 1.00 225.37 341 GLY B CA 1
ATOM 5583 C C . GLY B 1 359 ? 139.235 106.228 169.373 1.00 226.22 341 GLY B C 1
ATOM 5584 O O . GLY B 1 359 ? 140.448 106.458 169.286 1.00 226.10 341 GLY B O 1
ATOM 5585 N N . ILE B 1 360 ? 138.314 107.138 169.074 1.00 239.34 342 ILE B N 1
ATOM 5586 C CA . ILE B 1 360 ? 138.683 108.520 168.787 1.00 239.78 342 ILE B CA 1
ATOM 5587 C C . ILE B 1 360 ? 138.904 109.247 170.106 1.00 239.25 342 ILE B C 1
ATOM 5588 O O . ILE B 1 360 ? 138.037 109.236 170.988 1.00 238.25 342 ILE B O 1
ATOM 5593 N N . GLU B 1 361 ? 140.069 109.875 170.246 1.00 244.05 343 GLU B N 1
ATOM 5594 C CA . GLU B 1 361 ? 140.406 110.550 171.492 1.00 243.64 343 GLU B CA 1
ATOM 5595 C C . GLU B 1 361 ? 139.445 111.702 171.762 1.00 244.02 343 GLU B C 1
ATOM 5596 O O . GLU B 1 361 ? 139.090 112.467 170.860 1.00 244.64 343 GLU B O 1
ATOM 5602 N N . HIS B 1 362 ? 139.002 111.805 173.015 1.00 247.32 344 HIS B N 1
ATOM 5603 C CA . HIS B 1 362 ? 138.109 112.886 173.430 1.00 247.66 344 HIS B CA 1
ATOM 5604 C C . HIS B 1 362 ? 138.353 113.075 174.925 1.00 248.46 344 HIS B C 1
ATOM 5605 O O . HIS B 1 362 ? 137.816 112.323 175.745 1.00 249.30 344 HIS B O 1
ATOM 5612 N N . LEU B 1 363 ? 139.165 114.078 175.268 1.00 244.10 345 LEU B N 1
ATOM 5613 C CA . LEU B 1 363 ? 139.672 114.209 176.630 1.00 243.83 345 LEU B CA 1
ATOM 5614 C C . LEU B 1 363 ? 138.612 114.668 177.623 1.00 243.85 345 LEU B C 1
ATOM 5615 O O . LEU B 1 363 ? 138.754 114.407 178.822 1.00 243.38 345 LEU B O 1
ATOM 5620 N N . GLY B 1 364 ? 137.560 115.338 177.163 1.00 243.95 346 GLY B N 1
ATOM 5621 C CA . GLY B 1 364 ? 136.568 115.871 178.073 1.00 242.66 346 GLY B CA 1
ATOM 5622 C C . GLY B 1 364 ? 135.507 114.903 178.538 1.00 243.51 346 GLY B C 1
ATOM 5623 O O . GLY B 1 364 ? 134.605 115.300 179.281 1.00 244.99 346 GLY B O 1
ATOM 5624 N N . SER B 1 365 ? 135.585 113.640 178.129 1.00 240.52 347 SER B N 1
ATOM 5625 C CA . SER B 1 365 ? 134.553 112.667 178.458 1.00 240.12 347 SER B CA 1
ATOM 5626 C C . SER B 1 365 ? 134.629 112.283 179.930 1.00 240.15 347 SER B C 1
ATOM 5627 O O . SER B 1 365 ? 135.715 112.031 180.461 1.00 240.41 347 SER B O 1
ATOM 5630 N N . SER B 1 366 ? 133.472 112.246 180.586 1.00 232.46 348 SER B N 1
ATOM 5631 C CA . SER B 1 366 ? 133.368 111.819 181.974 1.00 232.07 348 SER B CA 1
ATOM 5632 C C . SER B 1 366 ? 132.910 110.374 182.114 1.00 233.92 348 SER B C 1
ATOM 5633 O O . SER B 1 366 ? 132.715 109.906 183.240 1.00 234.75 348 SER B O 1
ATOM 5636 N N . ALA B 1 367 ? 132.733 109.658 181.003 1.00 224.83 349 ALA B N 1
ATOM 5637 C CA . ALA B 1 367 ? 132.279 108.276 181.031 1.00 222.77 349 ALA B CA 1
ATOM 5638 C C . ALA B 1 367 ? 133.259 107.306 180.390 1.00 222.47 349 ALA B C 1
ATOM 5639 O O . ALA B 1 367 ? 132.955 106.110 180.306 1.00 221.57 349 ALA B O 1
ATOM 5641 N N . GLY B 1 368 ? 134.417 107.776 179.935 1.00 243.74 350 GLY B N 1
ATOM 5642 C CA . GLY B 1 368 ? 135.406 106.914 179.334 1.00 244.65 350 GLY B CA 1
ATOM 5643 C C . GLY B 1 368 ? 136.563 107.690 178.741 1.00 245.57 350 GLY B C 1
ATOM 5644 O O . GLY B 1 368 ? 136.511 108.915 178.598 1.00 245.35 350 GLY B O 1
ATOM 5645 N N . PRO B 1 369 ? 137.645 106.986 178.398 1.00 250.12 351 PRO B N 1
ATOM 5646 C CA . PRO B 1 369 ? 138.786 107.666 177.763 1.00 249.42 351 PRO B CA 1
ATOM 5647 C C . PRO B 1 369 ? 138.442 108.308 176.431 1.00 248.12 351 PRO B C 1
ATOM 5648 O O . PRO B 1 369 ? 139.006 109.356 176.093 1.00 246.84 351 PRO B O 1
ATOM 5652 N N . CYS B 1 370 ? 137.535 107.712 175.666 1.00 245.59 352 CYS B N 1
ATOM 5653 C CA . CYS B 1 370 ? 137.131 108.213 174.362 1.00 245.30 352 CYS B CA 1
ATOM 5654 C C . CYS B 1 370 ? 135.685 108.700 174.419 1.00 245.27 352 CYS B C 1
ATOM 5655 O O . CYS B 1 370 ? 135.045 108.707 175.474 1.00 245.19 352 CYS B O 1
ATOM 5658 N N . LEU B 1 371 ? 135.174 109.116 173.262 1.00 230.53 353 LEU B N 1
ATOM 5659 C CA . LEU B 1 371 ? 133.815 109.634 173.188 1.00 230.09 353 LEU B CA 1
ATOM 5660 C C . LEU B 1 371 ? 132.801 108.532 173.472 1.00 229.19 353 LEU B C 1
ATOM 5661 O O . LEU B 1 371 ? 132.981 107.378 173.073 1.00 227.80 353 LEU B O 1
ATOM 5666 N N . THR B 1 372 ? 131.727 108.896 174.164 1.00 222.12 354 THR B N 1
ATOM 5667 C CA . THR B 1 372 ? 130.695 107.956 174.569 1.00 221.20 354 THR B CA 1
ATOM 5668 C C . THR B 1 372 ? 129.391 108.270 173.846 1.00 220.92 354 THR B C 1
ATOM 5669 O O . THR B 1 372 ? 129.135 109.413 173.459 1.00 223.41 354 THR B O 1
ATOM 5673 N N . ILE B 1 373 ? 128.568 107.240 173.666 1.00 201.02 355 ILE B N 1
ATOM 5674 C CA . ILE B 1 373 ? 127.330 107.340 172.902 1.00 200.41 355 ILE B CA 1
ATOM 5675 C C . ILE B 1 373 ? 126.181 106.839 173.765 1.00 199.87 355 ILE B C 1
ATOM 5676 O O . ILE B 1 373 ? 126.288 105.782 174.396 1.00 201.16 355 ILE B O 1
ATOM 5681 N N . SER B 1 374 ? 125.088 107.596 173.792 1.00 202.12 356 SER B N 1
ATOM 5682 C CA . SER B 1 374 ? 123.890 107.223 174.529 1.00 204.05 356 SER B CA 1
ATOM 5683 C C . SER B 1 374 ? 122.815 106.743 173.562 1.00 203.79 356 SER B C 1
ATOM 5684 O O . SER B 1 374 ? 122.654 107.298 172.471 1.00 203.24 356 SER B O 1
ATOM 5687 N N . LEU B 1 375 ? 122.086 105.705 173.966 1.00 209.10 357 LEU B N 1
ATOM 5688 C CA . LEU B 1 375 ? 121.060 105.089 173.137 1.00 209.10 357 LEU B CA 1
ATOM 5689 C C . LEU B 1 375 ? 119.738 105.048 173.891 1.00 208.96 357 LEU B C 1
ATOM 5690 O O . LEU B 1 375 ? 119.707 104.777 175.095 1.00 210.20 357 LEU B O 1
ATOM 5695 N N . GLY B 1 376 ? 118.647 105.318 173.177 1.00 216.34 358 GLY B N 1
ATOM 5696 C CA . GLY B 1 376 ? 117.318 105.219 173.752 1.00 217.98 358 GLY B CA 1
ATOM 5697 C C . GLY B 1 376 ? 116.353 104.487 172.843 1.00 219.01 358 GLY B C 1
ATOM 5698 O O . GLY B 1 376 ? 116.081 104.940 171.726 1.00 219.32 358 GLY B O 1
ATOM 5699 N N . VAL B 1 377 ? 115.820 103.359 173.307 1.00 219.75 359 VAL B N 1
ATOM 5700 C CA . VAL B 1 377 ? 115.018 102.462 172.482 1.00 219.10 359 VAL B CA 1
ATOM 5701 C C . VAL B 1 377 ? 113.565 102.532 172.931 1.00 218.57 359 VAL B C 1
ATOM 5702 O O . VAL B 1 377 ? 113.273 102.558 174.132 1.00 216.54 359 VAL B O 1
ATOM 5706 N N . ALA B 1 378 ? 112.655 102.579 171.959 1.00 224.45 360 ALA B N 1
ATOM 5707 C CA . ALA B 1 378 ? 111.227 102.568 172.237 1.00 225.38 360 ALA B CA 1
ATOM 5708 C C . ALA B 1 378 ? 110.541 101.618 171.267 1.00 225.11 360 ALA B C 1
ATOM 5709 O O . ALA B 1 378 ? 111.056 101.322 170.186 1.00 224.64 360 ALA B O 1
ATOM 5711 N N . TYR B 1 379 ? 109.366 101.143 171.670 1.00 233.39 361 TYR B N 1
ATOM 5712 C CA . TYR B 1 379 ? 108.574 100.214 170.878 1.00 233.80 361 TYR B CA 1
ATOM 5713 C C . TYR B 1 379 ? 107.240 100.856 170.525 1.00 234.78 361 TYR B C 1
ATOM 5714 O O . TYR B 1 379 ? 106.617 101.516 171.363 1.00 235.19 361 TYR B O 1
ATOM 5723 N N . SER B 1 380 ? 106.806 100.662 169.283 1.00 243.36 362 SER B N 1
ATOM 5724 C CA . SER B 1 380 ? 105.562 101.228 168.783 1.00 243.23 362 SER B CA 1
ATOM 5725 C C . SER B 1 380 ? 104.644 100.113 168.304 1.00 243.94 362 SER B C 1
ATOM 5726 O O . SER B 1 380 ? 105.104 99.111 167.750 1.00 243.86 362 SER B O 1
ATOM 5729 N N . THR B 1 381 ? 103.344 100.294 168.524 1.00 254.67 363 THR B N 1
ATOM 5730 C CA . THR B 1 381 ? 102.339 99.323 168.128 1.00 255.26 363 THR B CA 1
ATOM 5731 C C . THR B 1 381 ? 101.559 99.835 166.917 1.00 255.02 363 THR B C 1
ATOM 5732 O O . THR B 1 381 ? 101.832 100.906 166.371 1.00 254.10 363 THR B O 1
ATOM 5736 N N . SER B 1 382 ? 100.571 99.048 166.496 1.00 251.05 364 SER B N 1
ATOM 5737 C CA . SER B 1 382 ? 99.753 99.416 165.349 1.00 250.00 364 SER B CA 1
ATOM 5738 C C . SER B 1 382 ? 98.800 100.550 165.705 1.00 249.28 364 SER B C 1
ATOM 5739 O O . SER B 1 382 ? 98.287 100.626 166.825 1.00 249.44 364 SER B O 1
ATOM 5742 N N . GLY B 1 383 ? 98.562 101.431 164.739 1.00 240.17 365 GLY B N 1
ATOM 5743 C CA . GLY B 1 383 ? 97.664 102.556 164.941 1.00 240.02 365 GLY B CA 1
ATOM 5744 C C . GLY B 1 383 ? 98.119 103.525 166.010 1.00 240.40 365 GLY B C 1
ATOM 5745 O O . GLY B 1 383 ? 97.282 104.093 166.723 1.00 240.76 365 GLY B O 1
ATOM 5746 N N . MET B 1 384 ? 99.427 103.728 166.139 1.00 232.52 366 MET B N 1
ATOM 5747 C CA . MET B 1 384 ? 99.991 104.618 167.143 1.00 233.15 366 MET B CA 1
ATOM 5748 C C . MET B 1 384 ? 101.010 105.513 166.452 1.00 233.39 366 MET B C 1
ATOM 5749 O O . MET B 1 384 ? 101.891 105.030 165.734 1.00 231.74 366 MET B O 1
ATOM 5754 N N . GLY B 1 385 ? 100.880 106.826 166.673 1.00 232.74 367 GLY B N 1
ATOM 5755 C CA . GLY B 1 385 ? 101.498 107.804 165.802 1.00 231.08 367 GLY B CA 1
ATOM 5756 C C . GLY B 1 385 ? 102.969 108.072 166.071 1.00 230.40 367 GLY B C 1
ATOM 5757 O O . GLY B 1 385 ? 103.574 107.576 167.020 1.00 230.20 367 GLY B O 1
ATOM 5758 N N . LEU B 1 386 ? 103.545 108.896 165.191 1.00 224.24 368 LEU B N 1
ATOM 5759 C CA . LEU B 1 386 ? 104.955 109.257 165.295 1.00 224.53 368 LEU B CA 1
ATOM 5760 C C . LEU B 1 386 ? 105.245 110.070 166.550 1.00 224.73 368 LEU B C 1
ATOM 5761 O O . LEU B 1 386 ? 106.303 109.898 167.166 1.00 224.25 368 LEU B O 1
ATOM 5766 N N . ASP B 1 387 ? 104.333 110.967 166.932 1.00 238.22 369 ASP B N 1
ATOM 5767 C CA . ASP B 1 387 ? 104.573 111.829 168.084 1.00 239.10 369 ASP B CA 1
ATOM 5768 C C . ASP B 1 387 ? 104.704 111.021 169.369 1.00 239.62 369 ASP B C 1
ATOM 5769 O O . ASP B 1 387 ? 105.598 111.277 170.185 1.00 239.58 369 ASP B O 1
ATOM 5774 N N . ALA B 1 388 ? 103.821 110.039 169.569 1.00 239.39 370 ALA B N 1
ATOM 5775 C CA . ALA B 1 388 ? 103.831 109.283 170.817 1.00 239.11 370 ALA B CA 1
ATOM 5776 C C . ALA B 1 388 ? 105.100 108.451 170.958 1.00 238.94 370 ALA B C 1
ATOM 5777 O O . ALA B 1 388 ? 105.698 108.401 172.040 1.00 238.22 370 ALA B O 1
ATOM 5779 N N . LEU B 1 389 ? 105.529 107.789 169.880 1.00 235.01 371 LEU B N 1
ATOM 5780 C CA . LEU B 1 389 ? 106.734 106.967 169.963 1.00 234.42 371 LEU B CA 1
ATOM 5781 C C . LEU B 1 389 ? 107.971 107.823 170.201 1.00 233.05 371 LEU B C 1
ATOM 5782 O O . LEU B 1 389 ? 108.859 107.437 170.971 1.00 233.06 371 LEU B O 1
ATOM 5787 N N . TYR B 1 390 ? 108.052 108.985 169.548 1.00 215.06 372 TYR B N 1
ATOM 5788 C CA . TYR B 1 390 ? 109.158 109.898 169.813 1.00 213.54 372 TYR B CA 1
ATOM 5789 C C . TYR B 1 390 ? 109.126 110.383 171.255 1.00 215.07 372 TYR B C 1
ATOM 5790 O O . TYR B 1 390 ? 110.172 110.501 171.904 1.00 214.82 372 TYR B O 1
ATOM 5799 N N . ARG B 1 391 ? 107.930 110.677 171.771 1.00 231.41 373 ARG B N 1
ATOM 5800 C CA . ARG B 1 391 ? 107.798 110.989 173.189 1.00 232.12 373 ARG B CA 1
ATOM 5801 C C . ARG B 1 391 ? 108.179 109.788 174.043 1.00 232.06 373 ARG B C 1
ATOM 5802 O O . ARG B 1 391 ? 108.777 109.940 175.114 1.00 231.34 373 ARG B O 1
ATOM 5810 N N . GLU B 1 392 ? 107.841 108.581 173.583 1.00 235.32 374 GLU B N 1
ATOM 5811 C CA . GLU B 1 392 ? 108.198 107.366 174.303 1.00 235.31 374 GLU B CA 1
ATOM 5812 C C . GLU B 1 392 ? 109.659 106.979 174.105 1.00 236.14 374 GLU B C 1
ATOM 5813 O O . GLU B 1 392 ? 110.112 105.998 174.701 1.00 237.40 374 GLU B O 1
ATOM 5819 N N . ALA B 1 393 ? 110.395 107.703 173.264 1.00 229.28 375 ALA B N 1
ATOM 5820 C CA . ALA B 1 393 ? 111.795 107.381 173.021 1.00 228.27 375 ALA B CA 1
ATOM 5821 C C . ALA B 1 393 ? 112.756 108.413 173.595 1.00 227.15 375 ALA B C 1
ATOM 5822 O O . ALA B 1 393 ? 113.910 108.076 173.883 1.00 225.85 375 ALA B O 1
ATOM 5824 N N . ASP B 1 394 ? 112.312 109.660 173.765 1.00 229.89 376 ASP B N 1
ATOM 5825 C CA . ASP B 1 394 ? 113.243 110.727 174.118 1.00 229.91 376 ASP B CA 1
ATOM 5826 C C . ASP B 1 394 ? 113.750 110.597 175.550 1.00 230.98 376 ASP B C 1
ATOM 5827 O O . ASP B 1 394 ? 114.958 110.702 175.793 1.00 231.06 376 ASP B O 1
ATOM 5832 N N . ARG B 1 395 ? 112.853 110.368 176.516 1.00 229.15 377 ARG B N 1
ATOM 5833 C CA . ARG B 1 395 ? 113.284 110.450 177.909 1.00 227.74 377 ARG B CA 1
ATOM 5834 C C . ARG B 1 395 ? 114.097 109.232 178.328 1.00 227.17 377 ARG B C 1
ATOM 5835 O O . ARG B 1 395 ? 114.773 109.272 179.362 1.00 226.70 377 ARG B O 1
ATOM 5843 N N . ALA B 1 396 ? 114.050 108.147 177.553 1.00 223.91 378 ALA B N 1
ATOM 5844 C CA . ALA B 1 396 ? 114.987 107.052 177.779 1.00 223.66 378 ALA B CA 1
ATOM 5845 C C . ALA B 1 396 ? 116.415 107.514 177.531 1.00 223.73 378 ALA B C 1
ATOM 5846 O O . ALA B 1 396 ? 117.330 107.198 178.300 1.00 224.07 378 ALA B O 1
ATOM 5848 N N . LEU B 1 397 ? 116.621 108.269 176.451 1.00 218.03 379 LEU B N 1
ATOM 5849 C CA . LEU B 1 397 ? 117.931 108.851 176.190 1.00 217.73 379 LEU B CA 1
ATOM 5850 C C . LEU B 1 397 ? 118.275 109.906 177.233 1.00 218.00 379 LEU B C 1
ATOM 5851 O O . LEU B 1 397 ? 119.426 110.002 177.675 1.00 217.68 379 LEU B O 1
ATOM 5856 N N . TYR B 1 398 ? 117.288 110.711 177.634 1.00 225.49 380 TYR B N 1
ATOM 5857 C CA . TYR B 1 398 ? 117.531 111.741 178.638 1.00 226.07 380 TYR B CA 1
ATOM 5858 C C . TYR B 1 398 ? 117.888 111.131 179.988 1.00 225.76 380 TYR B C 1
ATOM 5859 O O . TYR B 1 398 ? 118.815 111.598 180.659 1.00 225.72 380 TYR B O 1
ATOM 5868 N N . GLU B 1 399 ? 117.185 110.059 180.361 1.00 226.07 381 GLU B N 1
ATOM 5869 C CA . GLU B 1 399 ? 117.497 109.365 181.640 1.00 225.67 381 GLU B CA 1
ATOM 5870 C C . GLU B 1 399 ? 118.798 108.572 181.473 1.00 225.35 381 GLU B C 1
ATOM 5871 O O . GLU B 1 399 ? 119.414 108.230 182.500 1.00 224.62 381 GLU B O 1
ATOM 5877 N N . ALA B 1 400 ? 119.193 108.298 180.227 1.00 217.41 382 ALA B N 1
ATOM 5878 C CA . ALA B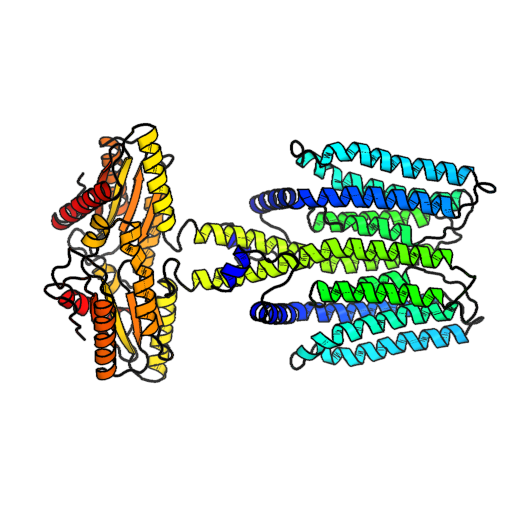 1 400 ? 120.434 107.532 179.968 1.00 215.54 382 ALA B CA 1
ATOM 5879 C C . ALA B 1 400 ? 121.622 108.493 179.867 1.00 215.31 382 ALA B C 1
ATOM 5880 O O . ALA B 1 400 ? 122.626 108.267 180.567 1.00 216.24 382 ALA B O 1
ATOM 5882 N N . LYS B 1 401 ? 121.514 109.506 179.003 1.00 215.06 383 LYS B N 1
ATOM 5883 C CA . LYS B 1 401 ? 122.614 110.489 178.828 1.00 215.48 383 LYS B CA 1
ATOM 5884 C C . LYS B 1 401 ? 123.028 111.013 180.206 1.00 215.73 383 LYS B C 1
ATOM 5885 O O . LYS B 1 401 ? 124.205 110.840 180.575 1.00 215.17 383 LYS B O 1
ATOM 5891 N N . ASP B 1 402 ? 122.087 111.622 180.933 1.00 228.54 384 ASP B N 1
ATOM 5892 C CA . ASP B 1 402 ? 122.400 112.176 182.277 1.00 228.28 384 ASP B CA 1
ATOM 5893 C C . ASP B 1 402 ? 122.692 111.017 183.235 1.00 228.66 384 ASP B C 1
ATOM 5894 O O . ASP B 1 402 ? 122.148 109.916 183.012 1.00 227.97 384 ASP B O 1
ATOM 5899 N N . ALA B 1 403 ? 123.549 111.248 184.232 1.00 224.73 385 ALA B N 1
ATOM 5900 C CA . ALA B 1 403 ? 123.841 110.200 185.236 1.00 223.46 385 ALA B CA 1
ATOM 5901 C C . ALA B 1 403 ? 124.030 108.862 184.518 1.00 223.96 385 ALA B C 1
ATOM 5902 O O . ALA B 1 403 ? 123.563 107.835 185.049 1.00 224.29 385 ALA B O 1
ATOM 5904 N N . GLY B 1 404 ? 124.678 108.880 183.351 1.00 222.48 386 GLY B N 1
ATOM 5905 C CA . GLY B 1 404 ? 124.863 107.643 182.569 1.00 221.88 386 GLY B CA 1
ATOM 5906 C C . GLY B 1 404 ? 125.939 107.797 181.512 1.00 222.86 386 GLY B C 1
ATOM 5907 O O . GLY B 1 404 ? 126.271 108.949 181.168 1.00 223.15 386 GLY B O 1
ATOM 5908 N N . ARG B 1 405 ? 126.463 106.676 181.012 1.00 221.02 387 ARG B N 1
ATOM 5909 C CA . ARG B 1 405 ? 127.509 106.710 179.959 1.00 219.69 387 ARG B CA 1
ATOM 5910 C C . ARG B 1 405 ? 126.878 106.333 178.620 1.00 219.92 387 ARG B C 1
ATOM 5911 O O . ARG B 1 405 ? 126.610 107.247 177.816 1.00 220.37 387 ARG B O 1
ATOM 5919 N N . ASN B 1 406 ? 126.644 105.037 178.401 1.00 215.23 388 ASN B N 1
ATOM 5920 C CA . ASN B 1 406 ? 126.098 104.560 177.104 1.00 215.94 388 ASN B CA 1
ATOM 5921 C C . ASN B 1 406 ? 124.890 103.663 177.385 1.00 216.74 388 ASN B C 1
ATOM 5922 O O . ASN B 1 406 ? 124.625 102.757 176.574 1.00 216.62 388 ASN B O 1
ATOM 5927 N N . ALA B 1 407 ? 124.181 103.920 178.486 1.00 215.37 389 ALA B N 1
ATOM 5928 C CA . ALA B 1 407 ? 123.027 103.082 178.886 1.00 213.43 389 ALA B CA 1
ATOM 5929 C C . ALA B 1 407 ? 121.927 103.129 177.821 1.00 213.97 389 ALA B C 1
ATOM 5930 O O . ALA B 1 407 ? 121.904 104.096 177.036 1.00 214.96 389 ALA B O 1
ATOM 5932 N N . VAL B 1 408 ? 121.054 102.119 177.802 1.00 214.41 390 VAL B N 1
ATOM 5933 C CA . VAL B 1 408 ? 119.908 102.089 176.845 1.00 214.25 390 VAL B CA 1
ATOM 5934 C C . VAL B 1 408 ? 118.638 101.724 177.618 1.00 214.08 390 VAL B C 1
ATOM 5935 O O . VAL B 1 408 ? 118.681 100.756 178.399 1.00 214.28 390 VAL B O 1
ATOM 5939 N N . ARG B 1 409 ? 117.555 102.474 177.403 1.00 213.75 391 ARG B N 1
ATOM 5940 C CA . ARG B 1 409 ? 116.273 102.200 178.104 1.00 214.03 391 ARG B CA 1
ATOM 5941 C C . ARG B 1 409 ? 115.171 101.986 177.065 1.00 215.27 391 ARG B C 1
ATOM 5942 O O . ARG B 1 409 ? 115.153 102.732 176.068 1.00 215.00 391 ARG B O 1
ATOM 5950 N N . VAL B 1 410 ? 114.291 101.007 177.296 1.00 217.56 392 VAL B N 1
ATOM 5951 C CA . VAL B 1 410 ? 113.154 100.752 176.361 1.00 216.74 392 VAL B CA 1
ATOM 5952 C C . VAL B 1 410 ? 111.979 101.653 176.759 1.00 216.16 392 VAL B C 1
ATOM 5953 O O . VAL B 1 410 ? 112.217 102.868 176.904 1.00 215.72 392 VAL B O 1
#

Nearest PDB structures (foldseek):
  8wcn-assembly1_B  TM=9.937E-01  e=5.848E-50  Pseudomonas aeruginosa
  3i5c-assembly1_A  TM=8.362E-01  e=1.204E-11  Saccharomyces cerevisiae
  3i5b-assembly2_B  TM=9.191E-01  e=2.963E-10  Pseudomonas aeruginosa PAO1
  3bre-assembly1_B  TM=7.912E-01  e=2.174E-11  Pseudomonas aeruginosa PAO1
  3i5a-assembly1_A  TM=7.614E-01  e=1.204E-11  Pseudomonas syringae pv. tomato str. DC3000

B-factor: mean 153.21, std 57.63, range [30.0, 281.32]

Radius of gyration: 36.31 Å; Cα contacts (8 Å, |Δi|>4): 940; chains: 2; bounding box: 45×59×109 Å

Organism: Pseudomonas aeruginosa (NCBI:txid287)

Foldseek 3Di:
DDLLVVDLVVDQPVNDHDPVVVVVVLVVLLVVLLVLVVVLLVVLLVVLVVVLCVLVVDDDCPVPVPLNVVLVVLSVVLNVVSVVLVVVCNDPVNVVSNVVCVLVNLVSSLVSLVVNQLSCVVRPHDDDCLCSNLVSLVSLLRSNSDALVSSLVSSVVSLVVQVVCCVPSVDDDCNVVSVVSSVVSVVVSVVSSVVSSVVSSVVSSVVSVVVVVCCDVQFQHPQAGTEQVNVVVLVVVQLVVCLVVWHKKKKKKKFWPPCVLVCVPVHDVSSSVVVNVVRVLVVVLFDDPSKDWTDNDDGMTMIIGDPDDPVVVVVSVVVSQVVVVVDDDQSCPDPQDRHIHMAMFMFMGGHPDDPVVRVVNRVVQRVVCVVVSHPDYDD/DQLVVDVVVDDPPQDDPPVVVVVVLVVLLVVLLVLLVVLLVVLLVVLVVVLVCVPVPDDCVVPVVLNVVLVVLSVVLNVVSVVCVVQRNDPVNSVVCLVCVLVNQVVSLVSLVVNVLSCVVRPHDDDDPCSNLVSLVSLLRSNSDGLVNSLVSSVVSLVVQLVSLVVGPPPHCNVVSVVVSVVSVVVSVVSSVVVVVVSSVSSVVVSVVVVVVCPQQDDDLEGFGEAVNCQVLVQVLLQVCLVVWHKKKKKKKAWADLVQLPVVVHPCRSCVCVRVLRVLVVVLQDDPVWGWHQNDDRMTMIIGDRDDPVRVVVSLVVSQVVVVVVDDAGPPDPQDRHIFMAMEMFMGGHPGDPVVRCVVTPVQSVVDSPVHTHDYDD

Solvent-accessible surface area: 36655 Å² total; per-residue (Å²): 141,20,79,36,10,125,28,53,159,110,36,8,196,183,2,140,14,93,144,92,10,17,88,61,3,85,79,35,15,23,164,81,2,41,145,33,20,89,26,14,31,39,30,21,97,108,23,3,39,55,8,28,84,8,5,143,114,53,9,50,55,192,124,54,64,52,0,31,126,84,1,56,44,42,15,89,34,35,22,26,44,3,110,96,23,128,69,22,7,62,92,90,105,51,48,135,72,11,22,51,45,8,57,152,22,20,54,62,14,1,84,3,9,11,36,9,21,24,19,9,70,172,48,62,28,98,50,26,25,24,3,11,12,2,9,4,0,0,20,1,14,9,10,17,15,39,13,18,108,36,7,25,158,11,0,99,82,0,38,52,58,0,76,52,31,12,101,137,113,1,39,145,136,44,37,126,20,4,46,22,6,10,86,16,2,23,28,0,13,74,7,15,28,66,16,22,78,28,13,9,80,2,43,5,25,19,0,0,17,88,82,14,31,32,59,74,38,70,58,52,36,119,34,14,18,29,48,108,144,52,8,46,98,30,0,97,89,8,22,104,70,2,36,174,65,132,104,7,2,4,4,13,10,5,10,18,0,42,30,111,21,15,38,62,127,67,19,38,101,28,2,59,41,15,39,126,103,22,5,74,31,22,117,119,41,20,179,116,109,109,33,12,16,0,59,10,19,30,57,49,12,0,15,3,11,53,86,31,114,72,49,36,3,52,59,25,2,56,148,44,41,94,40,11,60,86,60,77,29,119,1,120,34,22,95,32,27,137,26,14,7,3,0,0,0,1,1,92,1,78,66,75,43,43,16,58,53,5,61,110,68,0,14,99,3,14,108,60,0,51,112,59,46,50,50,10,17,97,83,84,78,35,20,143,23,49,186,120,34,10,172,165,2,136,16,92,148,84,10,15,90,39,3,75,61,34,16,10,169,80,1,62,131,28,20,142,28,12,26,41,24,25,99,114,22,5,40,44,11,36,78,15,13,145,108,56,6,52,61,216,132,55,66,54,0,36,125,84,2,57,44,43,21,89,33,36,21,29,52,4,110,98,30,123,64,21,16,81,97,95,106,64,42,114,73,10,53,67,46,9,36,162,25,23,51,64,16,1,89,4,14,9,28,4,23,34,16,15,78,181,40,62,15,95,54,85,29,22,0,16,15,1,9,5,0,1,24,2,11,8,11,18,14,29,5,18,107,29,5,23,151,7,0,99,84,0,36,57,64,0,75,52,26,17,99,149,41,14,52,167,105,65,44,144,20,8,74,31,8,9,80,10,2,22,22,2,13,72,6,14,26,61,19,18,82,34,10,7,80,3,32,3,29,20,0,0,18,100,68,21,35,40,62,49,44,47,61,25,98,68,13,30,2,22,23,99,97,61,7,39,111,25,0,94,125,11,18,103,72,0,34,176,66,142,69,7,4,1,1,4,16,5,8,18,5,51,22,106,19,20,30,64,121,65,25,40,115,44,0,51,44,20,11,116,88,17,0,77,22,18,96,108,45,12,162,126,109,111,26,20,14,0,46,4,26,31,77,50,1,0,10,1,13,43,73,12,112,71,50,45,3,59,41,32,1,62,135,35,34,86,31,10,52,88,74,48,40,112,3,115,38,20,111,37,25,134,18,18,6,1,0,0,0,1,1,97,1,82,57,77,40,36,10,65,45,3,68,113,77,0,13,81,0,21,115,91,0,65,85,118,36,84,1,20,17,105,81

Secondary structure (DSSP, 8-state):
--HHHHHHHH--TTS---HHHHHHHHHHHHHHTHHHHHHHHHHHHHHHHHHHHHHHHHS-TTT-HHHHHHHHHHHHHHHHHHHHHGGGTS-GGGHHHHTSSHHHHHHHHHHHHHHHHHHHHHTT---S-TTHHHHHHHTTTS--S--HHHHHHHHHHHHHHHHHHHHHTSTTTSHHHHHHHHHHHHHHHHHHHHHHHHHHHHHHHHHHHHHHHHHHHHS--SSSSS-HHHHHHHHHHHHHHHHHHT--EEEEEEEES-HHHHHHHH-HHHHHHHHHHHHHHHHHT--STT-EEEEEETTEEEEEEES--HHHHHHHHHHHHHHHHHS----TT-SSSSS--EEEEEEE--TT--HHHHHHHHHHHHHHHHTTTS--EE-/-HHHHHHHH--TTT---HHHHHHHHHHHHHHTHHHHHHHHHHHHHHHHHHHHHHHHHS-TTT-HHHHHHHHHHHHHHHHHHHHHTHHHH-GGGTTTHHHHHHHHHHHHHHHHHHHHHHHTTTT---S-S-HHHHHHHTTTS-SS--HHHHHHHHHHHHHHHHHHHHHSSTTSSHHHHHHHHHHHHHHHHHHHHHHHHHHHHHHHHHHHHHHHHHHHHB-SSSSSB-HHHHHHHHHHHHHHHHHHT--EEEEEEEES-HHHHHHHH-HHHHHHTHHHHHHHHHHT--STT-EEEE-SSSEEEEEEES--HHHHHHHHHHHHHHHHHH--B-TT-SSSSB--EEEEEEEE-TT--HHHHHHHHHHHHHHHHTT-SS-EE-

InterPro domains:
  IPR000160 GGDEF domain [PF00990] (231-388)
  IPR000160 GGDEF domain [PS50887] (260-395)
  IPR000160 GGDEF domain [SM00267] (219-393)
  IPR000160 GGDEF domain [TIGR00254] (228-392)
  IPR000160 GGDEF domain [cd01949] (233-391)
  IPR029787 Nucleotide cyclase [SSF55073] (235-392)
  IPR043128 Reverse transcriptase/Diguanylate cyclase domain [G3DSA:3.30.70.270] (222-394)
  IPR050469 Diguanylate cyclase Dgc-like, bacteria [PTHR45138] (203-393)

Sequence (757 aa):
DNPYARQLRNGFRWLRFEKELENEFREFLSWNSLMQRRAAIGVAFLIWALFIVADWMMVDIRLHPSLFEQLLGVRLGMIGLLLVVWPAAFLPSLRKVGDAIAPYCLLLINLAVLACDVLFEWHGVPRFTQLGATLGILAVFFPLGLAFWACVRLALLCLALNLAVFLLFGGEENLRTNLLNTLYNGLVVLICSFALYLQDYAQREQFLGRRLLGMMAEQDSLTGLVNRRYYELLAQRALEQGAREEKGVALILVDVDDFKAYNDHYGHPAGDAALRQLGVVLRQGARRPLDIAARLGGEEFAVLLYDSEEGNTLAIAERLRQAVEALGIEHLGSSAGPCLTISLGVAYSTSGMGLDALYREADRALYEAKDAGRNAVRVNPYARQLRNGFRWLRFEKELENEFREFLSWNSLMQRRAAIGVAFLIWALFIVADWMMVDIRLHPSLFEQLLGVRLGMIGLLLVVWPAAFLPSLRKVGDAIAPYCLLLINLAVLACDVLFEWHGVPRFTQLGATLGILAVFFPLGLAFWACVRLALLCLALNLAVFLLFGGEENLRTNLLNTLYNGLVVLICSFALYLQDYAQREQFLGRRLLGMMAEQDSLTGLVNRRYYELLAQRALEQGAREEKGVALILVDVDDFKAYNDHYGHPAGDAALRQLGVVLRQGARRPLDIAARLGGEEFAVLLYDSEEGNTLAIAERLRQAVEALGIEHLGSSAGPCLTISLGVAYSTSGMGLDALYREADRALYEAKDAGRNAVRV